Protein AF-0000000085127339 (afdb_homodimer)

Foldseek 3Di:
DDPDDPVPPPPPPPPDPDPDPPPPCPPLNVVLVVVLVVLCVLLLVQLLLLVVVQLCQLLVPDLPDPSSVVSCVRHVVQLVVQPVVDDDDPSGSVSSVVSSLVSLLVSQVVSCVVVVVPADPVLSSVRSVLVSVLSVLVSLLVLLVVLLVCVPPPCPDPCNVVSCSSNCVQQVVQPVPDDQDPNRRCSSVVSNVVSVVVSVVSVVVSVVVSVVVD/DDPPPPPPPPPPPPPDPDPDPPPPCPPLNVVLVVVLVVLCVLLLVQLLLLVVVQLCQLLVPDLPDPSSVVSCVRHVVQLVVQPVVDDDDPSGSVSSVVSSLVSLLVSQVVSCVVVVVPADPVLSSVRSVLVSVLSVLVSLLVLLVVLLVCVPPPCPDPCNVVSCSSNCVQQVVQPVPDDQDPNRRCSSVVSNVVSVVVSVVSVVVSVVVSVVVD

InterPro domains:
  IPR003425 CCB3/YggT [PF02325] (33-114)
  IPR003425 CCB3/YggT [PF02325] (128-205)
  IPR003425 CCB3/YggT [PTHR33219] (137-203)

Organism: Delftia acidovorans (strain DSM 14801 / SPH-1) (NCBI:txid398578)

Solvent-accessible surface area (backbone atoms only — not comparable to full-atom values): 23793 Å² total; per-residue (Å²): 144,78,85,74,79,80,77,40,44,60,61,73,72,74,81,82,82,70,64,86,72,73,70,68,77,46,74,64,52,54,50,51,51,50,53,50,44,52,50,45,53,56,49,44,49,44,28,34,32,17,45,45,50,23,50,32,52,60,67,67,50,79,53,94,42,75,66,32,49,49,30,47,71,64,26,42,82,57,26,54,67,37,47,74,76,46,70,83,50,83,70,45,43,49,36,25,50,50,42,22,42,52,47,30,37,51,50,50,52,53,53,38,53,72,71,66,54,74,65,72,68,79,47,41,65,58,50,15,54,47,46,43,50,48,40,53,50,52,44,50,44,52,48,43,50,54,38,51,48,34,61,71,74,42,62,80,41,81,61,41,61,60,36,47,61,69,39,37,79,67,39,52,68,41,48,76,73,45,68,72,55,95,79,44,70,49,37,53,58,53,50,46,51,51,49,50,51,50,52,51,51,46,52,50,51,51,52,49,51,48,50,67,71,96,136,90,75,80,74,77,83,45,47,59,58,74,73,73,82,82,84,71,67,87,74,71,70,69,77,45,74,64,52,53,49,50,51,50,52,49,45,53,49,45,53,56,47,44,50,44,27,35,31,17,46,45,48,24,49,32,52,60,67,67,50,77,54,92,43,74,67,32,48,49,29,48,71,65,26,42,83,59,28,54,66,36,48,76,75,46,72,83,52,82,68,46,44,49,33,24,50,50,42,22,42,51,46,30,38,51,50,50,51,52,52,37,54,72,70,66,55,76,66,72,71,80,47,42,64,58,50,15,53,48,46,43,52,49,42,52,51,52,45,50,44,50,47,42,49,54,37,52,49,33,63,72,75,43,63,80,42,80,60,42,61,59,37,46,62,71,38,37,80,69,38,52,68,42,50,76,73,45,68,70,55,95,80,44,73,49,38,55,57,52,50,46,53,51,49,51,52,49,51,52,50,47,53,51,49,50,53,49,51,48,52,67,73,98

pLDDT: mean 82.43, std 20.15, range [21.56, 98.44]

Radius of gyration: 26.42 Å; Cα contacts (8 Å, |Δi|>4): 389; chains: 2; bounding box: 98×68×47 Å

Sequence (428 aa):
MGGMRQLSSHAVPGPDGRGPIFLPQSYNAMLFQIVSFLLDVVVGLLTGVCLLRMYMQAQRVPFGNPVGQLVFALSDWIVMPLRRIIKPAGRWDMSSLIAAFLLQLLQFVLLWLLMGGQSTVVALPWLALCGLARVALSGMVGVLLIYAILSWVQPQSPMYGVLQRLSEPMLRPIRRVVPLIGGIDLSALVALVLLQIALMVLAYIQGSGLMLLAMGGMRQLSSHAVPGPDGRGPIFLPQSYNAMLFQIVSFLLDVVVGLLTGVCLLRMYMQAQRVPFGNPVGQLVFALSDWIVMPLRRIIKPAGRWDMSSLIAAFLLQLLQFVLLWLLMGGQSTVVALPWLALCGLARVALSGMVGVLLIYAILSWVQPQSPMYGVLQRLSEPMLRPIRRVVPLIGGIDLSALVALVLLQIALMVLAYIQGSGLMLLA

Secondary structure (DSSP, 8-state):
--------------S-----------HHHHHHHHHHHHHHHHHHHHHHHHHHHHHHHHTT--S-SHHHHHHHHHHHHHHHHHHTTSPPBTTB-HHHHHHHHHHHHHHHHHHHHHTTS-S-TTHHHHHHHHHHHHHHHHHHHHHHHHHHHHHHH-TT-HHHHHHHHHHHHHHHHHHTTS--BTTB-THHHHHHHHHHHHHHHHHHHHHHHHHHH-/--------------S-----------HHHHHHHHHHHHHHHHHHHHHHHHHHHHHHHHTT--S-SHHHHHHHHHHHHHHHHHHTTSPPBTTB-HHHHHHHHHHHHHHHHHHHHHTTS-S-TTHHHHHHHHHHHHHHHHHHHHHHHHHHHHHHH-TT-HHHHHHHHHHHHHHHHHHTTS--BTTB-THHHHHHHHHHHHHHHHHHHHHHHHHHH-

Structure (mmCIF, N/CA/C/O backbone):
data_AF-0000000085127339-model_v1
#
loop_
_entity.id
_entity.type
_entity.pdbx_description
1 polymer 'YggT family protein'
#
loop_
_atom_site.group_PDB
_atom_site.id
_atom_site.type_symbol
_atom_site.label_atom_id
_atom_site.label_alt_id
_atom_site.label_comp_id
_atom_site.label_asym_id
_atom_site.label_entity_id
_atom_site.label_seq_id
_atom_site.pdbx_PDB_ins_code
_atom_site.Cartn_x
_atom_site.Cartn_y
_atom_site.Cartn_z
_atom_site.occupancy
_atom_site.B_iso_or_equiv
_atom_site.auth_seq_id
_atom_site.auth_comp_id
_atom_site.auth_asym_id
_atom_site.auth_atom_id
_atom_site.pdbx_PDB_model_num
ATOM 1 N N . MET A 1 1 ? -73.562 -2.299 19.328 1 22.48 1 MET A N 1
ATOM 2 C CA . MET A 1 1 ? -72.812 -3.559 19.094 1 22.48 1 MET A CA 1
ATOM 3 C C . MET A 1 1 ? -71.688 -3.365 18.109 1 22.48 1 MET A C 1
ATOM 5 O O . MET A 1 1 ? -71.875 -3.244 16.906 1 22.48 1 MET A O 1
ATOM 9 N N . GLY A 1 2 ? -70.688 -2.43 18.375 1 24.2 2 GLY A N 1
ATOM 10 C CA . GLY A 1 2 ? -69.688 -1.446 17.906 1 24.2 2 GLY A CA 1
ATOM 11 C C . GLY A 1 2 ? -68.438 -2.068 17.359 1 24.2 2 GLY A C 1
ATOM 12 O O . GLY A 1 2 ? -67.938 -3.031 17.922 1 24.2 2 GLY A O 1
ATOM 13 N N . GLY A 1 3 ? -68.312 -2.18 15.992 1 26.06 3 GLY A N 1
ATOM 14 C CA . GLY A 1 3 ? -67.438 -2.617 14.93 1 26.06 3 GLY A CA 1
ATOM 15 C C . GLY A 1 3 ? -66 -2.129 15.117 1 26.06 3 GLY A C 1
ATOM 16 O O . GLY A 1 3 ? -65.688 -1.016 14.711 1 26.06 3 GLY A O 1
ATOM 17 N N . MET A 1 4 ? -65.5 -2.465 16.375 1 23.48 4 MET A N 1
ATOM 18 C CA . MET A 1 4 ? -64.188 -1.973 16.812 1 23.48 4 MET A CA 1
ATOM 19 C C . MET A 1 4 ? -63.125 -2.242 15.75 1 23.48 4 MET A C 1
ATOM 21 O O . MET A 1 4 ? -63.219 -3.232 15.023 1 23.48 4 MET A O 1
ATOM 25 N N . ARG A 1 5 ? -62.188 -1.267 15.438 1 26.62 5 ARG A N 1
ATOM 26 C CA . ARG A 1 5 ? -61.156 -0.623 14.617 1 26.62 5 ARG A CA 1
ATOM 27 C C . ARG A 1 5 ? -59.875 -1.417 14.641 1 26.62 5 ARG A C 1
ATOM 29 O O . ARG A 1 5 ? -58.906 -1.031 15.32 1 26.62 5 ARG A O 1
ATOM 36 N N . GLN A 1 6 ? -59.875 -2.824 14.938 1 24.05 6 GLN A N 1
ATOM 37 C CA . GLN A 1 6 ? -58.531 -3.338 15.234 1 24.05 6 GLN A CA 1
ATOM 38 C C . GLN A 1 6 ? -57.594 -3.189 14.031 1 24.05 6 GLN A C 1
ATOM 40 O O . GLN A 1 6 ? -57.906 -3.664 12.938 1 24.05 6 GLN A O 1
ATOM 45 N N . LEU A 1 7 ? -56.812 -2.113 13.883 1 25.56 7 LEU A N 1
ATOM 46 C CA . LEU A 1 7 ? -55.781 -1.623 12.984 1 25.56 7 LEU A CA 1
ATOM 47 C C . LEU A 1 7 ? -54.656 -2.645 12.844 1 25.56 7 LEU A C 1
ATOM 49 O O . LEU A 1 7 ? -53.906 -2.863 13.781 1 25.56 7 LEU A O 1
ATOM 53 N N . SER A 1 8 ? -54.969 -3.945 12.367 1 24.94 8 SER A N 1
ATOM 54 C CA . SER A 1 8 ? -54 -5.031 12.203 1 24.94 8 SER A CA 1
ATOM 55 C C . SER A 1 8 ? -52.875 -4.625 11.273 1 24.94 8 SER A C 1
ATOM 57 O O . SER A 1 8 ? -53.125 -4.258 10.117 1 24.94 8 SER A O 1
ATOM 59 N N . SER A 1 9 ? -51.812 -3.945 11.812 1 27.72 9 SER A N 1
ATOM 60 C CA . SER A 1 9 ? -50.594 -3.592 11.109 1 27.72 9 SER A CA 1
ATOM 61 C C . SER A 1 9 ? -50.031 -4.785 10.344 1 27.72 9 SER A C 1
ATOM 63 O O . SER A 1 9 ? -49.625 -5.781 10.945 1 27.72 9 SER A O 1
ATOM 65 N N . HIS A 1 10 ? -50.688 -5.324 9.289 1 29.45 10 HIS A N 1
ATOM 66 C CA . HIS A 1 10 ? -50.312 -6.477 8.469 1 29.45 10 HIS A CA 1
ATOM 67 C C . HIS A 1 10 ? -48.906 -6.34 7.914 1 29.45 10 HIS A C 1
ATOM 69 O O . HIS A 1 10 ? -48.594 -5.352 7.25 1 29.45 10 HIS A O 1
ATOM 75 N N . ALA A 1 11 ? -47.844 -6.879 8.602 1 30.33 11 ALA A N 1
ATOM 76 C CA . ALA A 1 11 ? -46.5 -7.176 8.109 1 30.33 11 ALA A CA 1
ATOM 77 C C . ALA A 1 11 ? -46.531 -7.848 6.742 1 30.33 11 ALA A C 1
ATOM 79 O O . ALA A 1 11 ? -47.156 -8.898 6.582 1 30.33 11 ALA A O 1
ATOM 80 N N . VAL A 1 12 ? -46.75 -7.195 5.664 1 32.59 12 VAL A N 1
ATOM 81 C CA . VAL A 1 12 ? -46.75 -7.902 4.387 1 32.59 12 VAL A CA 1
ATOM 82 C C . VAL A 1 12 ? -45.469 -8.695 4.223 1 32.59 12 VAL A C 1
ATOM 84 O O . VAL A 1 12 ? -44.375 -8.148 4.352 1 32.59 12 VAL A O 1
ATOM 87 N N . PRO A 1 13 ? -45.375 -9.938 4.574 1 32.53 13 PRO A N 1
ATOM 88 C CA . PRO A 1 13 ? -44.188 -10.781 4.441 1 32.53 13 PRO A CA 1
ATOM 89 C C . PRO A 1 13 ? -43.531 -10.68 3.062 1 32.53 13 PRO A C 1
ATOM 91 O O . PRO A 1 13 ? -44.219 -10.602 2.053 1 32.53 13 PRO A O 1
ATOM 94 N N . GLY A 1 14 ? -42.562 -9.805 2.742 1 32.53 14 GLY A N 1
ATOM 95 C CA . GLY A 1 14 ? -42.031 -9.891 1.388 1 32.53 14 GLY A CA 1
ATOM 96 C C . GLY A 1 14 ? -41.75 -11.312 0.949 1 32.53 14 GLY A C 1
ATOM 97 O O . GLY A 1 14 ? -41.531 -12.188 1.785 1 32.53 14 GLY A O 1
ATOM 98 N N . PRO A 1 15 ? -42.312 -11.758 -0.25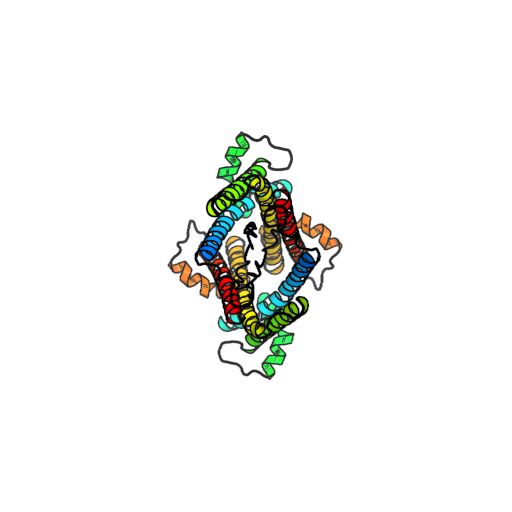4 1 33.62 15 PRO A N 1
ATOM 99 C CA . PRO A 1 15 ? -42.438 -13.195 -0.516 1 33.62 15 PRO A CA 1
ATOM 100 C C . PRO A 1 15 ? -41.188 -13.984 -0.089 1 33.62 15 PRO A C 1
ATOM 102 O O . PRO A 1 15 ? -41.312 -14.977 0.636 1 33.62 15 PRO A O 1
ATOM 105 N N . ASP A 1 16 ? -40.25 -14.258 -1.205 1 33.12 16 ASP A N 1
ATOM 106 C CA . ASP A 1 16 ? -39.312 -15.367 -1.246 1 33.12 16 ASP A CA 1
ATOM 107 C C . ASP A 1 16 ? -38.188 -15.18 -0.234 1 33.12 16 ASP A C 1
ATOM 109 O O . ASP A 1 16 ? -37.844 -14.047 0.116 1 33.12 16 ASP A O 1
ATOM 113 N N . GLY A 1 17 ? -37.875 -16.062 0.758 1 31.94 17 GLY A N 1
ATOM 114 C CA . GLY A 1 17 ? -36.875 -16.469 1.715 1 31.94 17 GLY A CA 1
ATOM 115 C C . GLY A 1 17 ? -35.469 -16.125 1.264 1 31.94 17 GLY A C 1
ATOM 116 O O . GLY A 1 17 ? -34.469 -16.656 1.788 1 31.94 17 GLY A O 1
ATOM 117 N N . ARG A 1 18 ? -35.312 -15.711 0.05 1 34.84 18 ARG A N 1
ATOM 118 C CA . ARG A 1 18 ? -33.938 -15.688 -0.503 1 34.84 18 ARG A CA 1
ATOM 119 C C . ARG A 1 18 ? -33.031 -14.852 0.363 1 34.84 18 ARG A C 1
ATOM 121 O O . ARG A 1 18 ? -33.469 -13.961 1.085 1 34.84 18 ARG A O 1
ATOM 128 N N . GLY A 1 19 ? -31.844 -15.484 0.737 1 33.88 19 GLY A N 1
ATOM 129 C CA . GLY A 1 19 ? -30.75 -14.953 1.532 1 33.88 19 GLY A CA 1
ATOM 130 C C . GLY A 1 19 ? -30.469 -13.484 1.267 1 33.88 19 GLY A C 1
ATOM 131 O O . GLY A 1 19 ? -31.047 -12.898 0.345 1 33.88 19 GLY A O 1
ATOM 132 N N . PRO A 1 20 ? -29.953 -12.867 2.207 1 34.69 20 PRO A N 1
ATOM 133 C CA . PRO A 1 20 ? -29.672 -11.445 2.027 1 34.69 20 PRO A CA 1
ATOM 134 C C . PRO A 1 20 ? -29.078 -11.133 0.658 1 34.69 20 PRO A C 1
ATOM 136 O O . PRO A 1 20 ? -28.172 -11.836 0.199 1 34.69 20 PRO A O 1
ATOM 139 N N . ILE A 1 21 ? -29.781 -10.812 -0.354 1 35.69 21 ILE A N 1
ATOM 140 C CA . ILE A 1 21 ? -29.312 -10.398 -1.67 1 35.69 21 ILE A CA 1
ATOM 141 C C . ILE A 1 21 ? -28.188 -9.375 -1.515 1 35.69 21 ILE A C 1
ATOM 143 O O . ILE A 1 21 ? -28.391 -8.328 -0.89 1 35.69 21 ILE A O 1
ATOM 147 N N . PHE A 1 22 ? -26.906 -9.758 -1.437 1 36.94 22 PHE A N 1
ATOM 148 C CA . PHE A 1 22 ? -25.844 -8.789 -1.627 1 36.94 22 PHE A CA 1
ATOM 149 C C . PHE A 1 22 ? -26.141 -7.867 -2.803 1 36.94 22 PHE A C 1
ATOM 151 O O . PHE A 1 22 ? -26.328 -8.328 -3.93 1 36.94 22 PHE A O 1
ATOM 158 N N . LEU A 1 23 ? -26.922 -6.848 -2.633 1 42.75 23 LEU A N 1
ATOM 159 C CA . LEU A 1 23 ? -27.234 -5.848 -3.648 1 42.75 23 LEU A CA 1
ATOM 160 C C . LEU A 1 23 ? -26 -5.516 -4.48 1 42.75 23 LEU A C 1
ATOM 162 O O . LEU A 1 23 ? -24.922 -5.32 -3.938 1 42.75 23 LEU A O 1
ATOM 166 N N . PRO A 1 24 ? -25.859 -5.891 -5.676 1 48.62 24 PRO A N 1
ATOM 167 C CA . PRO A 1 24 ? -24.797 -5.516 -6.605 1 48.62 24 PRO A CA 1
ATOM 168 C C . PRO A 1 24 ? -24.359 -4.059 -6.453 1 48.62 24 PRO A C 1
ATOM 170 O O . PRO A 1 24 ? -25.203 -3.18 -6.25 1 48.62 24 PRO A O 1
ATOM 173 N N . GLN A 1 25 ? -23.203 -3.791 -5.883 1 55.25 25 GLN A N 1
ATOM 174 C CA . GLN A 1 25 ? -22.734 -2.41 -5.91 1 55.25 25 GLN A CA 1
ATOM 175 C C . GLN A 1 25 ? -23.078 -1.734 -7.23 1 55.25 25 GLN A C 1
ATOM 177 O O . GLN A 1 25 ? -22.766 -2.248 -8.305 1 55.25 25 GLN A O 1
ATOM 182 N N . SER A 1 26 ? -24.031 -0.883 -7.297 1 69.31 26 SER A N 1
ATOM 183 C CA . SER A 1 26 ? -24.453 -0.071 -8.43 1 69.31 26 SER A CA 1
ATOM 184 C C . SER A 1 26 ? -23.281 0.633 -9.086 1 69.31 26 SER A C 1
ATOM 186 O O . SER A 1 26 ? -22.219 0.8 -8.469 1 69.31 26 SER A O 1
ATOM 188 N N . TYR A 1 27 ? -23.281 0.724 -10.438 1 75.62 27 TYR A N 1
ATOM 189 C CA . TYR A 1 27 ? -22.344 1.536 -11.203 1 75.62 27 TYR A CA 1
ATOM 190 C C . TYR A 1 27 ? -22.016 2.834 -10.469 1 75.62 27 TYR A C 1
ATOM 192 O O . TYR A 1 27 ? -20.875 3.291 -10.477 1 75.62 27 TYR A O 1
ATOM 200 N N . ASN A 1 28 ? -23 3.27 -9.805 1 80.5 28 ASN A N 1
ATOM 201 C CA . ASN A 1 28 ? -22.812 4.504 -9.047 1 80.5 28 ASN A CA 1
ATOM 202 C C . ASN A 1 28 ? -21.875 4.305 -7.863 1 80.5 28 ASN A C 1
ATOM 204 O O . ASN A 1 28 ? -21.078 5.184 -7.543 1 80.5 28 ASN A O 1
ATOM 208 N N . ALA A 1 29 ? -22 3.092 -7.301 1 82.81 29 ALA A N 1
ATOM 209 C CA . ALA A 1 29 ? -21.125 2.791 -6.164 1 82.81 29 ALA A CA 1
ATOM 210 C C . ALA A 1 29 ? -19.672 2.664 -6.605 1 82.81 29 ALA A C 1
ATOM 212 O O . ALA A 1 29 ? -18.766 3.135 -5.918 1 82.81 29 ALA A O 1
ATOM 213 N N . MET A 1 30 ? -19.469 2.135 -7.703 1 83.94 30 MET A N 1
ATOM 214 C CA . MET A 1 30 ? -18.109 1.981 -8.25 1 83.94 30 MET A CA 1
ATOM 215 C C . MET A 1 30 ? -17.516 3.336 -8.609 1 83.94 30 MET A C 1
ATOM 217 O O . MET A 1 30 ? -16.344 3.6 -8.32 1 83.94 30 MET A O 1
ATOM 221 N N . LEU A 1 31 ? -18.359 4.137 -9.242 1 84.44 31 LEU A N 1
ATOM 222 C CA . LEU A 1 31 ? -17.891 5.465 -9.609 1 84.44 31 LEU A CA 1
ATOM 223 C C . LEU A 1 31 ? -17.516 6.273 -8.375 1 84.44 31 LEU A C 1
ATOM 225 O O . LEU A 1 31 ? -16.5 6.98 -8.367 1 84.44 31 LEU A O 1
ATOM 229 N N . PHE A 1 32 ? -18.344 6.219 -7.367 1 87.56 32 PHE A N 1
ATOM 230 C CA . PHE A 1 32 ? -18.016 6.895 -6.113 1 87.56 32 PHE A CA 1
ATOM 231 C C . PHE A 1 32 ? -16.688 6.402 -5.555 1 87.56 32 PHE A C 1
ATOM 233 O O . PHE A 1 32 ? -15.883 7.195 -5.066 1 87.56 32 PHE A O 1
ATOM 240 N N . GLN A 1 33 ? -16.438 5.152 -5.641 1 88.31 33 GLN A N 1
ATOM 241 C CA . GLN A 1 33 ? -15.195 4.566 -5.137 1 88.31 33 GLN A CA 1
ATOM 242 C C . GLN A 1 33 ? -13.984 5.078 -5.922 1 88.31 33 GLN A C 1
ATOM 244 O O . GLN A 1 33 ? -12.938 5.367 -5.34 1 88.31 33 GLN A O 1
ATOM 249 N N . ILE A 1 34 ? -14.203 5.195 -7.188 1 89.75 34 ILE A N 1
ATOM 250 C CA . ILE A 1 34 ? -13.117 5.648 -8.047 1 89.75 34 ILE A CA 1
ATOM 251 C C . ILE A 1 34 ? -12.797 7.113 -7.75 1 89.75 34 ILE A C 1
ATOM 253 O O . ILE A 1 34 ? -11.633 7.48 -7.57 1 89.75 34 ILE A O 1
ATOM 257 N N . VAL A 1 35 ? -13.859 7.953 -7.668 1 90.62 35 VAL A N 1
ATOM 258 C CA . VAL A 1 35 ? -13.672 9.367 -7.379 1 90.62 35 VAL A CA 1
ATOM 259 C C . VAL A 1 35 ? -13.039 9.539 -6 1 90.62 35 VAL A C 1
ATOM 261 O O . VAL A 1 35 ? -12.125 10.344 -5.824 1 90.62 35 VAL A O 1
ATOM 264 N N . SER A 1 36 ? -13.523 8.711 -5.098 1 92.44 36 SER A N 1
ATOM 265 C CA . SER A 1 36 ? -12.961 8.766 -3.748 1 92.44 36 SER A CA 1
ATOM 266 C C . SER A 1 36 ? -11.492 8.352 -3.74 1 92.44 36 SER A C 1
ATOM 268 O O . SER A 1 36 ? -10.695 8.922 -2.994 1 92.44 36 SER A O 1
ATOM 270 N N . PHE A 1 37 ? -11.242 7.496 -4.555 1 92.88 37 PHE A N 1
ATOM 271 C CA . PHE A 1 37 ? -9.852 7.051 -4.648 1 92.88 37 PHE A CA 1
ATOM 272 C C . PHE A 1 37 ? -8.969 8.156 -5.207 1 92.88 37 PHE A C 1
ATOM 274 O O . PHE A 1 37 ? -7.898 8.438 -4.664 1 92.88 37 PHE A O 1
ATOM 281 N N . LEU A 1 38 ? -9.422 8.719 -6.246 1 92.31 38 LEU A N 1
ATOM 282 C CA . LEU A 1 38 ? -8.648 9.781 -6.879 1 92.31 38 LEU A CA 1
ATOM 283 C C . LEU A 1 38 ? -8.438 10.945 -5.918 1 92.31 38 LEU A C 1
ATOM 285 O O . LEU A 1 38 ? -7.328 11.484 -5.828 1 92.31 38 LEU A O 1
ATOM 289 N N . LEU A 1 39 ? -9.508 11.281 -5.219 1 94.56 39 LEU A N 1
ATOM 290 C CA . LEU A 1 39 ? -9.406 12.32 -4.199 1 94.56 39 LEU A CA 1
ATOM 291 C C . LEU A 1 39 ? -8.406 11.93 -3.115 1 94.56 39 LEU A C 1
ATOM 293 O O . LEU A 1 39 ? -7.598 12.75 -2.684 1 94.56 39 LEU A O 1
ATOM 297 N N . ASP A 1 40 ? -8.414 10.688 -2.754 1 94.81 40 ASP A N 1
ATOM 298 C CA . ASP A 1 40 ? -7.523 10.172 -1.721 1 94.81 40 ASP A CA 1
ATOM 299 C C . ASP A 1 40 ? -6.066 10.234 -2.178 1 94.81 40 ASP A C 1
ATOM 301 O O . ASP A 1 40 ? -5.172 10.516 -1.38 1 94.81 40 ASP A O 1
ATOM 305 N N . VAL A 1 41 ? -5.879 9.953 -3.383 1 93.81 41 VAL A N 1
ATOM 306 C CA . VAL A 1 41 ? -4.52 9.969 -3.91 1 93.81 41 VAL A CA 1
ATOM 307 C C . VAL A 1 41 ? -3.973 11.391 -3.879 1 93.81 41 VAL A C 1
ATOM 309 O O . VAL A 1 41 ? -2.881 11.633 -3.357 1 93.81 41 VAL A O 1
ATOM 312 N N . VAL A 1 42 ? -4.773 12.336 -4.383 1 94.69 42 VAL A N 1
ATOM 313 C CA . VAL A 1 42 ? -4.324 13.719 -4.512 1 94.69 42 VAL A CA 1
ATOM 314 C C . VAL A 1 42 ? -4.191 14.352 -3.127 1 94.69 42 VAL A C 1
ATOM 316 O O . VAL A 1 42 ? -3.123 14.859 -2.768 1 94.69 42 VAL A O 1
ATOM 319 N N . VAL A 1 43 ? -5.223 14.266 -2.346 1 96.81 43 VAL A N 1
ATOM 320 C CA . VAL A 1 43 ? -5.219 14.914 -1.038 1 96.81 43 VAL A CA 1
ATOM 321 C C . VAL A 1 43 ? -4.285 14.164 -0.092 1 96.81 43 VAL A C 1
ATOM 323 O O . VAL A 1 43 ? -3.621 14.773 0.748 1 96.81 43 VAL A O 1
ATOM 326 N N . GLY A 1 44 ? -4.266 12.852 -0.244 1 96.44 44 GLY A N 1
ATOM 327 C CA . GLY A 1 44 ? -3.342 12.07 0.556 1 96.44 44 GLY A CA 1
ATOM 328 C C . GLY A 1 44 ? -1.889 12.438 0.323 1 96.44 44 GLY A C 1
ATOM 329 O O . GLY A 1 44 ? -1.104 12.516 1.271 1 96.44 44 GLY A O 1
ATOM 330 N N . LEU A 1 45 ? -1.559 12.633 -0.929 1 94.44 45 LEU A N 1
ATOM 331 C CA . LEU A 1 45 ? -0.195 13.016 -1.274 1 94.44 45 LEU A CA 1
ATOM 332 C C . LEU A 1 45 ? 0.146 14.391 -0.702 1 94.44 45 LEU A C 1
ATOM 334 O O . LEU A 1 45 ? 1.205 14.562 -0.097 1 94.44 45 LEU A O 1
ATOM 338 N N . LEU A 1 46 ? -0.771 15.312 -0.871 1 97.62 46 LEU A N 1
ATOM 339 C CA . LEU A 1 46 ? -0.539 16.672 -0.384 1 97.62 46 LEU A CA 1
ATOM 340 C C . LEU A 1 46 ? -0.46 16.688 1.139 1 97.62 46 LEU A C 1
ATOM 342 O O . LEU A 1 46 ? 0.414 17.344 1.709 1 97.62 46 LEU A O 1
ATOM 346 N N . THR A 1 47 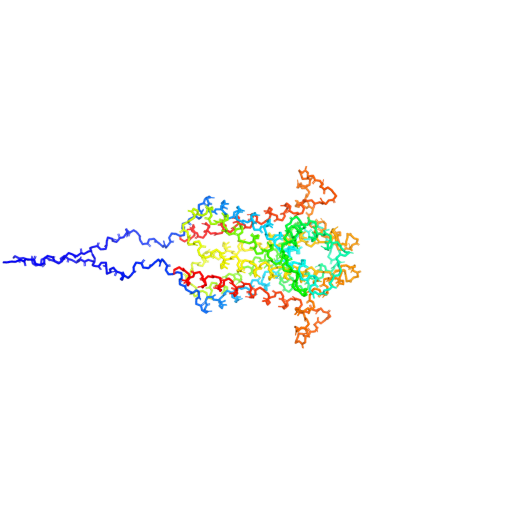? -1.361 15.977 1.782 1 98.44 47 THR A N 1
ATOM 347 C CA . THR A 1 47 ? -1.33 15.859 3.236 1 98.44 47 THR A CA 1
ATOM 348 C C . THR A 1 47 ? -0.046 15.18 3.697 1 98.44 47 THR A C 1
ATOM 350 O O . THR A 1 47 ? 0.592 15.625 4.652 1 98.44 47 THR A O 1
ATOM 353 N N . GLY A 1 48 ? 0.332 14.133 3.021 1 98 48 GLY A N 1
ATOM 354 C CA . GLY A 1 48 ? 1.539 13.383 3.346 1 98 48 GLY A CA 1
ATOM 355 C C . GLY A 1 48 ? 2.799 14.227 3.262 1 98 48 GLY A C 1
ATOM 356 O O . GLY A 1 48 ? 3.674 14.133 4.125 1 98 48 GLY A O 1
ATOM 357 N N . VAL A 1 49 ? 2.844 15.008 2.229 1 97.25 49 VAL A N 1
ATOM 358 C CA . VAL A 1 49 ? 4.035 15.828 2.064 1 97.25 49 VAL A CA 1
ATOM 359 C C . VAL A 1 49 ? 4.086 16.891 3.158 1 97.25 49 VAL A C 1
ATOM 361 O O . VAL A 1 49 ? 5.164 17.266 3.629 1 97.25 49 VAL A O 1
ATOM 364 N N . CYS A 1 50 ? 2.943 17.438 3.529 1 97.88 50 CYS A N 1
ATOM 365 C CA . CYS A 1 50 ? 2.912 18.391 4.633 1 97.88 50 CYS A CA 1
ATOM 366 C C . CYS A 1 50 ? 3.383 17.75 5.93 1 97.88 50 CYS A C 1
ATOM 368 O O . CYS A 1 50 ? 4.172 18.328 6.668 1 97.88 50 CYS A O 1
ATOM 370 N N . LEU A 1 51 ? 2.961 16.578 6.188 1 97.81 51 LEU A N 1
ATOM 371 C CA . LEU A 1 51 ? 3.357 15.859 7.395 1 97.81 51 LEU A CA 1
ATOM 372 C C . LEU A 1 51 ? 4.832 15.477 7.34 1 97.81 51 LEU A C 1
ATOM 374 O O . LEU A 1 51 ? 5.52 15.492 8.359 1 97.81 51 LEU A O 1
ATOM 378 N N . LEU A 1 52 ? 5.258 15.117 6.172 1 97.25 52 LEU A N 1
ATOM 379 C CA . LEU A 1 52 ? 6.668 14.781 6.004 1 97.25 52 LEU A CA 1
ATOM 380 C C . LEU A 1 52 ? 7.551 15.992 6.285 1 97.25 52 LEU A C 1
ATOM 382 O O . LEU A 1 52 ? 8.617 15.859 6.891 1 97.25 52 LEU A O 1
ATOM 386 N N . ARG A 1 53 ? 7.062 17.109 5.77 1 96.12 53 ARG A N 1
ATOM 387 C CA . ARG A 1 53 ? 7.77 18.344 6.055 1 96.12 53 ARG A CA 1
ATOM 388 C C . ARG A 1 53 ? 7.957 18.547 7.555 1 96.12 53 ARG A C 1
ATOM 390 O O . ARG A 1 53 ? 9.062 18.828 8.016 1 96.12 53 ARG A O 1
ATOM 397 N N . MET A 1 54 ? 6.883 18.406 8.266 1 95.88 54 MET A N 1
ATOM 398 C CA . MET A 1 54 ? 6.922 18.547 9.719 1 95.88 54 MET A CA 1
ATOM 399 C C . MET A 1 54 ? 7.832 17.484 10.336 1 95.88 54 MET A C 1
ATOM 401 O O . MET A 1 54 ? 8.609 17.797 11.242 1 95.88 54 MET A O 1
ATOM 405 N N . TYR A 1 55 ? 7.766 16.281 9.898 1 96.12 55 TYR A N 1
ATOM 406 C CA . TYR A 1 55 ? 8.523 15.164 10.445 1 96.12 55 TYR A CA 1
ATOM 407 C C . TYR A 1 55 ? 10.016 15.344 10.195 1 96.12 55 TYR A C 1
ATOM 409 O O . TYR A 1 55 ? 10.844 15.055 11.062 1 96.12 55 TYR A O 1
ATOM 417 N N . MET A 1 56 ? 10.359 15.789 8.977 1 95.19 56 MET A N 1
ATOM 418 C CA . MET A 1 56 ? 11.758 16.047 8.664 1 95.19 56 MET A CA 1
ATOM 419 C C . MET A 1 56 ? 12.328 17.141 9.57 1 95.19 56 MET A C 1
ATOM 421 O O . MET A 1 56 ? 13.453 17.016 10.055 1 95.19 56 MET A O 1
ATOM 425 N N . GLN A 1 57 ? 11.508 18.141 9.781 1 92.88 57 GLN A N 1
ATOM 426 C CA . GLN A 1 57 ? 11.945 19.188 10.688 1 92.88 57 GLN A CA 1
ATOM 427 C C . GLN A 1 57 ? 12.141 18.656 12.102 1 92.88 57 GLN A C 1
ATOM 429 O O . GLN A 1 57 ? 13.125 18.984 12.766 1 92.88 57 GLN A O 1
ATOM 434 N N . ALA A 1 58 ? 11.258 17.859 12.539 1 92.56 58 ALA A N 1
ATOM 435 C CA . ALA A 1 58 ? 11.312 17.297 13.883 1 92.56 58 ALA A CA 1
ATOM 436 C C . ALA A 1 58 ? 12.562 16.422 14.062 1 92.56 58 ALA A C 1
ATOM 438 O O . ALA A 1 58 ? 13.148 16.391 15.148 1 92.56 58 ALA A O 1
ATOM 439 N N . GLN A 1 59 ? 12.938 15.719 12.977 1 93.31 59 GLN A N 1
ATOM 440 C CA . GLN A 1 59 ? 14.086 14.828 13.039 1 93.31 59 GLN A CA 1
ATOM 441 C C . GLN A 1 59 ? 15.359 15.531 12.594 1 93.31 59 GLN A C 1
ATOM 443 O O . GLN A 1 59 ? 16.422 14.906 12.469 1 93.31 59 GLN A O 1
ATOM 448 N N . ARG A 1 60 ? 15.289 16.766 12.227 1 92.56 60 ARG A N 1
ATOM 449 C CA . ARG A 1 60 ? 16.406 17.609 11.82 1 92.56 60 ARG A CA 1
ATOM 450 C C . ARG A 1 60 ? 17.078 17.062 10.562 1 92.56 60 ARG A C 1
ATOM 452 O O . ARG A 1 60 ? 18.297 17 10.484 1 92.56 60 ARG A O 1
ATOM 459 N N . VAL A 1 61 ? 16.266 16.562 9.719 1 93.06 61 VAL A N 1
ATOM 460 C CA . VAL A 1 61 ? 16.734 16.109 8.406 1 93.06 61 VAL A CA 1
ATOM 461 C C . VAL A 1 61 ? 16.812 17.297 7.453 1 93.06 61 VAL A C 1
ATOM 463 O O . VAL A 1 61 ? 15.828 18.016 7.266 1 93.06 61 VAL A O 1
ATOM 466 N N . PRO A 1 62 ? 18.016 17.5 6.891 1 92.44 62 PRO A N 1
ATOM 467 C CA . PRO A 1 62 ? 18.125 18.625 5.949 1 92.44 62 PRO A CA 1
ATOM 468 C C . PRO A 1 62 ? 17.266 18.438 4.707 1 92.44 62 PRO A C 1
ATOM 470 O O . PRO A 1 62 ? 17.047 17.297 4.258 1 92.44 62 PRO A O 1
ATOM 473 N N . PHE A 1 63 ? 16.828 19.562 4.176 1 91.81 63 PHE A N 1
ATOM 474 C CA . PHE A 1 63 ? 15.906 19.5 3.043 1 91.81 63 PHE A CA 1
ATOM 475 C C . PHE A 1 63 ? 16.672 19.594 1.727 1 91.81 63 PHE A C 1
ATOM 477 O O . PHE A 1 63 ? 16.062 19.594 0.652 1 91.81 63 PHE A O 1
ATOM 484 N N . GLY A 1 64 ? 18.031 19.641 1.74 1 90.31 64 GLY A N 1
ATOM 485 C CA . GLY A 1 64 ? 18.844 19.734 0.54 1 90.31 64 GLY A CA 1
ATOM 486 C C . GLY A 1 64 ? 19.016 18.391 -0.167 1 90.31 64 GLY A C 1
ATOM 487 O O . GLY A 1 64 ? 20.141 18 -0.493 1 90.31 64 GLY A O 1
ATOM 488 N N . ASN A 1 65 ? 18.062 17.609 -0.279 1 87.5 65 ASN A N 1
ATOM 489 C CA . ASN A 1 65 ? 18.016 16.328 -0.975 1 87.5 65 ASN A CA 1
ATOM 490 C C . ASN A 1 65 ? 16.75 16.203 -1.824 1 87.5 65 ASN A C 1
ATOM 492 O O . ASN A 1 65 ? 15.859 17.047 -1.741 1 87.5 65 ASN A O 1
ATOM 496 N N . PRO A 1 66 ? 16.641 15.234 -2.646 1 83.94 66 PRO A N 1
ATOM 497 C CA . PRO A 1 66 ? 15.492 15.117 -3.545 1 83.94 66 PRO A CA 1
ATOM 498 C C . PRO A 1 66 ? 14.172 14.992 -2.795 1 83.94 66 PRO A C 1
ATOM 500 O O . PRO A 1 66 ? 13.141 15.461 -3.277 1 83.94 66 PRO A O 1
ATOM 503 N N . VAL A 1 67 ? 14.172 14.398 -1.681 1 88.5 67 VAL A N 1
ATOM 504 C CA . VAL A 1 67 ? 12.961 14.281 -0.875 1 88.5 67 VAL A CA 1
ATOM 505 C C . VAL A 1 67 ? 12.523 15.664 -0.395 1 88.5 67 VAL A C 1
ATOM 507 O O . VAL A 1 67 ? 11.344 16.016 -0.491 1 88.5 67 VAL A O 1
ATOM 510 N N . GLY A 1 68 ? 13.477 16.391 0.047 1 91.81 68 GLY A N 1
ATOM 511 C CA . GLY A 1 68 ? 13.195 17.75 0.479 1 91.81 68 GLY A CA 1
ATOM 512 C C . GLY A 1 68 ? 12.656 18.641 -0.632 1 91.81 68 GLY A C 1
ATOM 513 O O . GLY A 1 68 ? 11.742 19.422 -0.414 1 91.81 68 GLY A O 1
ATOM 514 N N . GLN A 1 69 ? 13.219 18.453 -1.773 1 89.69 69 GLN A N 1
ATOM 515 C CA . GLN A 1 69 ? 12.766 19.234 -2.922 1 89.69 69 GLN A CA 1
ATOM 516 C C . GLN A 1 69 ? 11.32 18.906 -3.275 1 89.69 69 GLN A C 1
ATOM 518 O O . GLN A 1 69 ? 10.539 19.797 -3.617 1 89.69 69 GLN A O 1
ATOM 523 N N . LEU A 1 70 ? 11.047 17.641 -3.182 1 86.88 70 LEU A N 1
ATOM 524 C CA . LEU A 1 70 ? 9.68 17.219 -3.438 1 86.88 70 LEU A CA 1
ATOM 525 C C . LEU A 1 70 ? 8.719 17.812 -2.406 1 86.88 70 LEU A C 1
ATOM 527 O O . LEU A 1 70 ? 7.637 18.281 -2.76 1 86.88 70 LEU A O 1
ATOM 531 N N . VAL A 1 71 ? 9.117 17.766 -1.21 1 94.69 71 VAL A N 1
ATOM 532 C CA . VAL A 1 71 ? 8.312 18.312 -0.117 1 94.69 71 VAL A CA 1
ATOM 533 C C . VAL A 1 71 ? 8.023 19.781 -0.365 1 94.69 71 VAL A C 1
ATOM 535 O O . VAL A 1 71 ? 6.879 20.219 -0.281 1 94.69 71 VAL A O 1
ATOM 538 N N . PHE A 1 72 ? 9.016 20.562 -0.762 1 93.5 72 PHE A N 1
ATOM 539 C CA . PHE A 1 72 ? 8.836 21.984 -1.015 1 93.5 72 PHE A CA 1
ATOM 540 C C . PHE A 1 72 ? 7.934 22.219 -2.223 1 93.5 72 PHE A C 1
ATOM 542 O O . PHE A 1 72 ? 7.004 23.016 -2.164 1 93.5 72 PHE A O 1
ATOM 549 N N . ALA A 1 73 ? 8.148 21.5 -3.197 1 91.5 73 ALA A N 1
ATOM 550 C CA . ALA A 1 73 ? 7.422 21.672 -4.453 1 91.5 73 ALA A CA 1
ATOM 551 C C . ALA A 1 73 ? 5.93 21.438 -4.262 1 91.5 73 ALA A C 1
ATOM 553 O O . ALA A 1 73 ? 5.102 22.141 -4.852 1 91.5 73 ALA A O 1
ATOM 554 N N . LEU A 1 74 ? 5.617 20.516 -3.393 1 93.88 74 LEU A N 1
ATOM 555 C CA . LEU A 1 74 ? 4.223 20.094 -3.314 1 93.88 74 LEU A CA 1
ATOM 556 C C . LEU A 1 74 ? 3.52 20.75 -2.137 1 93.88 74 LEU A C 1
ATOM 558 O O . LEU A 1 74 ? 2.287 20.797 -2.09 1 93.88 74 LEU A O 1
ATOM 562 N N . SER A 1 75 ? 4.258 21.281 -1.186 1 96.06 75 SER A N 1
ATOM 563 C CA . SER A 1 75 ? 3.588 21.766 0.02 1 96.06 75 SER A CA 1
ATOM 564 C C . SER A 1 75 ? 3.697 23.281 0.151 1 96.06 75 SER A C 1
ATOM 566 O O . SER A 1 75 ? 2.949 23.906 0.911 1 96.06 75 SER A O 1
ATOM 568 N N . ASP A 1 76 ? 4.574 23.969 -0.58 1 95.88 76 ASP A N 1
ATOM 569 C CA . ASP A 1 76 ? 4.859 25.391 -0.376 1 95.88 76 ASP A CA 1
ATOM 570 C C . ASP A 1 76 ? 3.615 26.234 -0.624 1 95.88 76 ASP A C 1
ATOM 572 O O . ASP A 1 76 ? 3.393 27.234 0.064 1 95.88 76 ASP A O 1
ATOM 576 N N . TRP A 1 77 ? 2.826 25.875 -1.586 1 96.19 77 TRP A N 1
ATOM 577 C CA . TRP A 1 77 ? 1.678 26.688 -1.956 1 96.19 77 TRP A CA 1
ATOM 578 C C . TRP A 1 77 ? 0.698 26.812 -0.793 1 96.19 77 TRP A C 1
ATOM 580 O O . TRP A 1 77 ? -0.007 27.812 -0.67 1 96.19 77 TRP A O 1
ATOM 590 N N . ILE A 1 78 ? 0.604 25.891 0.097 1 96.56 78 ILE A N 1
ATOM 591 C CA . ILE A 1 78 ? -0.36 25.938 1.189 1 96.56 78 ILE A CA 1
ATOM 592 C C . ILE A 1 78 ? 0.354 26.297 2.49 1 96.56 78 ILE A C 1
ATOM 594 O O . ILE A 1 78 ? -0.184 27.031 3.318 1 96.56 78 ILE A O 1
ATOM 598 N N . VAL A 1 79 ? 1.548 25.844 2.723 1 95.81 79 VAL A N 1
ATOM 599 C CA . VAL A 1 79 ? 2.254 26.016 3.988 1 95.81 79 VAL A CA 1
ATOM 600 C C . VAL A 1 79 ? 2.762 27.453 4.105 1 95.81 79 VAL A C 1
ATOM 602 O O . VAL A 1 79 ? 2.689 28.062 5.18 1 95.81 79 VAL A O 1
ATOM 605 N N . MET A 1 80 ? 3.264 28.047 3.006 1 94.31 80 MET A N 1
ATOM 606 C CA . MET A 1 80 ? 3.885 29.375 3.061 1 94.31 80 MET A CA 1
ATOM 607 C C . MET A 1 80 ? 2.863 30.438 3.443 1 94.31 80 MET A C 1
ATOM 609 O O . MET A 1 80 ? 3.119 31.266 4.32 1 94.31 80 MET A O 1
ATOM 613 N N . PRO A 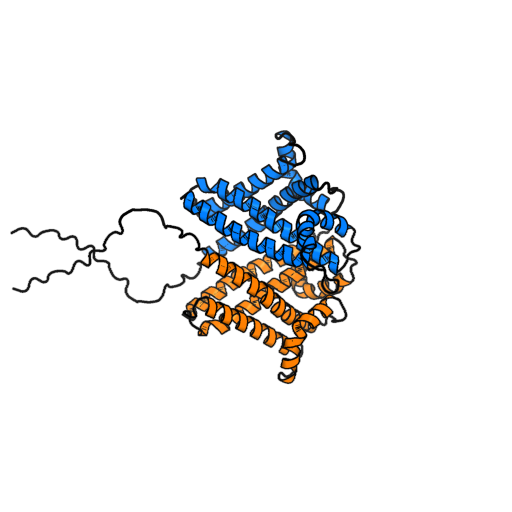1 81 ? 1.739 30.438 2.826 1 94.88 81 PRO A N 1
ATOM 614 C CA . PRO A 1 81 ? 0.745 31.422 3.268 1 94.88 81 PRO A CA 1
ATOM 615 C C . PRO A 1 81 ? 0.336 31.234 4.727 1 94.88 81 PRO A C 1
ATOM 617 O O . PRO A 1 81 ? 0.046 32.219 5.422 1 94.88 81 PRO A O 1
ATOM 620 N N . LEU A 1 82 ? 0.304 30.078 5.211 1 94.38 82 LEU A N 1
ATOM 621 C CA . LEU A 1 82 ? -0.1 29.797 6.586 1 94.38 82 LEU A CA 1
ATOM 622 C C . LEU A 1 82 ? 0.973 30.234 7.57 1 94.38 82 LEU A C 1
ATOM 624 O O . LEU A 1 82 ? 0.661 30.625 8.695 1 94.38 82 LEU A O 1
ATOM 628 N N . ARG A 1 83 ? 2.189 30.25 7.137 1 91.5 83 ARG A N 1
ATOM 629 C CA . ARG A 1 83 ? 3.303 30.641 7.992 1 91.5 83 ARG A CA 1
ATOM 630 C C . ARG A 1 83 ? 3.225 32.125 8.344 1 91.5 83 ARG A C 1
ATOM 632 O O . ARG A 1 83 ? 3.783 32.562 9.352 1 91.5 83 ARG A O 1
ATOM 639 N N . ARG A 1 84 ? 2.52 32.812 7.527 1 91.06 84 ARG A N 1
ATOM 640 C CA . ARG A 1 84 ? 2.359 34.25 7.766 1 91.06 84 ARG A CA 1
ATOM 641 C C . ARG A 1 84 ? 1.408 34.5 8.93 1 91.06 84 ARG A C 1
ATOM 643 O O . ARG A 1 84 ? 1.484 35.531 9.586 1 91.06 84 ARG A O 1
ATOM 650 N N . ILE A 1 85 ? 0.61 33.562 9.195 1 91.94 85 ILE A N 1
ATOM 651 C CA . ILE A 1 85 ? -0.439 33.75 10.195 1 91.94 85 ILE A CA 1
ATOM 652 C C . ILE A 1 85 ? -0.077 33 11.477 1 91.94 85 ILE A C 1
ATOM 654 O O . ILE A 1 85 ? -0.341 33.5 12.578 1 91.94 85 ILE A O 1
ATOM 658 N N . ILE A 1 86 ? 0.605 31.938 11.289 1 87.06 86 ILE A N 1
ATOM 659 C CA . ILE A 1 86 ? 0.824 31.047 12.422 1 87.06 86 ILE A CA 1
ATOM 660 C C . ILE A 1 86 ? 2.223 31.266 12.992 1 87.06 86 ILE A C 1
ATOM 662 O O . ILE A 1 86 ? 3.205 31.297 12.242 1 87.06 86 ILE A O 1
ATOM 666 N N . LYS A 1 87 ? 2.291 31.359 14.25 1 77.94 87 LYS A N 1
ATOM 667 C CA . LYS A 1 87 ? 3.564 31.531 14.945 1 77.94 87 LYS A CA 1
ATOM 668 C C . LYS A 1 87 ? 4.285 30.188 15.102 1 77.94 87 LYS A C 1
ATOM 670 O O . LYS A 1 87 ? 3.648 29.172 15.336 1 77.94 87 LYS A O 1
ATOM 675 N N . PRO A 1 88 ? 5.566 30.188 14.836 1 71.44 88 PRO A N 1
ATOM 676 C CA . PRO A 1 88 ? 6.332 28.953 15 1 71.44 88 PRO A CA 1
ATOM 677 C C . PRO A 1 88 ? 6.25 28.391 16.422 1 71.44 88 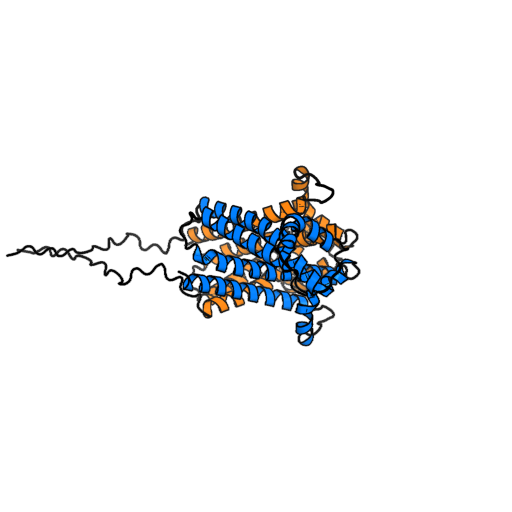PRO A C 1
ATOM 679 O O . PRO A 1 88 ? 6.227 29.156 17.391 1 71.44 88 PRO A O 1
ATOM 682 N N . ALA A 1 89 ? 5.762 27.203 16.5 1 72.38 89 ALA A N 1
ATOM 683 C CA . ALA A 1 89 ? 5.664 26.547 17.797 1 72.38 89 ALA A CA 1
ATOM 684 C C . ALA A 1 89 ? 6.824 25.578 18 1 72.38 89 ALA A C 1
ATOM 686 O O . ALA A 1 89 ? 6.684 24.375 17.781 1 72.38 89 ALA A O 1
ATOM 687 N N . GLY A 1 90 ? 7.891 26.094 18.422 1 74.69 90 GLY A N 1
ATOM 688 C CA . GLY A 1 90 ? 9.023 25.281 18.828 1 74.69 90 GLY A CA 1
ATOM 689 C C . GLY A 1 90 ? 9.594 24.438 17.703 1 74.69 90 GLY A C 1
ATOM 690 O O . GLY A 1 90 ? 9.875 24.953 16.625 1 74.69 90 GLY A O 1
ATOM 691 N N . ARG A 1 91 ? 9.68 23.031 18.016 1 78.75 91 ARG A N 1
ATOM 692 C CA . ARG A 1 91 ? 10.359 22.109 17.094 1 78.75 91 ARG A CA 1
ATOM 693 C C . ARG A 1 91 ? 9.406 21.594 16.031 1 78.75 91 ARG A C 1
ATOM 695 O O . ARG A 1 91 ? 9.844 21.031 15.023 1 78.75 91 ARG A O 1
ATOM 702 N N . TRP A 1 92 ? 8.203 21.828 16.25 1 85.5 92 TRP A N 1
ATOM 703 C CA . TRP A 1 92 ? 7.223 21.281 15.312 1 85.5 92 TRP A CA 1
ATOM 704 C C . TRP A 1 92 ? 6.719 22.359 14.359 1 85.5 92 TRP A C 1
ATOM 706 O O . TRP A 1 92 ? 6.477 23.5 14.773 1 85.5 92 TRP A O 1
ATOM 716 N N . ASP A 1 93 ? 6.664 22.047 13.117 1 90.94 93 ASP A N 1
ATOM 717 C CA . ASP A 1 93 ? 6.102 22.922 12.102 1 90.94 93 ASP A CA 1
ATOM 718 C C . ASP A 1 93 ? 4.578 22.922 12.156 1 90.94 93 ASP A C 1
ATOM 720 O O . ASP A 1 93 ? 3.926 22.125 11.477 1 90.94 93 ASP A O 1
ATOM 724 N N . MET A 1 94 ? 4.02 23.891 12.852 1 93.69 94 MET A N 1
ATOM 725 C CA . MET A 1 94 ? 2.574 23.938 13.055 1 93.69 94 MET A CA 1
ATOM 726 C C . MET A 1 94 ? 1.853 24.312 11.766 1 93.69 94 MET A C 1
ATOM 728 O O . MET A 1 94 ? 0.71 23.906 11.547 1 93.69 94 MET A O 1
ATOM 732 N N . SER A 1 95 ? 2.506 25.125 10.969 1 95.44 95 SER A N 1
ATOM 733 C CA . SER A 1 95 ? 1.893 25.5 9.695 1 95.44 95 SER A CA 1
ATOM 734 C C . SER A 1 95 ? 1.661 24.281 8.812 1 95.44 95 SER A C 1
ATOM 736 O O . SER A 1 95 ? 0.605 24.141 8.188 1 95.44 95 SER A O 1
ATOM 738 N N . SER A 1 96 ? 2.631 23.359 8.852 1 96.75 96 SER A N 1
ATOM 739 C CA . SER A 1 96 ? 2.498 22.141 8.07 1 96.75 96 SER A CA 1
ATOM 740 C C . SER A 1 96 ? 1.413 21.234 8.641 1 96.75 96 SER A C 1
ATOM 742 O O . SER A 1 96 ? 0.681 20.594 7.891 1 96.75 96 SER A O 1
ATOM 744 N N . LEU A 1 97 ? 1.332 21.203 9.914 1 96.56 97 LEU A N 1
ATOM 745 C CA . LEU A 1 97 ? 0.311 20.391 10.562 1 96.56 97 LEU A CA 1
ATOM 746 C C . LEU A 1 97 ? -1.084 20.938 10.266 1 96.56 97 LEU A C 1
ATOM 748 O O . LEU A 1 97 ? -1.997 20.172 9.953 1 96.56 97 LEU A O 1
ATOM 752 N N . ILE A 1 98 ? -1.235 22.203 10.391 1 96.75 98 ILE A N 1
ATOM 753 C CA . ILE A 1 98 ? -2.52 22.844 10.133 1 96.75 98 ILE A CA 1
ATOM 754 C C . ILE A 1 98 ? -2.904 22.672 8.664 1 96.75 98 ILE A C 1
ATOM 756 O O . ILE A 1 98 ? -4.062 22.391 8.352 1 96.75 98 ILE A O 1
ATOM 760 N N . ALA A 1 99 ? -1.93 22.859 7.824 1 97.88 99 ALA A N 1
ATOM 761 C CA . ALA A 1 99 ? -2.174 22.641 6.398 1 97.88 99 ALA A CA 1
ATOM 762 C C . ALA A 1 99 ? -2.689 21.219 6.148 1 97.88 99 ALA A C 1
ATOM 764 O O . ALA A 1 99 ? -3.662 21.031 5.414 1 97.88 99 ALA A O 1
ATOM 765 N N . ALA A 1 100 ? -2.031 20.234 6.773 1 98.38 100 ALA A N 1
ATOM 766 C CA . ALA A 1 100 ? -2.432 18.844 6.633 1 98.38 100 ALA A CA 1
ATOM 767 C C . ALA A 1 100 ? -3.859 18.625 7.125 1 98.38 100 ALA A C 1
ATOM 769 O O . ALA A 1 100 ? -4.648 17.938 6.48 1 98.38 100 ALA A O 1
ATOM 770 N N . PHE A 1 101 ? -4.156 19.25 8.219 1 98.19 101 PHE A N 1
ATOM 771 C CA . PHE A 1 101 ? -5.488 19.125 8.789 1 98.19 101 PHE A CA 1
ATOM 772 C C . PHE A 1 101 ? -6.535 19.75 7.879 1 98.19 101 PHE A C 1
ATOM 774 O O . PHE A 1 101 ? -7.605 19.172 7.668 1 98.19 101 PHE A O 1
ATOM 781 N N . LEU A 1 102 ? -6.258 20.906 7.371 1 97.88 102 LEU A N 1
ATOM 782 C CA . LEU A 1 102 ? -7.18 21.609 6.48 1 97.88 102 LEU A CA 1
ATOM 783 C C . LEU A 1 102 ? -7.426 20.797 5.211 1 97.88 102 LEU A C 1
ATOM 785 O O . LEU A 1 102 ? -8.555 20.75 4.711 1 97.88 102 LEU A O 1
ATOM 789 N N . LEU A 1 103 ? -6.391 20.203 4.711 1 98.44 103 LEU A N 1
ATOM 790 C CA . LEU A 1 103 ? -6.527 19.375 3.525 1 98.44 103 LEU A CA 1
ATOM 791 C C . LEU A 1 103 ? -7.422 18.172 3.805 1 98.44 103 LEU A C 1
ATOM 793 O O . LEU A 1 103 ? -8.266 17.812 2.977 1 98.44 103 LEU A O 1
ATOM 797 N N . GLN A 1 104 ? -7.27 17.547 4.969 1 97.88 104 GLN A N 1
ATOM 798 C CA . GLN A 1 104 ? -8.125 16.422 5.34 1 97.88 104 GLN A CA 1
ATOM 799 C C . GLN A 1 104 ? -9.57 16.875 5.543 1 97.88 104 GLN A C 1
ATOM 801 O O . GLN A 1 104 ? -10.508 16.172 5.16 1 97.88 104 GLN A O 1
ATOM 806 N N . LEU A 1 105 ? -9.711 18.031 6.176 1 97.38 105 LEU A N 1
ATOM 807 C CA . LEU A 1 105 ? -11.047 18.578 6.34 1 97.38 105 LEU A CA 1
ATOM 808 C C . LEU A 1 105 ? -11.711 18.812 4.988 1 97.38 105 LEU A C 1
ATOM 810 O O . LEU A 1 105 ? -12.875 18.453 4.797 1 97.38 105 LEU A O 1
ATOM 814 N N . LEU A 1 106 ? -10.953 19.422 4.09 1 97.12 106 LEU A N 1
ATOM 815 C CA . LEU A 1 106 ? -11.461 19.656 2.74 1 97.12 106 LEU A CA 1
ATOM 816 C C . LEU A 1 106 ? -11.883 18.344 2.078 1 97.12 106 LEU A C 1
ATOM 818 O O . LEU A 1 106 ? -12.945 18.281 1.459 1 97.12 106 LEU A O 1
ATOM 822 N N . GLN A 1 107 ? -11.078 17.375 2.221 1 96.31 107 GLN A N 1
ATOM 823 C CA . GLN A 1 107 ? -11.367 16.078 1.613 1 96.31 107 GLN A CA 1
ATOM 824 C C . GLN A 1 107 ? -12.672 15.492 2.158 1 96.31 107 GLN A C 1
ATOM 826 O O . GLN A 1 107 ? -13.516 15.031 1.392 1 96.31 107 GLN A O 1
ATOM 831 N N . PHE A 1 108 ? -12.883 15.453 3.404 1 94.56 108 PHE A N 1
ATOM 832 C CA . PHE A 1 108 ? -14.062 14.828 3.992 1 94.56 108 PHE A CA 1
ATOM 833 C C . PHE A 1 108 ? -15.305 15.68 3.75 1 94.56 108 PHE A C 1
ATOM 835 O O . PHE A 1 108 ? -16.406 15.148 3.635 1 94.56 108 PHE A O 1
ATOM 842 N N . VAL A 1 109 ? -15.164 17.047 3.689 1 94.69 109 VAL A N 1
ATOM 843 C CA . VAL A 1 109 ? -16.281 17.891 3.289 1 94.69 109 VAL A CA 1
ATOM 844 C C . VAL A 1 109 ? -16.719 17.531 1.872 1 94.69 109 VAL A C 1
ATOM 846 O O . VAL A 1 109 ? -17.906 17.406 1.604 1 94.69 109 VAL A O 1
ATOM 849 N N . LEU A 1 110 ? -15.742 17.375 0.952 1 94.31 110 LEU A N 1
ATOM 850 C CA . LEU A 1 110 ? -16.047 17.031 -0.43 1 94.31 110 LEU A CA 1
ATOM 851 C C . LEU A 1 110 ? -16.734 15.664 -0.502 1 94.31 110 LEU A C 1
ATOM 853 O O . LEU A 1 110 ? -17.703 15.492 -1.248 1 94.31 110 LEU A O 1
ATOM 857 N N . LEU A 1 111 ? -16.25 14.703 0.265 1 90.81 111 LEU A N 1
ATOM 858 C CA . LEU A 1 111 ? -16.859 13.375 0.271 1 90.81 111 LEU A CA 1
ATOM 859 C C . LEU A 1 111 ? -18.266 13.43 0.859 1 90.81 111 LEU A C 1
ATOM 861 O O . LEU A 1 111 ? -19.172 12.719 0.401 1 90.81 111 LEU A O 1
ATOM 865 N N . TRP A 1 112 ? -18.406 14.258 1.862 1 90.06 112 TRP A N 1
ATOM 866 C CA . TRP A 1 112 ? -19.719 14.477 2.457 1 90.06 112 TRP A CA 1
ATOM 867 C C . TRP A 1 112 ? -20.703 15.039 1.429 1 90.06 112 TRP A C 1
ATOM 869 O O . TRP A 1 112 ? -21.828 14.57 1.325 1 90.06 112 TRP A O 1
ATOM 879 N N . LEU A 1 113 ? -20.281 15.984 0.671 1 89.56 113 LEU A N 1
ATOM 880 C CA . LEU A 1 113 ? -21.109 16.578 -0.368 1 89.56 113 LEU A CA 1
ATOM 881 C C . LEU A 1 113 ? -21.469 15.555 -1.437 1 89.56 113 LEU A C 1
ATOM 883 O O . LEU A 1 113 ? -22.609 15.523 -1.917 1 89.56 113 LEU A O 1
ATOM 887 N N . LEU A 1 114 ? -20.547 14.719 -1.762 1 86.25 114 LEU A N 1
ATOM 888 C CA . LEU A 1 114 ? -20.75 13.711 -2.795 1 86.25 114 LEU A CA 1
ATOM 889 C C . LEU A 1 114 ? -21.75 12.656 -2.338 1 86.25 114 LEU A C 1
ATOM 891 O O . LEU A 1 114 ? -22.469 12.07 -3.158 1 86.25 114 LEU A O 1
ATOM 895 N N . MET A 1 115 ? -21.797 12.422 -1.044 1 84.75 115 MET A N 1
ATOM 896 C CA . MET A 1 115 ? -22.719 11.438 -0.496 1 84.75 115 MET A CA 1
ATOM 897 C C . MET A 1 115 ? -24.094 12.055 -0.246 1 84.75 115 MET A C 1
ATOM 899 O O . MET A 1 115 ? -24.984 11.398 0.284 1 84.75 115 MET A O 1
ATOM 903 N N . GLY A 1 116 ? -24.297 13.312 -0.647 1 83.5 116 GLY A N 1
ATOM 904 C CA . GLY A 1 116 ? -25.594 13.969 -0.551 1 83.5 116 GLY A CA 1
ATOM 905 C C . GLY A 1 116 ? -25.766 14.758 0.732 1 83.5 116 GLY A C 1
ATOM 906 O O . GLY A 1 116 ? -26.875 15.227 1.03 1 83.5 116 GLY A O 1
ATOM 907 N N . GLY A 1 117 ? -24.734 14.852 1.527 1 77.25 117 GLY A N 1
ATOM 908 C CA . GLY A 1 117 ? -24.719 15.719 2.697 1 77.25 117 GLY A CA 1
ATOM 909 C C . GLY A 1 117 ? -25.688 15.258 3.783 1 77.25 117 GLY A C 1
ATOM 910 O O . GLY A 1 117 ? -26.234 16.078 4.523 1 77.25 117 GLY A O 1
ATOM 911 N N . GLN A 1 118 ? -26.047 14.016 3.816 1 71.12 118 GLN A N 1
ATOM 912 C CA . GLN A 1 118 ? -27.094 13.586 4.734 1 71.12 118 GLN A CA 1
ATOM 913 C C . GLN A 1 118 ? -26.531 13.25 6.109 1 71.12 118 GLN A C 1
ATOM 915 O O . GLN A 1 118 ? -27.25 13.258 7.105 1 71.12 118 GLN A O 1
ATOM 920 N N . SER A 1 119 ? -25.281 12.961 6.152 1 70.5 119 SER A N 1
ATOM 921 C CA . SER A 1 119 ? -24.719 12.594 7.441 1 70.5 119 SER A CA 1
ATOM 922 C C . SER A 1 119 ? -24.359 13.82 8.266 1 70.5 119 SER A C 1
ATOM 924 O O . SER A 1 119 ? -24.312 14.938 7.738 1 70.5 119 SER A O 1
ATOM 926 N N . THR A 1 120 ? -24.266 13.727 9.539 1 74.69 120 THR A N 1
ATOM 927 C CA . THR A 1 120 ? -23.984 14.828 10.453 1 74.69 120 THR A CA 1
ATOM 928 C C . THR A 1 120 ? -22.641 15.484 10.117 1 74.69 120 THR A C 1
ATOM 930 O O . THR A 1 120 ? -21.641 14.797 9.922 1 74.69 120 THR A O 1
ATOM 933 N N . VAL A 1 121 ? -22.688 16.672 10.055 1 78.81 121 VAL A N 1
ATOM 934 C CA . VAL A 1 121 ? -21.531 17.516 9.75 1 78.81 121 VAL A CA 1
ATOM 935 C C . VAL A 1 121 ? -20.578 17.516 10.93 1 78.81 121 VAL A C 1
ATOM 937 O O . VAL A 1 121 ? -19.375 17.734 10.758 1 78.81 121 VAL A O 1
ATOM 940 N N . VAL A 1 122 ? -21.109 17.188 12.141 1 77.75 122 VAL A N 1
ATOM 941 C CA . VAL A 1 122 ? -20.312 17.266 13.367 1 77.75 122 VAL A CA 1
ATOM 942 C C . VAL A 1 122 ? -19.203 16.219 13.336 1 77.75 122 VAL A C 1
ATOM 944 O O . VAL A 1 122 ? -18.156 16.391 13.969 1 77.75 122 VAL A O 1
ATOM 947 N N . ALA A 1 123 ? -19.359 15.305 12.484 1 88.25 123 ALA A N 1
ATOM 948 C CA . ALA A 1 123 ? -18.406 14.203 12.438 1 88.25 123 ALA A CA 1
ATOM 949 C C . ALA A 1 123 ? -17.203 14.555 11.578 1 88.25 123 ALA A C 1
ATOM 951 O O . ALA A 1 123 ? -16.188 13.867 11.617 1 88.25 123 ALA A O 1
ATOM 952 N N . LEU A 1 124 ? -17.266 15.711 10.922 1 91.56 124 LEU A N 1
ATOM 953 C CA . LEU A 1 124 ? -16.266 16.016 9.906 1 91.56 124 LEU A CA 1
ATOM 954 C C . LEU A 1 124 ? -14.914 16.297 10.547 1 91.56 124 LEU A C 1
ATOM 956 O O . LEU A 1 124 ? -13.891 15.758 10.102 1 91.56 124 LEU A O 1
ATOM 960 N N . PRO A 1 125 ? -14.922 17.078 11.656 1 92.88 125 PRO A N 1
ATOM 961 C CA . PRO A 1 125 ? -13.617 17.297 12.289 1 92.88 125 PRO A CA 1
ATOM 962 C C . PRO A 1 125 ? -13.016 16 12.852 1 92.88 125 PRO A C 1
ATOM 964 O O . PRO A 1 125 ? -11.797 15.82 12.812 1 92.88 125 PRO A O 1
ATOM 967 N N . TRP A 1 126 ? -13.883 15.156 13.352 1 94.06 126 TRP A N 1
ATOM 968 C CA . TRP A 1 126 ? -13.414 13.867 13.852 1 94.06 126 TRP A CA 1
ATOM 969 C C . TRP A 1 126 ? -12.82 13.023 12.727 1 94.06 126 TRP A C 1
ATOM 971 O O . TRP A 1 126 ? -11.734 12.453 12.875 1 94.06 126 TRP A O 1
ATOM 981 N N . LEU A 1 127 ? -13.484 13.023 11.617 1 94.5 127 LEU A N 1
ATOM 982 C CA . LEU A 1 127 ? -13.016 12.258 10.461 1 94.5 127 LEU A CA 1
ATOM 983 C C . LEU A 1 127 ? -11.711 12.836 9.93 1 94.5 127 LEU A C 1
ATOM 985 O O . LEU A 1 127 ? -10.828 12.086 9.5 1 94.5 127 LEU A O 1
ATOM 989 N N . ALA A 1 128 ? -11.625 14.109 9.922 1 96.94 128 ALA A N 1
ATOM 990 C CA . ALA A 1 128 ? -10.398 14.758 9.453 1 96.94 128 ALA A CA 1
ATOM 991 C C . ALA A 1 128 ? -9.219 14.398 10.344 1 96.94 128 ALA A C 1
ATOM 993 O O . ALA A 1 128 ? -8.109 14.164 9.852 1 96.94 128 ALA A O 1
ATOM 994 N N . LEU A 1 129 ? -9.484 14.398 11.68 1 97 129 LEU A N 1
ATOM 995 C CA . LEU A 1 129 ? -8.43 14.031 12.617 1 97 129 LEU A CA 1
ATOM 996 C C . LEU A 1 129 ? -7.984 12.586 12.398 1 97 129 LEU A C 1
ATOM 998 O O . LEU A 1 129 ? -6.785 12.305 12.398 1 97 129 LEU A O 1
ATOM 1002 N N . CYS A 1 130 ? -8.93 11.711 12.18 1 96.38 130 CYS A N 1
ATOM 1003 C CA . CYS A 1 130 ? -8.594 10.312 11.906 1 96.38 130 CYS A CA 1
ATOM 1004 C C . CYS A 1 130 ? -7.887 10.172 10.57 1 96.38 130 CYS A C 1
ATOM 1006 O O . CYS A 1 130 ? -6.984 9.352 10.422 1 96.38 130 CYS A O 1
ATOM 1008 N N . GLY A 1 131 ? -8.359 10.969 9.602 1 97.19 131 GLY A N 1
ATOM 1009 C CA . GLY A 1 131 ? -7.684 10.984 8.312 1 97.19 131 GLY A CA 1
ATOM 1010 C C . GLY A 1 131 ? -6.234 11.422 8.406 1 97.19 131 GLY A C 1
ATOM 1011 O O . GLY A 1 131 ? -5.367 10.852 7.734 1 97.19 131 GLY A O 1
ATOM 1012 N N . LEU A 1 132 ? -6.023 12.398 9.211 1 98 132 LEU A N 1
ATOM 1013 C CA . LEU A 1 132 ? -4.664 12.875 9.445 1 98 132 LEU A CA 1
ATOM 1014 C C . LEU A 1 132 ? -3.791 11.766 10.023 1 98 132 LEU A C 1
ATOM 1016 O O . LEU A 1 132 ? -2.668 11.547 9.562 1 98 132 LEU A O 1
ATOM 1020 N N . ALA A 1 133 ? -4.324 11.094 11.031 1 98.12 133 ALA A N 1
ATOM 1021 C CA . ALA A 1 133 ? -3.598 9.992 11.641 1 98.12 133 ALA A CA 1
ATOM 1022 C C . ALA A 1 133 ? -3.342 8.875 10.633 1 98.12 133 ALA A C 1
ATOM 1024 O O . ALA A 1 133 ? -2.268 8.266 10.625 1 98.12 133 ALA A O 1
ATOM 1025 N N . ARG A 1 134 ? -4.293 8.641 9.828 1 98.12 134 ARG A N 1
ATOM 1026 C CA . ARG A 1 134 ? -4.16 7.598 8.812 1 98.12 134 ARG A CA 1
ATOM 1027 C C . ARG A 1 134 ? -3.033 7.922 7.836 1 98.12 134 ARG A C 1
ATOM 1029 O O . ARG A 1 134 ? -2.225 7.055 7.504 1 98.12 134 ARG A O 1
ATOM 1036 N N . VAL A 1 135 ? -2.982 9.141 7.371 1 98.06 135 VAL A N 1
ATOM 1037 C CA . VAL A 1 135 ? -1.948 9.539 6.422 1 98.06 135 VAL A CA 1
ATOM 1038 C C . VAL A 1 135 ? -0.578 9.477 7.094 1 98.06 135 VAL A C 1
ATOM 1040 O O . VAL A 1 135 ? 0.406 9.07 6.473 1 98.06 135 VAL A O 1
ATOM 1043 N N . ALA A 1 136 ? -0.539 9.883 8.336 1 98.19 136 ALA A N 1
ATOM 1044 C CA . ALA A 1 136 ? 0.719 9.82 9.078 1 98.19 136 ALA A CA 1
ATOM 1045 C C . ALA A 1 136 ? 1.233 8.391 9.172 1 98.19 136 ALA A C 1
ATOM 1047 O O . ALA A 1 136 ? 2.398 8.117 8.875 1 98.19 136 ALA A O 1
ATOM 1048 N N . LEU A 1 137 ? 0.342 7.5 9.562 1 97.88 137 LEU A N 1
ATOM 1049 C CA . LEU A 1 137 ? 0.723 6.102 9.703 1 97.88 137 LEU A CA 1
ATOM 1050 C C . LEU A 1 137 ? 1.081 5.496 8.352 1 97.88 137 LEU A C 1
ATOM 1052 O O . LEU A 1 137 ? 2.082 4.785 8.234 1 97.88 137 LEU A O 1
ATOM 1056 N N . SER A 1 138 ? 0.318 5.754 7.332 1 96.88 138 SER A N 1
ATOM 1057 C CA . SER A 1 138 ? 0.592 5.258 5.988 1 96.88 138 SER A CA 1
ATOM 1058 C C . SER A 1 138 ? 1.888 5.844 5.438 1 96.88 138 SER A C 1
ATOM 1060 O O . SER A 1 138 ? 2.604 5.18 4.684 1 96.88 138 SER A O 1
ATOM 1062 N N . GLY A 1 139 ? 2.104 7.105 5.738 1 97.06 139 GLY A N 1
ATOM 1063 C CA . GLY A 1 139 ? 3.365 7.723 5.355 1 97.06 139 GLY A CA 1
ATOM 1064 C C . GLY A 1 139 ? 4.574 7.035 5.961 1 97.06 139 GLY A C 1
ATOM 1065 O O . GLY A 1 139 ? 5.586 6.836 5.285 1 97.06 139 GLY A O 1
ATOM 1066 N N . MET A 1 140 ? 4.418 6.664 7.207 1 97.12 140 MET A N 1
ATOM 1067 C CA . MET A 1 140 ? 5.504 5.945 7.867 1 97.12 140 MET A CA 1
ATOM 1068 C C . MET A 1 140 ? 5.734 4.586 7.215 1 97.12 140 MET A C 1
ATOM 1070 O O . MET A 1 140 ? 6.875 4.141 7.09 1 97.12 140 MET A O 1
ATOM 1074 N N . VAL A 1 141 ? 4.664 3.941 6.832 1 95.88 141 VAL A N 1
ATOM 1075 C CA . VAL A 1 141 ? 4.785 2.693 6.086 1 95.88 141 VAL A CA 1
ATOM 1076 C C . VAL A 1 141 ? 5.594 2.93 4.812 1 95.88 141 VAL A C 1
ATOM 1078 O O . VAL A 1 141 ? 6.496 2.152 4.492 1 95.88 141 VAL A O 1
ATOM 1081 N N . GLY A 1 142 ? 5.285 3.994 4.082 1 93.5 142 GLY A N 1
ATOM 1082 C CA . GLY A 1 142 ? 6.023 4.348 2.881 1 93.5 142 GLY A CA 1
ATOM 1083 C C . GLY A 1 142 ? 7.504 4.555 3.131 1 93.5 142 GLY A C 1
ATOM 1084 O O . GLY A 1 142 ? 8.344 4.035 2.391 1 93.5 142 GLY A O 1
ATOM 1085 N N . VAL A 1 143 ? 7.809 5.289 4.16 1 94.31 143 VAL A N 1
ATOM 1086 C CA . VAL A 1 143 ? 9.195 5.559 4.523 1 94.31 143 VAL A CA 1
ATOM 1087 C C . VAL A 1 143 ? 9.922 4.246 4.816 1 94.31 143 VAL A C 1
ATOM 1089 O O . VAL A 1 143 ? 11.023 4.012 4.316 1 94.31 143 VAL A O 1
ATOM 1092 N N . LEU A 1 144 ? 9.281 3.398 5.551 1 93.38 144 LEU A N 1
ATOM 1093 C CA . LEU A 1 144 ? 9.891 2.137 5.961 1 93.38 144 LEU A CA 1
ATOM 1094 C C . LEU A 1 144 ? 10.047 1.2 4.766 1 93.38 144 LEU A C 1
ATOM 1096 O O . LEU A 1 144 ? 11.016 0.437 4.695 1 93.38 144 LEU A O 1
ATOM 1100 N N . LEU A 1 145 ? 9.094 1.239 3.898 1 90.19 145 LEU A N 1
ATOM 1101 C CA . LEU A 1 145 ? 9.18 0.402 2.707 1 90.19 145 LEU A CA 1
ATOM 1102 C C . LEU A 1 145 ? 10.367 0.811 1.842 1 90.19 145 LEU A C 1
ATOM 1104 O O . LEU A 1 145 ? 11.148 -0.039 1.416 1 90.19 145 LEU A O 1
ATOM 1108 N N . ILE A 1 146 ? 10.484 2.104 1.586 1 88.75 146 ILE A N 1
ATOM 1109 C CA . ILE A 1 146 ? 11.602 2.604 0.787 1 88.75 146 ILE A CA 1
ATOM 1110 C C . ILE A 1 146 ? 12.914 2.293 1.49 1 88.75 146 ILE A C 1
ATOM 1112 O O . ILE A 1 146 ? 13.883 1.854 0.855 1 88.75 146 ILE A O 1
ATOM 1116 N N . TYR A 1 147 ? 12.891 2.488 2.787 1 90 147 TYR A N 1
ATOM 1117 C CA . TYR A 1 147 ? 14.07 2.18 3.59 1 90 147 TYR A CA 1
ATOM 1118 C C . TYR A 1 147 ? 14.461 0.714 3.447 1 90 147 TYR A C 1
ATOM 1120 O O . TYR A 1 147 ? 15.625 0.396 3.199 1 90 147 TYR A O 1
ATOM 1128 N N . ALA A 1 148 ? 13.508 -0.178 3.576 1 85.25 148 ALA A N 1
ATOM 1129 C CA . ALA A 1 148 ? 13.75 -1.615 3.48 1 85.25 148 ALA A CA 1
ATOM 1130 C C . ALA A 1 148 ? 14.273 -1.993 2.096 1 85.25 148 ALA A C 1
ATOM 1132 O O . ALA A 1 148 ? 15.188 -2.811 1.971 1 85.25 148 ALA A O 1
ATOM 1133 N N . ILE A 1 149 ? 13.727 -1.386 1.095 1 81.56 149 ILE A N 1
ATOM 1134 C CA . ILE A 1 149 ? 14.133 -1.669 -0.277 1 81.56 149 ILE A CA 1
ATOM 1135 C C . ILE A 1 149 ? 15.57 -1.198 -0.496 1 81.56 149 ILE A C 1
ATOM 1137 O O . ILE A 1 149 ? 16.406 -1.943 -1.02 1 81.56 149 ILE A O 1
ATOM 1141 N N . LEU A 1 150 ? 15.93 -0.007 -0.093 1 81.94 150 LEU A N 1
ATOM 1142 C CA . LEU A 1 150 ? 17.266 0.556 -0.293 1 81.94 150 LEU A CA 1
ATOM 1143 C C . LEU A 1 150 ? 18.297 -0.21 0.518 1 81.94 150 LEU A C 1
ATOM 1145 O O . LEU A 1 150 ? 19.422 -0.406 0.06 1 81.94 150 LEU A O 1
ATOM 1149 N N . SER A 1 151 ? 17.875 -0.67 1.724 1 77.56 151 SER A N 1
ATOM 1150 C CA . SER A 1 151 ? 18.797 -1.4 2.582 1 77.56 151 SER A CA 1
ATOM 1151 C C . SER A 1 151 ? 19.219 -2.715 1.94 1 77.56 151 SER A C 1
ATOM 1153 O O . SER A 1 151 ? 20.328 -3.199 2.188 1 77.56 151 SER A O 1
ATOM 1155 N N . TRP A 1 152 ? 18.312 -3.262 1.141 1 73.75 152 TRP A N 1
ATOM 1156 C CA . TRP A 1 152 ? 18.562 -4.559 0.523 1 73.75 152 TRP A CA 1
ATOM 1157 C C . TRP A 1 152 ? 19.219 -4.391 -0.841 1 73.75 152 TRP A C 1
ATOM 1159 O O . TRP A 1 152 ? 20.156 -5.129 -1.183 1 73.75 152 TRP A O 1
ATOM 1169 N N . VAL A 1 153 ? 18.797 -3.396 -1.589 1 73.44 153 VAL A N 1
ATOM 1170 C CA . VAL A 1 153 ? 19.219 -3.289 -2.98 1 73.44 153 VAL A CA 1
ATOM 1171 C C . VAL A 1 153 ? 20.438 -2.367 -3.084 1 73.44 153 VAL A C 1
ATOM 1173 O O . VAL A 1 153 ? 21.344 -2.619 -3.871 1 73.44 153 VAL A O 1
ATOM 1176 N N . GLN A 1 154 ? 20.406 -1.218 -2.387 1 76.56 154 GLN A N 1
ATOM 1177 C CA . GLN A 1 154 ? 21.469 -0.232 -2.57 1 76.56 154 GLN A CA 1
ATOM 1178 C C . GLN A 1 154 ? 21.703 0.573 -1.295 1 76.56 154 GLN A C 1
ATOM 1180 O O . GLN A 1 154 ? 21.438 1.778 -1.261 1 76.56 154 GLN A O 1
ATOM 1185 N N . PRO A 1 155 ? 22.375 -0.047 -0.369 1 75.25 155 PRO A N 1
ATOM 1186 C CA . PRO A 1 155 ? 22.609 0.648 0.898 1 75.25 155 PRO A CA 1
ATOM 1187 C C . PRO A 1 155 ? 23.562 1.836 0.751 1 75.25 155 PRO A C 1
ATOM 1189 O O . PRO A 1 155 ? 23.625 2.693 1.637 1 75.25 155 PRO A O 1
ATOM 1192 N N . GLN A 1 156 ? 24.188 2.027 -0.382 1 78.56 156 GLN A N 1
ATOM 1193 C CA . GLN A 1 156 ? 25.156 3.098 -0.556 1 78.56 156 GLN A CA 1
ATOM 1194 C C . GLN A 1 156 ? 24.516 4.336 -1.169 1 78.56 156 GLN A C 1
ATOM 1196 O O . GLN A 1 156 ? 25.188 5.34 -1.405 1 78.56 156 GLN A O 1
ATOM 1201 N N . SER A 1 157 ? 23.266 4.32 -1.312 1 79.56 157 SER A N 1
ATOM 1202 C CA . SER A 1 157 ? 22.562 5.461 -1.893 1 79.56 157 SER A CA 1
ATOM 1203 C C . SER A 1 157 ? 22.578 6.66 -0.949 1 79.56 157 SER A C 1
ATOM 1205 O O . SER A 1 157 ? 22.469 6.5 0.268 1 79.56 157 SER A O 1
ATOM 1207 N N . PRO A 1 158 ? 22.828 7.797 -1.493 1 79.38 158 PRO A N 1
ATOM 1208 C CA . PRO A 1 158 ? 22.797 9 -0.657 1 79.38 158 PRO A CA 1
ATOM 1209 C C . PRO A 1 158 ? 21.453 9.18 0.057 1 79.38 158 PRO A C 1
ATOM 1211 O O . PRO A 1 158 ? 21.391 9.828 1.106 1 79.38 158 PRO A O 1
ATOM 1214 N N . MET A 1 159 ? 20.422 8.562 -0.436 1 86.31 159 MET A N 1
ATOM 1215 C CA . MET A 1 159 ? 19.094 8.695 0.158 1 86.31 159 MET A CA 1
ATOM 1216 C C . MET A 1 159 ? 18.938 7.773 1.365 1 86.31 159 MET A C 1
ATOM 1218 O O . MET A 1 159 ? 18 7.922 2.154 1 86.31 159 MET A O 1
ATOM 1222 N N . TYR A 1 160 ? 19.844 6.91 1.438 1 86.62 160 TYR A N 1
ATOM 1223 C CA . TYR A 1 160 ? 19.766 5.938 2.521 1 86.62 160 TYR A CA 1
ATOM 1224 C C . TYR A 1 160 ? 19.844 6.629 3.879 1 86.62 160 TYR A C 1
ATOM 1226 O O . TYR A 1 160 ? 19.078 6.305 4.789 1 86.62 160 TYR A O 1
ATOM 1234 N N . GLY A 1 161 ? 20.781 7.66 3.961 1 88.25 161 GLY A N 1
ATOM 1235 C CA . GLY A 1 161 ? 20.938 8.375 5.215 1 88.25 161 GLY A CA 1
ATOM 1236 C C . GLY A 1 161 ? 19.688 9.117 5.645 1 88.25 161 GLY A C 1
ATOM 1237 O O . GLY A 1 161 ? 19.328 9.102 6.824 1 88.25 161 GLY A O 1
ATOM 1238 N N . VAL A 1 162 ? 19.016 9.688 4.719 1 91.31 162 VAL A N 1
ATOM 1239 C CA . VAL A 1 162 ? 17.781 10.438 4.977 1 91.31 162 VAL A CA 1
ATOM 1240 C C . VAL A 1 162 ? 16.703 9.492 5.484 1 91.31 162 VAL A C 1
ATOM 1242 O O . VAL A 1 162 ? 16.078 9.75 6.512 1 91.31 162 VAL A O 1
ATOM 1245 N N . LEU A 1 163 ? 16.562 8.352 4.801 1 92.12 163 LEU A N 1
ATOM 1246 C CA . LEU A 1 163 ? 15.508 7.395 5.141 1 92.12 163 LEU A CA 1
ATOM 1247 C C . LEU A 1 163 ? 15.812 6.703 6.465 1 92.12 163 LEU A C 1
ATOM 1249 O O . LEU A 1 163 ? 14.898 6.379 7.227 1 92.12 163 LEU A O 1
ATOM 1253 N N . GLN A 1 164 ? 17.031 6.5 6.711 1 91.06 164 GLN A N 1
ATOM 1254 C CA . GLN A 1 164 ? 17.438 5.895 7.977 1 91.06 164 GLN A CA 1
ATOM 1255 C C . GLN A 1 164 ? 17.062 6.785 9.156 1 91.06 164 GLN A C 1
ATOM 1257 O O . GLN A 1 164 ? 16.516 6.305 10.156 1 91.06 164 GLN A O 1
ATOM 1262 N N . ARG A 1 165 ? 17.328 8.039 9.023 1 93.75 165 ARG A N 1
ATOM 1263 C CA . ARG A 1 165 ? 17.016 8.992 10.086 1 93.75 165 ARG A CA 1
ATOM 1264 C C . ARG A 1 165 ? 15.508 9.062 10.312 1 93.75 165 ARG A C 1
ATOM 1266 O O . ARG A 1 165 ? 15.047 9.148 11.453 1 93.75 165 ARG A O 1
ATOM 1273 N N . LEU A 1 166 ? 14.789 9.008 9.305 1 95.38 166 LEU A N 1
ATOM 1274 C CA . LEU A 1 166 ? 13.336 9.094 9.391 1 95.38 166 LEU A CA 1
ATOM 1275 C C . LEU A 1 166 ? 12.75 7.812 9.984 1 95.38 166 LEU A C 1
ATOM 1277 O O . LEU A 1 166 ? 11.703 7.848 10.633 1 95.38 166 LEU A O 1
ATOM 1281 N N . SER A 1 167 ? 13.383 6.695 9.766 1 94.81 167 SER A N 1
ATOM 1282 C CA . SER A 1 167 ? 12.867 5.402 10.203 1 94.81 167 SER A CA 1
ATOM 1283 C C . SER A 1 167 ? 13.32 5.082 11.625 1 94.81 167 SER A C 1
ATOM 1285 O O . SER A 1 167 ? 12.734 4.23 12.297 1 94.81 167 SER A O 1
ATOM 1287 N N . GLU A 1 168 ? 14.305 5.793 12.141 1 92.5 168 GLU A N 1
ATOM 1288 C CA . GLU A 1 168 ? 15.016 5.461 13.375 1 92.5 168 GLU A CA 1
ATOM 1289 C C . GLU A 1 168 ? 14.07 5.48 14.578 1 92.5 168 GLU A C 1
ATOM 1291 O O . GLU A 1 168 ? 14.094 4.566 15.398 1 92.5 168 GLU A O 1
ATOM 1296 N N . PRO A 1 169 ? 13.266 6.473 14.602 1 92.69 169 PRO A N 1
ATOM 1297 C CA . PRO A 1 169 ? 12.406 6.504 15.789 1 92.69 169 PRO A CA 1
ATOM 1298 C C . PRO A 1 169 ? 11.5 5.281 15.891 1 92.69 169 PRO A C 1
ATOM 1300 O O . PRO A 1 169 ? 11.188 4.836 17 1 92.69 169 PRO A O 1
ATOM 1303 N N . MET A 1 170 ? 11.109 4.75 14.836 1 93.06 170 MET A N 1
ATOM 1304 C CA . MET A 1 170 ? 10.242 3.576 14.844 1 93.06 170 MET A CA 1
ATOM 1305 C C . MET A 1 170 ? 11.062 2.295 14.969 1 93.06 170 MET A C 1
ATOM 1307 O O . MET A 1 170 ? 10.664 1.368 15.68 1 93.06 170 MET A O 1
ATOM 1311 N N . LEU A 1 171 ? 12.211 2.213 14.391 1 92.56 171 LEU A N 1
ATOM 1312 C CA . LEU A 1 171 ? 12.969 0.972 14.289 1 92.56 171 LEU A CA 1
ATOM 1313 C C . LEU A 1 171 ? 13.82 0.753 15.531 1 92.56 171 LEU A C 1
ATOM 1315 O O . LEU A 1 171 ? 14.07 -0.388 15.93 1 92.56 171 LEU A O 1
ATOM 1319 N N . ARG A 1 172 ? 14.266 1.812 16.141 1 91.56 172 ARG A N 1
ATOM 1320 C CA . ARG A 1 172 ? 15.18 1.72 17.266 1 91.56 172 ARG A CA 1
ATOM 1321 C C . ARG A 1 172 ? 14.578 0.882 18.391 1 91.56 172 ARG A C 1
ATOM 1323 O O . ARG A 1 172 ? 15.195 -0.074 18.859 1 91.56 172 ARG A O 1
ATOM 1330 N N . PRO A 1 173 ? 13.422 1.148 18.781 1 92.44 173 PRO A N 1
ATOM 1331 C CA . PRO A 1 173 ? 12.852 0.325 19.844 1 92.44 173 PRO A CA 1
ATOM 1332 C C . PRO A 1 173 ? 12.609 -1.119 19.406 1 92.44 173 PRO A C 1
ATOM 1334 O O . PRO A 1 173 ? 12.695 -2.037 20.234 1 92.44 173 PRO A O 1
ATOM 1337 N N . ILE A 1 174 ? 12.352 -1.354 18.219 1 91.5 174 ILE A N 1
ATOM 1338 C CA . ILE A 1 174 ? 12.078 -2.689 17.703 1 91.5 174 ILE A CA 1
ATOM 1339 C C . ILE A 1 174 ? 13.375 -3.49 17.609 1 91.5 174 ILE A C 1
ATOM 1341 O O . ILE A 1 174 ? 13.391 -4.688 17.922 1 91.5 174 ILE A O 1
ATOM 1345 N N . ARG A 1 175 ? 14.406 -2.848 17.25 1 89 175 ARG A N 1
ATOM 1346 C CA . ARG A 1 175 ? 15.703 -3.496 17.094 1 89 175 ARG A CA 1
ATOM 1347 C C . ARG A 1 175 ? 16.234 -3.973 18.453 1 89 175 ARG A C 1
ATOM 1349 O O . ARG A 1 175 ? 17.062 -4.875 18.516 1 89 175 ARG A O 1
ATOM 1356 N N . ARG A 1 176 ? 15.727 -3.43 19.469 1 87.88 176 ARG A N 1
ATOM 1357 C CA . ARG A 1 176 ? 16.141 -3.867 20.797 1 87.88 176 ARG A CA 1
ATOM 1358 C C . ARG A 1 176 ? 15.562 -5.238 21.125 1 87.88 176 ARG A C 1
ATOM 1360 O O . ARG A 1 176 ? 16.141 -5.984 21.922 1 87.88 176 ARG A O 1
ATOM 1367 N N . VAL A 1 177 ? 14.523 -5.609 20.422 1 87.56 177 VAL A N 1
ATOM 1368 C CA . VAL A 1 177 ? 13.812 -6.836 20.75 1 87.56 177 VAL A CA 1
ATOM 1369 C C . VAL A 1 177 ? 13.977 -7.855 19.625 1 87.56 177 VAL A C 1
ATOM 1371 O O . VAL A 1 177 ? 13.922 -9.062 19.875 1 87.56 177 VAL A O 1
ATOM 1374 N N . VAL A 1 178 ? 14.086 -7.402 18.406 1 80.44 178 VAL A N 1
ATOM 1375 C CA . VAL A 1 178 ? 14.109 -8.297 17.266 1 80.44 178 VAL A CA 1
ATOM 1376 C C . VAL A 1 178 ? 15.547 -8.609 16.859 1 80.44 178 VAL A C 1
ATOM 1378 O O . VAL A 1 178 ? 16.328 -7.695 16.578 1 80.44 178 VAL A O 1
ATOM 1381 N N . PRO A 1 179 ? 15.867 -9.852 16.891 1 71.88 179 PRO A N 1
ATOM 1382 C CA . PRO A 1 179 ? 17.234 -10.234 16.516 1 71.88 179 PRO A CA 1
ATOM 1383 C C . PRO A 1 179 ? 17.469 -10.164 15.008 1 71.88 179 PRO A C 1
ATOM 1385 O O . PRO A 1 179 ? 16.516 -10.109 14.227 1 71.88 179 PRO A O 1
ATOM 1388 N N . LEU A 1 180 ? 18.75 -9.883 14.578 1 68.62 180 LEU A N 1
ATOM 1389 C CA . LEU A 1 180 ? 19.141 -10.008 13.18 1 68.62 180 LEU A CA 1
ATOM 1390 C C . LEU A 1 180 ? 19.203 -11.469 12.758 1 68.62 180 LEU A C 1
ATOM 1392 O O . LEU A 1 180 ? 19.703 -12.32 13.508 1 68.62 180 LEU A O 1
ATOM 1396 N N . ILE A 1 181 ? 18.344 -11.867 11.844 1 63.25 181 ILE A N 1
ATOM 1397 C CA . ILE A 1 181 ? 18.406 -13.242 11.359 1 63.25 181 ILE A CA 1
ATOM 1398 C C . ILE A 1 181 ? 19.219 -13.289 10.07 1 63.25 181 ILE A C 1
ATOM 1400 O O . ILE A 1 181 ? 18.797 -12.758 9.039 1 63.25 181 ILE A O 1
ATOM 1404 N N . GLY A 1 182 ? 20.25 -14.031 10.078 1 59.47 182 GLY A N 1
ATOM 1405 C CA . GLY A 1 182 ? 21.078 -14.227 8.898 1 59.47 182 GLY A CA 1
ATOM 1406 C C . GLY A 1 182 ? 21.531 -12.93 8.266 1 59.47 182 GLY A C 1
ATOM 1407 O O . GLY A 1 182 ? 21.672 -12.836 7.047 1 59.47 182 GLY A O 1
ATOM 1408 N N . GLY A 1 183 ? 21.516 -11.922 8.914 1 63.75 183 GLY A N 1
ATOM 1409 C CA . GLY A 1 183 ? 22 -10.672 8.375 1 63.75 183 GLY A CA 1
ATOM 1410 C C . GLY A 1 183 ? 20.906 -9.766 7.855 1 63.75 183 GLY A C 1
ATOM 1411 O O . GLY A 1 183 ? 21.156 -8.641 7.43 1 63.75 183 GLY A O 1
ATOM 1412 N N . ILE A 1 184 ? 19.703 -10.336 7.785 1 64.31 184 ILE A N 1
ATOM 1413 C CA . ILE A 1 184 ? 18.594 -9.523 7.293 1 64.31 184 ILE A CA 1
ATOM 1414 C C . ILE A 1 184 ? 17.906 -8.828 8.461 1 64.31 184 ILE A C 1
ATOM 1416 O O . ILE A 1 184 ? 17.594 -9.461 9.477 1 64.31 184 ILE A O 1
ATOM 1420 N N . ASP A 1 185 ? 17.859 -7.531 8.492 1 74.38 185 ASP A N 1
ATOM 1421 C CA . ASP A 1 185 ? 17.156 -6.75 9.508 1 74.38 185 ASP A CA 1
ATOM 1422 C C . ASP A 1 185 ? 15.641 -6.938 9.398 1 74.38 185 ASP A C 1
ATOM 1424 O O . ASP A 1 185 ? 15 -6.348 8.531 1 74.38 185 ASP A O 1
ATOM 1428 N N . LEU A 1 186 ? 15.055 -7.848 10.289 1 79.44 186 LEU A N 1
ATOM 1429 C CA . LEU A 1 186 ? 13.633 -8.156 10.266 1 79.44 186 LEU A CA 1
ATOM 1430 C C . LEU A 1 186 ? 12.82 -7.035 10.906 1 79.44 186 LEU A C 1
ATOM 1432 O O . LEU A 1 186 ? 11.586 -7.047 10.852 1 79.44 186 LEU A O 1
ATOM 1436 N N . SER A 1 187 ? 13.547 -6.055 11.477 1 87.06 187 SER A N 1
ATOM 1437 C CA . SER A 1 187 ? 12.859 -5 12.219 1 87.06 187 SER A CA 1
ATOM 1438 C C . SER A 1 187 ? 11.938 -4.199 11.305 1 87.06 187 SER A C 1
ATOM 1440 O O . SER A 1 187 ? 10.859 -3.775 11.727 1 87.06 187 SER A O 1
ATOM 1442 N N . ALA A 1 188 ? 12.383 -4.094 10.039 1 88.19 188 ALA A N 1
ATOM 1443 C CA . ALA A 1 188 ? 11.547 -3.342 9.109 1 88.19 188 ALA A CA 1
ATOM 1444 C C . ALA A 1 188 ? 10.227 -4.066 8.836 1 88.19 188 ALA A C 1
ATOM 1446 O O . ALA A 1 188 ? 9.172 -3.439 8.766 1 88.19 188 ALA A O 1
ATOM 1447 N N . LEU A 1 189 ? 10.297 -5.305 8.727 1 86.06 189 LEU A N 1
ATOM 1448 C CA . LEU A 1 189 ? 9.102 -6.105 8.477 1 86.06 189 LEU A CA 1
ATOM 1449 C C . LEU A 1 189 ? 8.148 -6.043 9.672 1 86.06 189 LEU A C 1
ATOM 1451 O O . LEU A 1 189 ? 6.941 -5.863 9.492 1 86.06 189 LEU A O 1
ATOM 1455 N N . VAL A 1 190 ? 8.734 -6.23 10.828 1 89.81 190 VAL A N 1
ATOM 1456 C CA . VAL A 1 190 ? 7.941 -6.168 12.047 1 89.81 190 VAL A CA 1
ATOM 1457 C C . VAL A 1 190 ? 7.281 -4.793 12.164 1 89.81 190 VAL A C 1
ATOM 1459 O O . VAL A 1 190 ? 6.098 -4.691 12.5 1 89.81 190 VAL A O 1
ATOM 1462 N N . ALA A 1 191 ? 8.07 -3.756 11.922 1 94.62 191 ALA A N 1
ATOM 1463 C CA . ALA A 1 191 ? 7.535 -2.396 11.984 1 94.62 191 ALA A CA 1
ATOM 1464 C C . ALA A 1 191 ? 6.371 -2.217 11.016 1 94.62 191 ALA A C 1
ATOM 1466 O O . ALA A 1 191 ? 5.367 -1.587 11.359 1 94.62 191 ALA A O 1
ATOM 1467 N N . LEU A 1 192 ? 6.48 -2.777 9.844 1 94.5 192 LEU A N 1
ATOM 1468 C CA . LEU A 1 192 ? 5.445 -2.668 8.82 1 94.5 192 LEU A CA 1
ATOM 1469 C C . LEU A 1 192 ? 4.164 -3.361 9.273 1 94.5 192 LEU A C 1
ATOM 1471 O O . LEU A 1 192 ? 3.066 -2.834 9.086 1 94.5 192 LEU A O 1
ATOM 1475 N N . VAL A 1 193 ? 4.297 -4.488 9.875 1 91.94 193 VAL A N 1
ATOM 1476 C CA . VAL A 1 193 ? 3.146 -5.234 10.375 1 91.94 193 VAL A CA 1
ATOM 1477 C C . VAL A 1 193 ? 2.479 -4.457 11.508 1 91.94 193 VAL A C 1
ATOM 1479 O O . VAL A 1 193 ? 1.251 -4.336 11.539 1 91.94 193 VAL A O 1
ATOM 1482 N N . LEU A 1 194 ? 3.311 -3.941 12.391 1 94.38 194 LEU A N 1
ATOM 1483 C CA . LEU A 1 194 ? 2.785 -3.168 13.508 1 94.38 194 LEU A CA 1
ATOM 1484 C C . LEU A 1 194 ? 2.025 -1.942 13.016 1 94.38 194 LEU A C 1
ATOM 1486 O O . LEU A 1 194 ? 0.974 -1.596 13.562 1 94.38 194 LEU A O 1
ATOM 1490 N N . LEU A 1 195 ? 2.568 -1.288 12.039 1 96.69 195 LEU A N 1
ATOM 1491 C CA . LEU A 1 195 ? 1.903 -0.118 11.477 1 96.69 195 LEU A CA 1
ATOM 1492 C C . LEU A 1 195 ? 0.583 -0.506 10.82 1 96.69 195 LEU A C 1
ATOM 1494 O O . LEU A 1 195 ? -0.401 0.231 10.914 1 96.69 195 LEU A O 1
ATOM 1498 N N . GLN A 1 196 ? 0.517 -1.649 10.203 1 95.06 196 GLN A N 1
ATOM 1499 C CA . GLN A 1 196 ? -0.724 -2.131 9.602 1 95.06 196 GLN A CA 1
ATOM 1500 C C . GLN A 1 196 ? -1.779 -2.406 10.672 1 95.06 196 GLN A C 1
ATOM 1502 O O . GLN A 1 196 ? -2.955 -2.09 10.484 1 95.06 196 GLN A O 1
ATOM 1507 N N . ILE A 1 197 ? -1.356 -3.021 11.742 1 93.81 197 ILE A N 1
ATOM 1508 C CA . ILE A 1 197 ? -2.27 -3.273 12.852 1 93.81 197 ILE A CA 1
ATOM 1509 C C . ILE A 1 197 ? -2.764 -1.946 13.422 1 93.81 197 ILE A C 1
ATOM 1511 O O . ILE A 1 197 ? -3.951 -1.799 13.727 1 93.81 197 ILE A O 1
ATOM 1515 N N . ALA A 1 198 ? -1.852 -0.986 13.555 1 96.5 198 ALA A N 1
ATOM 1516 C CA . ALA A 1 198 ? -2.229 0.34 14.039 1 96.5 198 ALA A CA 1
ATOM 1517 C C . ALA A 1 198 ? -3.281 0.975 13.133 1 96.5 198 ALA A C 1
ATOM 1519 O O . ALA A 1 198 ? -4.215 1.622 13.609 1 96.5 198 ALA A O 1
ATOM 1520 N N . LEU A 1 199 ? -3.154 0.796 11.859 1 95.81 199 LEU A N 1
ATOM 1521 C CA . LEU A 1 199 ? -4.121 1.324 10.906 1 95.81 199 LEU A CA 1
ATOM 1522 C C . LEU A 1 199 ? -5.477 0.643 11.078 1 95.81 199 LEU A C 1
ATOM 1524 O O . LEU A 1 199 ? -6.52 1.287 10.945 1 95.81 199 LEU A O 1
ATOM 1528 N N . MET A 1 200 ? -5.465 -0.607 11.398 1 91.56 200 MET A N 1
ATOM 1529 C CA . MET A 1 200 ? -6.711 -1.332 11.641 1 91.56 200 MET A CA 1
ATOM 1530 C C . MET A 1 200 ? -7.387 -0.837 12.914 1 91.56 200 MET A C 1
ATOM 1532 O O . MET A 1 200 ? -8.602 -0.64 12.938 1 91.56 200 MET A O 1
ATOM 1536 N N . VAL A 1 201 ? -6.574 -0.663 13.914 1 93.12 201 VAL A N 1
ATOM 1537 C CA . VAL A 1 201 ? -7.094 -0.154 15.18 1 93.12 201 VAL A CA 1
ATOM 1538 C C . VAL A 1 201 ? -7.672 1.244 14.977 1 93.12 201 VAL A C 1
ATOM 1540 O O . VAL A 1 201 ? -8.742 1.564 15.508 1 93.12 201 VAL A O 1
ATOM 1543 N N . LEU A 1 202 ? -6.996 2.064 14.211 1 94.75 202 LEU A N 1
ATOM 1544 C CA . LEU A 1 202 ? -7.469 3.414 13.922 1 94.75 202 LEU A CA 1
ATOM 1545 C C . LEU A 1 202 ? -8.812 3.375 13.203 1 94.75 202 LEU A C 1
ATOM 1547 O O . LEU A 1 202 ? -9.695 4.195 13.484 1 94.75 202 LEU A O 1
ATOM 1551 N N . ALA A 1 203 ? -8.93 2.48 12.273 1 91.75 203 ALA A N 1
ATOM 1552 C CA . ALA A 1 203 ? -10.203 2.338 11.562 1 91.75 203 ALA A CA 1
ATOM 1553 C C . ALA A 1 203 ? -11.328 1.992 12.531 1 91.75 203 ALA A C 1
ATOM 1555 O O . ALA A 1 203 ? -12.453 2.49 12.391 1 91.75 203 ALA A O 1
ATOM 1556 N N . TYR A 1 204 ? -10.992 1.138 13.469 1 88.88 204 TYR A N 1
ATOM 1557 C CA . TYR A 1 204 ? -11.969 0.771 14.484 1 88.88 204 TYR A CA 1
ATOM 1558 C C . TYR A 1 204 ? -12.344 1.976 15.344 1 88.88 204 TYR A C 1
ATOM 1560 O O . TYR A 1 204 ? -13.523 2.205 15.617 1 88.88 204 TYR A O 1
ATOM 1568 N N . ILE A 1 205 ? -11.383 2.748 15.75 1 90.75 205 ILE A N 1
ATOM 1569 C CA . ILE A 1 205 ? -11.594 3.941 16.562 1 90.75 205 ILE A CA 1
ATOM 1570 C C . ILE A 1 205 ? -12.43 4.953 15.781 1 90.75 205 ILE A C 1
ATOM 1572 O O . ILE A 1 205 ? -13.344 5.574 16.328 1 90.75 205 ILE A O 1
ATOM 1576 N N . GLN A 1 206 ? -12.07 5.156 14.5 1 90.25 206 GLN A N 1
ATOM 1577 C CA . GLN A 1 206 ? -12.805 6.078 13.648 1 90.25 206 GLN A CA 1
ATOM 1578 C C . GLN A 1 206 ? -14.289 5.719 13.602 1 90.25 206 GLN A C 1
ATOM 1580 O O . GLN A 1 206 ? -15.148 6.59 13.75 1 90.25 206 GLN A O 1
ATOM 1585 N N . GLY A 1 207 ? -14.641 4.426 13.453 1 85.94 207 GLY A N 1
ATOM 1586 C CA . GLY A 1 207 ? -16.016 3.971 13.43 1 85.94 207 GLY A CA 1
ATOM 1587 C C . GLY A 1 207 ? -16.734 4.172 14.758 1 85.94 207 GLY A C 1
ATOM 1588 O O . GLY A 1 207 ? -17.875 4.617 14.789 1 85.94 207 GLY A O 1
ATOM 1589 N N . SER A 1 208 ? -16.062 3.803 15.789 1 84.94 208 SER A N 1
ATOM 1590 C CA . SER A 1 208 ? -16.625 3.953 17.125 1 84.94 208 SER A CA 1
ATOM 1591 C C . SER A 1 208 ? -16.906 5.418 17.438 1 84.94 208 SER A C 1
ATOM 1593 O O . SER A 1 208 ? -17.906 5.746 18.078 1 84.94 208 SER A O 1
ATOM 1595 N N . GLY A 1 209 ? -15.969 6.254 17.031 1 84.75 209 GLY A N 1
ATOM 1596 C CA . GLY A 1 209 ? -16.172 7.68 17.25 1 84.75 209 GLY A CA 1
ATOM 1597 C C . GLY A 1 209 ? -17.359 8.234 16.5 1 84.75 209 GLY A C 1
ATOM 1598 O O . GLY A 1 209 ? -18.078 9.094 17.016 1 84.75 209 GLY A O 1
ATOM 1599 N N . LEU A 1 210 ? -17.594 7.73 15.375 1 81.38 210 LEU A N 1
ATOM 1600 C CA . LEU A 1 210 ? -18.75 8.164 14.594 1 81.38 210 LEU A CA 1
ATOM 1601 C C . LEU A 1 210 ? -20.047 7.727 15.25 1 81.38 210 LEU A C 1
ATOM 1603 O O . LEU A 1 210 ? -21.047 8.453 15.211 1 81.38 210 LEU A O 1
ATOM 1607 N N . MET A 1 211 ? -20.047 6.559 15.844 1 78.38 211 MET A N 1
ATOM 1608 C CA . MET A 1 211 ? -21.234 6.059 16.516 1 78.38 211 MET A CA 1
ATOM 1609 C C . MET A 1 211 ? -21.562 6.918 17.734 1 78.38 211 MET A C 1
ATOM 1611 O O . MET A 1 211 ? -22.75 7.129 18.047 1 78.38 211 MET A O 1
ATOM 1615 N N . LEU A 1 212 ? -20.547 7.379 18.266 1 72.88 212 LEU A N 1
ATOM 1616 C CA . LEU A 1 212 ? -20.734 8.211 19.453 1 72.88 212 LEU A CA 1
ATOM 1617 C C . LEU A 1 212 ? -21.281 9.586 19.062 1 72.88 212 LEU A C 1
ATOM 1619 O O . LEU A 1 212 ? -22.047 10.188 19.828 1 72.88 212 LEU A O 1
ATOM 1623 N N . LEU A 1 213 ? -20.953 10 17.875 1 70.62 213 LEU A N 1
ATOM 1624 C CA . LEU A 1 213 ? -21.344 11.336 17.438 1 70.62 213 LEU A CA 1
ATOM 1625 C C . LEU A 1 213 ? -22.703 11.305 16.766 1 70.62 213 LEU A C 1
ATOM 1627 O O . LEU A 1 213 ? -23.328 12.344 16.562 1 70.62 213 LEU A O 1
ATOM 1631 N N . ALA A 1 214 ? -23.172 10.125 16.328 1 64.44 214 ALA A N 1
ATOM 1632 C CA . ALA A 1 214 ? -24.516 9.984 15.766 1 64.44 214 ALA A CA 1
ATOM 1633 C C . ALA A 1 214 ? -25.578 9.914 16.859 1 64.44 214 ALA A C 1
ATOM 1635 O O . ALA A 1 214 ? -25.297 9.461 17.969 1 64.44 214 ALA A O 1
ATOM 1636 N N . MET B 1 1 ? -73.5 -16.797 12.031 1 21.56 1 MET B N 1
ATOM 1637 C CA . MET B 1 1 ? -72.5 -17.641 11.406 1 21.56 1 MET B CA 1
ATOM 1638 C C . MET B 1 1 ? -71.125 -17 11.523 1 21.56 1 MET B C 1
ATOM 1640 O O . MET B 1 1 ? -71 -15.82 11.867 1 21.56 1 MET B O 1
ATOM 1644 N N . GLY B 1 2 ? -70 -17.672 10.852 1 25.14 2 GLY B N 1
ATOM 1645 C CA . GLY B 1 2 ? -68.562 -17.969 10.961 1 25.14 2 GLY B CA 1
ATOM 1646 C C . GLY B 1 2 ? -67.688 -16.781 10.672 1 25.14 2 GLY B C 1
ATOM 1647 O O . GLY B 1 2 ? -67.688 -16.25 9.562 1 25.14 2 GLY B O 1
ATOM 1648 N N . GLY B 1 3 ? -67.438 -15.891 11.688 1 24.03 3 GLY B N 1
ATOM 1649 C CA . GLY B 1 3 ? -66.812 -14.609 11.906 1 24.03 3 GLY B CA 1
ATOM 1650 C C . GLY B 1 3 ? -65.312 -14.609 11.477 1 24.03 3 GLY B C 1
ATOM 1651 O O . GLY B 1 3 ? -64.562 -15.438 11.938 1 24.03 3 GLY B O 1
ATOM 1652 N N . MET B 1 4 ? -65.125 -14.516 10.117 1 24.8 4 MET B N 1
ATOM 1653 C CA . MET B 1 4 ? -63.875 -14.477 9.367 1 24.8 4 MET B CA 1
ATOM 1654 C C . MET B 1 4 ? -62.844 -13.562 10.047 1 24.8 4 MET B C 1
ATOM 1656 O O . MET B 1 4 ? -62.969 -12.336 10 1 24.8 4 MET B O 1
ATOM 1660 N N . ARG B 1 5 ? -62.5 -13.797 11.398 1 25.38 5 ARG B N 1
ATOM 1661 C CA . ARG B 1 5 ? -61.594 -12.984 12.203 1 25.38 5 ARG B CA 1
ATOM 1662 C C . ARG B 1 5 ? -60.25 -12.773 11.484 1 25.38 5 ARG B C 1
ATOM 1664 O O . ARG B 1 5 ? -59.594 -13.742 11.109 1 25.38 5 ARG B O 1
ATOM 1671 N N . GLN B 1 6 ? -60.156 -11.68 10.688 1 25.03 6 GLN B N 1
ATOM 1672 C CA . GLN B 1 6 ? -59 -11.133 9.961 1 25.03 6 GLN B CA 1
ATOM 1673 C C . GLN B 1 6 ? -57.781 -11.039 10.852 1 25.03 6 GLN B C 1
ATOM 1675 O O . GLN B 1 6 ? -57.812 -10.43 11.922 1 25.03 6 GLN B O 1
ATOM 1680 N N . LEU B 1 7 ? -56.906 -12.094 11.016 1 24.98 7 LEU B N 1
ATOM 1681 C CA . LEU B 1 7 ? -55.656 -12.273 11.742 1 24.98 7 LEU B CA 1
ATOM 1682 C C . LEU B 1 7 ? -54.688 -11.172 11.406 1 24.98 7 LEU B C 1
ATOM 1684 O O . LEU B 1 7 ? -54.219 -11.055 10.258 1 24.98 7 LEU B O 1
ATOM 1688 N N . SER B 1 8 ? -54.906 -9.844 11.898 1 25.67 8 SER B N 1
ATOM 1689 C CA . SER B 1 8 ? -54.125 -8.633 11.758 1 25.67 8 SER B CA 1
ATOM 1690 C C . SER B 1 8 ? -52.688 -8.852 12.25 1 25.67 8 SER B C 1
ATOM 1692 O O . SER B 1 8 ? -52.469 -9.164 13.422 1 25.67 8 SER B O 1
ATOM 1694 N N . SER B 1 9 ? -51.812 -9.523 11.461 1 27.08 9 SER B N 1
ATOM 1695 C CA . SER B 1 9 ? -50.406 -9.695 11.797 1 27.08 9 SER B CA 1
ATOM 1696 C C . SER B 1 9 ? -49.812 -8.375 12.273 1 27.08 9 SER B C 1
ATOM 1698 O O . SER B 1 9 ? -49.781 -7.395 11.531 1 27.08 9 SER B O 1
ATOM 1700 N N . HIS B 1 10 ? -50.031 -7.883 13.477 1 29.62 10 HIS B N 1
ATOM 1701 C CA . HIS B 1 10 ? -49.562 -6.68 14.148 1 29.62 10 HIS B CA 1
ATOM 1702 C C . HIS B 1 10 ? -48.031 -6.605 14.133 1 29.62 10 HIS B C 1
ATOM 1704 O O . HIS B 1 10 ? -47.375 -7.531 14.586 1 29.62 10 HIS B O 1
ATOM 1710 N N . ALA B 1 11 ? -47.375 -5.984 13.117 1 31.47 11 ALA B N 1
ATOM 1711 C CA . ALA B 1 11 ? -46 -5.488 13.078 1 31.47 11 ALA B CA 1
ATOM 1712 C C . ALA B 1 11 ? -45.656 -4.785 14.383 1 31.47 11 ALA B C 1
ATOM 1714 O O . ALA B 1 11 ? -46.344 -3.854 14.805 1 31.47 11 ALA B O 1
ATOM 1715 N N . VAL B 1 12 ? -45.219 -5.453 15.398 1 33.5 12 VAL B N 1
ATOM 1716 C CA . VAL B 1 12 ? -44.812 -4.859 16.672 1 33.5 12 VAL B CA 1
ATOM 1717 C C . VAL B 1 12 ? -43.75 -3.779 16.422 1 33.5 12 VAL B C 1
ATOM 1719 O O . VAL B 1 12 ? -42.75 -4.023 15.75 1 33.5 12 VAL B O 1
ATOM 1722 N N . PRO B 1 13 ? -43.969 -2.488 16.359 1 32.69 13 PRO B N 1
ATOM 1723 C CA . PRO B 1 13 ? -43.062 -1.346 16.188 1 32.69 13 PRO B CA 1
ATOM 1724 C C . PRO B 1 13 ? -41.875 -1.4 17.125 1 32.69 13 PRO B C 1
ATOM 1726 O O . PRO B 1 13 ? -42 -1.799 18.281 1 32.69 13 PRO B O 1
ATOM 1729 N N . GLY B 1 14 ? -40.656 -1.961 16.797 1 32.97 14 GLY B N 1
ATOM 1730 C CA . GLY B 1 14 ? -39.656 -1.862 17.828 1 32.97 14 GLY B CA 1
ATOM 1731 C C . GLY B 1 14 ? -39.531 -0.473 18.422 1 32.97 14 GLY B C 1
ATOM 1732 O O . GLY B 1 14 ? -39.969 0.509 17.812 1 32.97 14 GLY B O 1
ATOM 1733 N N . PRO B 1 15 ? -39.562 -0.305 19.812 1 34.16 15 PRO B N 1
ATOM 1734 C CA . PRO B 1 15 ? -39.875 1.024 20.344 1 34.16 15 PRO B CA 1
ATOM 1735 C C . PRO B 1 15 ? -39.156 2.143 19.578 1 34.16 15 PRO B C 1
ATOM 1737 O O . PRO B 1 15 ? -39.812 3.094 19.125 1 34.16 15 PRO B O 1
ATOM 1740 N N . ASP B 1 16 ? -37.906 2.643 20.266 1 33.5 16 ASP B N 1
ATOM 1741 C CA . ASP B 1 16 ? -37.312 3.967 20.047 1 33.5 16 ASP B CA 1
ATOM 1742 C C . ASP B 1 16 ? -36.688 4.078 18.672 1 33.5 16 ASP B C 1
ATOM 1744 O O . ASP B 1 16 ? -36.312 3.07 18.078 1 33.5 16 ASP B O 1
ATOM 1748 N N . GLY B 1 17 ? -36.938 5.066 17.781 1 32.41 17 GLY B N 1
ATOM 1749 C CA . GLY B 1 17 ? -36.531 5.758 16.562 1 32.41 17 GLY B CA 1
ATOM 1750 C C . GLY B 1 17 ? -35.031 5.711 16.328 1 32.41 17 GLY B C 1
ATOM 1751 O O . GLY B 1 17 ? -34.5 6.488 15.531 1 32.41 17 GLY B O 1
ATOM 1752 N N . ARG B 1 18 ? -34.281 5.246 17.266 1 36.12 18 ARG B N 1
ATOM 1753 C CA . ARG B 1 18 ? -32.875 5.555 17.203 1 36.12 18 ARG B CA 1
ATOM 1754 C C . ARG B 1 18 ? -32.25 4.98 15.945 1 36.12 18 ARG B C 1
ATOM 1756 O O . ARG B 1 18 ? -32.75 4.016 15.375 1 36.12 18 ARG B O 1
ATOM 1763 N N . GLY B 1 19 ? -31.469 5.855 15.188 1 34.69 19 GLY B N 1
ATOM 1764 C CA . GLY B 1 19 ? -30.75 5.66 13.945 1 34.69 19 GLY B CA 1
ATOM 1765 C C . GLY B 1 19 ? -30.031 4.324 13.875 1 34.69 19 GLY B C 1
ATOM 1766 O O . GLY B 1 19 ? -29.984 3.588 14.859 1 34.69 19 GLY B O 1
ATOM 1767 N N . PRO B 1 20 ? -29.781 3.869 12.719 1 36.03 20 PRO B N 1
ATOM 1768 C CA . PRO B 1 20 ? -29.125 2.58 12.531 1 36.03 20 PRO B CA 1
ATOM 1769 C C . PRO B 1 20 ? -27.938 2.385 13.484 1 36.03 20 PRO B C 1
ATOM 1771 O O . PRO B 1 20 ? -27.156 3.312 13.695 1 36.03 20 PRO B O 1
ATOM 1774 N N . ILE B 1 21 ? -28.031 1.742 14.594 1 36 21 ILE B N 1
ATOM 1775 C CA . ILE B 1 21 ? -26.969 1.427 15.547 1 36 21 ILE B CA 1
ATOM 1776 C C . ILE B 1 21 ? -25.766 0.831 14.812 1 36 21 ILE B C 1
ATOM 1778 O O . ILE B 1 21 ? -25.891 -0.211 14.164 1 36 21 ILE B O 1
ATOM 1782 N N . PHE B 1 22 ? -24.812 1.588 14.219 1 37.06 22 PHE B N 1
ATOM 1783 C CA . PHE B 1 22 ? -23.516 1.003 13.852 1 37.06 22 PHE B CA 1
ATOM 1784 C C . PHE B 1 22 ? -22.984 0.115 14.969 1 37.06 22 PHE B C 1
ATOM 1786 O O . PHE B 1 22 ? -22.75 0.586 16.078 1 37.06 22 PHE B O 1
ATOM 1793 N N . LEU B 1 23 ? -23.391 -1.111 15.094 1 42.69 23 LEU B N 1
ATOM 1794 C CA . LEU B 1 23 ? -22.906 -2.084 16.062 1 42.69 23 LEU B CA 1
ATOM 1795 C C . LEU B 1 23 ? -21.391 -2.018 16.203 1 42.69 23 LEU B C 1
ATOM 1797 O O . LEU B 1 23 ? -20.672 -1.945 15.195 1 42.69 23 LEU B O 1
ATOM 1801 N N . PRO B 1 24 ? -20.781 -1.579 17.203 1 48.5 24 PRO B N 1
ATOM 1802 C CA . PRO B 1 24 ? -19.344 -1.587 17.484 1 48.5 24 PRO B CA 1
ATOM 1803 C C . PRO B 1 24 ? -18.656 -2.879 17.047 1 48.5 24 PRO B C 1
ATOM 1805 O O . PRO B 1 24 ? -19.219 -3.965 17.203 1 48.5 24 PRO B O 1
ATOM 1808 N N . GLN B 1 25 ? -17.875 -2.869 15.984 1 55.5 25 GLN B N 1
ATOM 1809 C CA . GLN B 1 25 ? -17.094 -4.062 15.68 1 55.5 25 GLN B CA 1
ATOM 1810 C C . GLN B 1 25 ? -16.594 -4.734 16.953 1 55.5 25 GLN B C 1
ATOM 1812 O O . GLN B 1 25 ? -15.961 -4.09 17.797 1 55.5 25 GLN B O 1
ATOM 1817 N N . SER B 1 26 ? -17.109 -5.82 17.359 1 69.56 26 SER B N 1
ATOM 1818 C CA . SER B 1 26 ? -16.734 -6.652 18.5 1 69.56 26 SER B CA 1
ATOM 1819 C C . SER B 1 26 ? -15.242 -6.961 18.484 1 69.56 26 SER B C 1
ATOM 1821 O O . SER B 1 26 ? -14.594 -6.871 17.438 1 69.56 26 SER B O 1
ATOM 1823 N N . TYR B 1 27 ? -14.602 -6.957 19.656 1 75.75 27 TYR B N 1
ATOM 1824 C CA . TYR B 1 27 ? -13.234 -7.426 19.844 1 75.75 27 TYR B CA 1
ATOM 1825 C C . TYR B 1 27 ? -12.938 -8.633 18.953 1 75.75 27 TYR B C 1
ATOM 1827 O O . TYR B 1 27 ? -11.844 -8.75 18.406 1 75.75 27 TYR B O 1
ATOM 1835 N N . ASN B 1 28 ? -13.953 -9.367 18.781 1 80.5 28 ASN B N 1
ATOM 1836 C CA . ASN B 1 28 ? -13.805 -10.555 17.953 1 80.5 28 ASN B CA 1
ATOM 1837 C C . ASN B 1 28 ? -13.617 -10.188 16.484 1 80.5 28 ASN B C 1
ATOM 1839 O O . ASN B 1 28 ? -12.844 -10.828 15.766 1 80.5 28 ASN B O 1
ATOM 1843 N N . ALA B 1 29 ? -14.297 -9.086 16.125 1 82.88 29 ALA B N 1
ATOM 1844 C CA . ALA B 1 29 ? -14.172 -8.641 14.742 1 82.88 29 ALA B CA 1
ATOM 1845 C C . ALA B 1 29 ? -12.773 -8.094 14.469 1 82.88 29 ALA B C 1
ATOM 1847 O O . ALA B 1 29 ? -12.195 -8.344 13.406 1 82.88 29 ALA B O 1
ATOM 1848 N N . MET B 1 30 ? -12.258 -7.449 15.398 1 83.56 30 MET B N 1
ATOM 1849 C CA . MET B 1 30 ? -10.914 -6.898 15.266 1 83.56 30 MET B CA 1
ATOM 1850 C C . MET B 1 30 ? -9.867 -8.008 15.211 1 83.56 30 MET B C 1
ATOM 1852 O O . MET B 1 30 ? -8.945 -7.965 14.398 1 83.56 30 MET B O 1
ATOM 1856 N N . LEU B 1 31 ? -10.062 -8.984 16.078 1 84.81 31 LEU B N 1
ATOM 1857 C CA . LEU B 1 31 ? -9.133 -10.102 16.109 1 84.81 31 LEU B CA 1
ATOM 1858 C C . LEU B 1 31 ? -9.164 -10.859 14.781 1 84.81 31 LEU B C 1
ATOM 1860 O O . LEU B 1 31 ? -8.117 -11.258 14.258 1 84.81 31 LEU B O 1
ATOM 1864 N N . PHE B 1 32 ? -10.328 -11.086 14.273 1 87.56 32 PHE B N 1
ATOM 1865 C CA . PHE B 1 32 ? -10.453 -11.734 12.977 1 87.56 32 PHE B CA 1
ATOM 1866 C C . PHE B 1 32 ? -9.727 -10.938 11.898 1 87.56 32 PHE B C 1
ATOM 1868 O O . PHE B 1 32 ? -9.062 -11.508 11.039 1 87.56 32 PHE B O 1
ATOM 1875 N N . GLN B 1 33 ? -9.836 -9.664 11.938 1 88.5 33 GLN B N 1
ATOM 1876 C CA . GLN B 1 33 ? -9.18 -8.797 10.961 1 88.5 33 GLN B CA 1
ATOM 1877 C C . GLN B 1 33 ? -7.66 -8.906 11.062 1 88.5 33 GLN B C 1
ATOM 1879 O O . GLN B 1 33 ? -6.965 -8.93 10.047 1 88.5 33 GLN B O 1
ATOM 1884 N N . ILE B 1 34 ? -7.227 -8.992 12.273 1 89.69 34 ILE B N 1
ATOM 1885 C CA . ILE B 1 34 ? -5.785 -9.078 12.5 1 89.69 34 ILE B CA 1
ATOM 1886 C C . ILE B 1 34 ? -5.258 -10.414 11.992 1 89.69 34 ILE B C 1
ATOM 1888 O O . ILE B 1 34 ? -4.254 -10.461 11.266 1 89.69 34 ILE B O 1
ATOM 1892 N N . VAL B 1 35 ? -5.953 -11.508 12.344 1 90.62 35 VAL B N 1
ATOM 1893 C CA . VAL B 1 35 ? -5.539 -12.836 11.906 1 90.62 35 VAL B CA 1
ATOM 1894 C C . VAL B 1 35 ? -5.594 -12.914 10.383 1 90.62 35 VAL B C 1
ATOM 1896 O O . VAL B 1 35 ? -4.68 -13.453 9.75 1 90.62 35 VAL B O 1
ATOM 1899 N N . SER B 1 36 ? -6.645 -12.328 9.859 1 92.5 36 SER B N 1
ATOM 1900 C CA . SER B 1 36 ? -6.781 -12.312 8.406 1 92.5 36 SER B CA 1
ATOM 1901 C C . SER B 1 36 ? -5.656 -11.523 7.754 1 92.5 36 SER B C 1
ATOM 1903 O O . SER B 1 36 ? -5.168 -11.891 6.684 1 92.5 36 SER B O 1
ATOM 1905 N N . PHE B 1 37 ? -5.309 -10.57 8.414 1 92.94 37 PHE B N 1
ATOM 1906 C CA . PHE B 1 37 ? -4.215 -9.758 7.891 1 92.94 37 PHE B CA 1
ATOM 1907 C C . PHE B 1 37 ? -2.908 -10.539 7.906 1 92.94 37 PHE B C 1
ATOM 1909 O O . PHE B 1 37 ? -2.176 -10.562 6.914 1 92.94 37 PHE B O 1
ATOM 1916 N N . LEU B 1 38 ? -2.664 -11.141 9 1 92.38 38 LEU B N 1
ATOM 1917 C CA . LEU B 1 38 ? -1.428 -11.898 9.133 1 92.38 38 LEU B CA 1
ATOM 1918 C C . LEU B 1 38 ? -1.37 -13.023 8.102 1 92.38 38 LEU B C 1
ATOM 1920 O O . LEU B 1 38 ? -0.33 -13.25 7.48 1 92.38 38 LEU B O 1
ATOM 1924 N N . LEU B 1 39 ? -2.5 -13.688 7.941 1 94.5 39 LEU B N 1
ATOM 1925 C CA . LEU B 1 39 ? -2.598 -14.727 6.918 1 94.5 39 LEU B CA 1
ATOM 1926 C C . LEU B 1 39 ? -2.361 -14.148 5.527 1 94.5 39 LEU B C 1
ATOM 1928 O O . LEU B 1 39 ? -1.647 -14.734 4.715 1 94.5 39 LEU B O 1
ATOM 1932 N N . ASP B 1 40 ? -2.873 -12.984 5.301 1 94.81 40 ASP B N 1
ATOM 1933 C CA . ASP B 1 40 ? -2.732 -12.32 4.008 1 94.81 40 ASP B CA 1
ATOM 1934 C C . ASP B 1 40 ? -1.277 -11.945 3.74 1 94.81 40 ASP B C 1
ATOM 1936 O O . ASP B 1 40 ? -0.81 -12.023 2.602 1 94.81 40 ASP B O 1
ATOM 1940 N N . VAL B 1 41 ? -0.651 -11.547 4.746 1 93.81 41 VAL B N 1
ATOM 1941 C CA . VAL B 1 41 ? 0.746 -11.156 4.586 1 93.81 41 VAL B CA 1
ATOM 1942 C C . VAL B 1 41 ? 1.583 -12.375 4.207 1 93.81 41 VAL B C 1
ATOM 1944 O O . VAL B 1 41 ? 2.328 -12.336 3.225 1 93.81 41 VAL B O 1
ATOM 1947 N N . VAL B 1 42 ? 1.398 -13.469 4.945 1 94.75 42 VAL B N 1
ATOM 1948 C CA . VAL B 1 42 ? 2.213 -14.664 4.754 1 94.75 42 VAL B CA 1
ATOM 1949 C C . VAL B 1 42 ? 1.858 -15.32 3.422 1 94.75 42 VAL B C 1
ATOM 1951 O O . VAL B 1 42 ? 2.73 -15.531 2.576 1 94.75 42 VAL B O 1
ATOM 1954 N N . VAL B 1 43 ? 0.603 -15.57 3.201 1 96.75 43 VAL B N 1
ATOM 1955 C CA . VAL B 1 43 ? 0.177 -16.281 1.998 1 96.75 43 VAL B CA 1
ATOM 1956 C C . VAL B 1 43 ? 0.323 -15.367 0.783 1 96.75 43 VAL B C 1
ATOM 1958 O O . VAL B 1 43 ? 0.662 -15.828 -0.31 1 96.75 43 VAL B O 1
ATOM 1961 N N . GLY B 1 44 ? 0.05 -14.094 1.006 1 96.44 44 GLY B N 1
ATOM 1962 C CA . GLY B 1 44 ? 0.245 -13.133 -0.072 1 96.44 44 GLY B CA 1
ATOM 1963 C C . GLY B 1 44 ? 1.679 -13.07 -0.562 1 96.44 44 GLY B C 1
ATOM 1964 O O . GLY B 1 44 ? 1.925 -13 -1.769 1 96.44 44 GLY B O 1
ATOM 1965 N N . LEU B 1 45 ? 2.592 -13.086 0.382 1 94.5 45 LEU B N 1
ATOM 1966 C CA . LEU B 1 45 ? 4.008 -13.055 0.031 1 94.5 45 LEU B CA 1
ATOM 1967 C C . LEU B 1 45 ? 4.406 -14.312 -0.731 1 94.5 45 LEU B C 1
ATOM 1969 O O . LEU B 1 45 ? 5.062 -14.234 -1.77 1 94.5 45 LEU B O 1
ATOM 1973 N N . LEU B 1 46 ? 3.951 -15.438 -0.226 1 97.62 46 LEU B N 1
ATOM 1974 C CA . LEU B 1 46 ? 4.293 -16.703 -0.862 1 97.62 46 LEU B CA 1
ATOM 1975 C C . LEU B 1 46 ? 3.662 -16.797 -2.246 1 97.62 46 LEU B C 1
ATOM 1977 O O . LEU B 1 46 ? 4.312 -17.234 -3.201 1 97.62 46 LEU B O 1
ATOM 1981 N N . THR B 1 47 ? 2.408 -16.422 -2.346 1 98.38 47 THR B N 1
ATOM 1982 C CA . THR B 1 47 ? 1.729 -16.406 -3.637 1 98.38 47 THR B CA 1
ATOM 1983 C C . THR B 1 47 ? 2.412 -15.422 -4.59 1 98.38 47 THR B C 1
ATOM 1985 O O . THR B 1 47 ? 2.631 -15.742 -5.762 1 98.38 47 THR B O 1
ATOM 1988 N N . GLY B 1 48 ? 2.762 -14.266 -4.09 1 98 48 GLY B N 1
ATOM 1989 C CA . GLY B 1 48 ? 3.426 -13.25 -4.883 1 98 48 GLY B CA 1
ATOM 1990 C C . GLY B 1 48 ? 4.758 -13.703 -5.449 1 98 48 GLY B C 1
ATOM 1991 O O . GLY B 1 48 ? 5.07 -13.43 -6.609 1 98 48 GLY B O 1
ATOM 1992 N N . VAL B 1 49 ? 5.484 -14.367 -4.617 1 97.25 49 VAL B N 1
ATOM 1993 C CA . VAL B 1 49 ? 6.789 -14.82 -5.082 1 97.25 49 VAL B CA 1
ATOM 1994 C C . VAL B 1 49 ? 6.617 -15.906 -6.145 1 97.25 49 VAL B C 1
ATOM 1996 O O . VAL B 1 49 ? 7.41 -15.992 -7.082 1 97.25 49 VAL B O 1
ATOM 1999 N N . CYS B 1 50 ? 5.625 -16.75 -5.992 1 97.81 50 CYS B N 1
ATOM 2000 C CA . CYS B 1 50 ? 5.352 -17.75 -7.02 1 97.81 50 CYS B CA 1
ATOM 2001 C C . CYS B 1 50 ? 4.973 -17.094 -8.336 1 97.81 50 CYS B C 1
ATOM 2003 O O . CYS B 1 50 ? 5.461 -17.484 -9.398 1 97.81 50 CYS B O 1
ATOM 2005 N N . LEU B 1 51 ? 4.176 -16.109 -8.281 1 97.81 51 LEU B N 1
ATOM 2006 C CA . LEU B 1 51 ? 3.756 -15.383 -9.477 1 97.81 51 LEU B CA 1
ATOM 2007 C C . LEU B 1 51 ? 4.922 -14.609 -10.086 1 97.81 51 LEU B C 1
ATOM 2009 O O . LEU B 1 51 ? 5.031 -14.508 -11.312 1 97.81 51 LEU B O 1
ATOM 2013 N N . LEU B 1 52 ? 5.719 -14.078 -9.227 1 97.25 52 LEU B N 1
ATOM 2014 C CA . LEU B 1 52 ? 6.895 -13.359 -9.703 1 97.25 52 LEU B CA 1
ATOM 2015 C C . LEU B 1 52 ? 7.84 -14.297 -10.445 1 97.25 52 LEU B C 1
ATOM 2017 O O . LEU B 1 52 ? 8.422 -13.922 -11.469 1 97.25 52 LEU B O 1
ATOM 2021 N N . ARG B 1 53 ? 7.977 -15.461 -9.844 1 96 53 ARG B N 1
ATOM 2022 C CA . ARG B 1 53 ? 8.781 -16.484 -10.516 1 96 53 ARG B CA 1
ATOM 2023 C C . ARG B 1 53 ? 8.297 -16.719 -11.938 1 96 53 ARG B C 1
ATOM 2025 O O . ARG B 1 53 ? 9.094 -16.719 -12.883 1 96 53 ARG B O 1
ATOM 2032 N N . MET B 1 54 ? 7.023 -16.938 -12.055 1 95.88 54 MET B N 1
ATOM 2033 C CA . MET B 1 54 ? 6.426 -17.156 -13.367 1 95.88 54 MET B CA 1
ATOM 2034 C C . MET B 1 54 ? 6.617 -15.93 -14.266 1 95.88 54 MET B C 1
ATOM 2036 O O . MET B 1 54 ? 6.938 -16.078 -15.445 1 95.88 54 MET B O 1
ATOM 2040 N N . TYR B 1 55 ? 6.434 -14.766 -13.758 1 96.06 55 TYR B N 1
ATOM 2041 C CA . TYR B 1 55 ? 6.516 -13.516 -14.508 1 96.06 55 TYR B CA 1
ATOM 2042 C C . TYR B 1 55 ? 7.941 -13.266 -14.992 1 96.06 55 TYR B C 1
ATOM 2044 O O . TYR B 1 55 ? 8.156 -12.828 -16.125 1 96.06 55 TYR B O 1
ATOM 2052 N N . MET B 1 56 ? 8.914 -13.516 -14.102 1 95.06 56 MET B N 1
ATOM 2053 C CA . MET B 1 56 ? 10.32 -13.367 -14.484 1 95.06 56 MET B CA 1
ATOM 2054 C C . MET B 1 56 ? 10.672 -14.312 -15.633 1 95.06 56 MET B C 1
ATOM 2056 O O . MET B 1 56 ? 11.367 -13.922 -16.578 1 95.06 56 MET B O 1
ATOM 2060 N N . GLN B 1 57 ? 10.156 -15.508 -15.516 1 92.75 57 GLN B N 1
ATOM 2061 C CA . GLN B 1 57 ? 10.391 -16.453 -16.594 1 92.75 57 GLN B CA 1
ATOM 2062 C C . GLN B 1 57 ? 9.75 -15.984 -17.891 1 92.75 57 GLN B C 1
ATOM 2064 O O . GLN B 1 57 ? 10.367 -16.062 -18.953 1 92.75 57 GLN B O 1
ATOM 2069 N N . ALA B 1 58 ? 8.586 -15.5 -17.812 1 92.44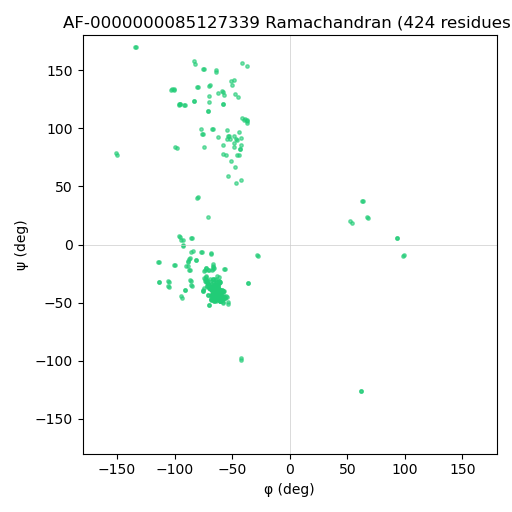 58 ALA B N 1
ATOM 2070 C CA . ALA B 1 58 ? 7.863 -15.039 -19 1 92.44 58 ALA B CA 1
ATOM 2071 C C . ALA B 1 58 ? 8.594 -13.883 -19.672 1 92.44 58 ALA B C 1
ATOM 2073 O O . ALA B 1 58 ? 8.578 -13.758 -20.891 1 92.44 58 ALA B O 1
ATOM 2074 N N . GLN B 1 59 ? 9.227 -13.016 -18.828 1 93.19 59 GLN B N 1
ATOM 2075 C CA . GLN B 1 59 ? 9.93 -11.852 -19.344 1 93.19 59 GLN B CA 1
ATOM 2076 C C . GLN B 1 59 ? 11.406 -12.156 -19.594 1 93.19 59 GLN B C 1
ATOM 2078 O O . GLN B 1 59 ? 12.188 -11.258 -19.922 1 93.19 59 GLN B O 1
ATOM 2083 N N . ARG B 1 60 ? 11.836 -13.328 -19.312 1 92.5 60 ARG B N 1
ATOM 2084 C CA . ARG B 1 60 ? 13.195 -13.805 -19.531 1 92.5 60 ARG B CA 1
ATOM 2085 C C . ARG B 1 60 ? 14.195 -13.008 -18.688 1 92.5 60 ARG B C 1
ATOM 2087 O O . ARG B 1 60 ? 15.25 -12.617 -19.188 1 92.5 60 ARG B O 1
ATOM 2094 N N . VAL B 1 61 ? 13.773 -12.695 -17.531 1 92.88 61 VAL B N 1
ATOM 2095 C CA . VAL B 1 61 ? 14.656 -12.055 -16.562 1 92.88 61 VAL B CA 1
ATOM 2096 C C . VAL B 1 61 ? 15.492 -13.109 -15.836 1 92.88 61 VAL B C 1
ATOM 2098 O O . VAL B 1 61 ? 14.945 -14.062 -15.273 1 92.88 61 VAL B O 1
ATOM 2101 N N . PRO B 1 62 ? 16.812 -12.938 -15.906 1 92.31 62 PRO B N 1
ATOM 2102 C CA . PRO B 1 62 ? 17.656 -13.914 -15.203 1 92.31 62 PRO B CA 1
ATOM 2103 C C . PRO B 1 62 ? 17.453 -13.891 -13.695 1 92.31 62 PRO B C 1
ATOM 2105 O O . PRO B 1 62 ? 17.156 -12.836 -13.117 1 92.31 62 PRO B O 1
ATOM 2108 N N . PHE B 1 63 ? 17.625 -15.062 -13.102 1 91.69 63 PHE B N 1
ATOM 2109 C CA . PHE B 1 63 ? 17.375 -15.188 -11.672 1 91.69 63 PHE B CA 1
ATOM 2110 C C . PHE B 1 63 ? 18.641 -14.977 -10.867 1 91.69 63 PHE B C 1
ATOM 2112 O O . PHE B 1 63 ? 18.625 -15.078 -9.633 1 91.69 63 PHE B O 1
ATOM 2119 N N . GLY B 1 64 ? 19.797 -14.633 -11.5 1 90.25 64 GLY B N 1
ATOM 2120 C CA . GLY B 1 64 ? 21.062 -14.422 -10.82 1 90.25 64 GLY B CA 1
ATOM 2121 C C . GLY B 1 64 ? 21.172 -13.047 -10.18 1 90.25 64 GLY B C 1
ATOM 2122 O O . GLY B 1 64 ? 22.156 -12.344 -10.383 1 90.25 64 GLY B O 1
ATOM 2123 N N . ASN B 1 65 ? 20.188 -12.531 -9.594 1 87.38 65 ASN B N 1
ATOM 2124 C CA . ASN B 1 65 ? 20.125 -11.273 -8.867 1 87.38 65 ASN B CA 1
ATOM 2125 C C . ASN B 1 65 ? 19.422 -11.438 -7.527 1 87.38 65 ASN B C 1
ATOM 2127 O O . ASN B 1 65 ? 18.844 -12.492 -7.246 1 8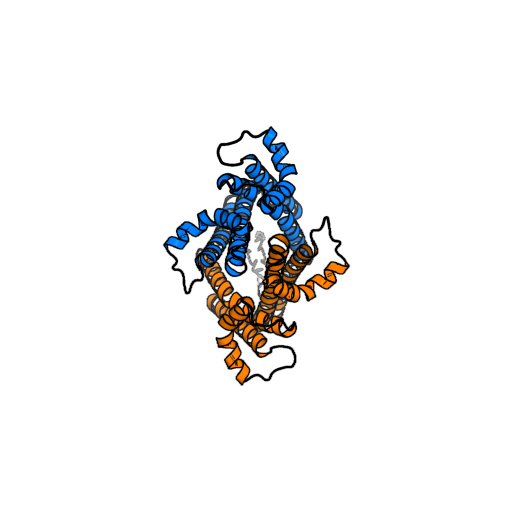7.38 65 ASN B O 1
ATOM 2131 N N . PRO B 1 66 ? 19.453 -10.492 -6.68 1 83.94 66 PRO B N 1
ATOM 2132 C CA . PRO B 1 66 ? 18.859 -10.633 -5.344 1 83.94 66 PRO B CA 1
ATOM 2133 C C . PRO B 1 66 ? 17.359 -10.922 -5.387 1 83.94 66 PRO B C 1
ATOM 2135 O O . PRO B 1 66 ? 16.844 -11.625 -4.516 1 83.94 66 PRO B O 1
ATOM 2138 N N . VAL B 1 67 ? 16.672 -10.43 -6.336 1 88.5 67 VAL B N 1
ATOM 2139 C CA . VAL B 1 67 ? 15.25 -10.703 -6.48 1 88.5 67 VAL B CA 1
ATOM 2140 C C . VAL B 1 67 ? 15.039 -12.188 -6.805 1 88.5 67 VAL B C 1
ATOM 2142 O O . VAL B 1 67 ? 14.188 -12.844 -6.199 1 88.5 67 VAL B O 1
ATOM 2145 N N . GLY B 1 68 ? 15.844 -12.648 -7.684 1 91.88 68 GLY B N 1
ATOM 2146 C CA . GLY B 1 68 ? 15.781 -14.055 -8.039 1 91.88 68 GLY B CA 1
ATOM 2147 C C . GLY B 1 68 ? 16.078 -14.977 -6.871 1 91.88 68 GLY B C 1
ATOM 2148 O O . GLY B 1 68 ? 15.422 -16 -6.699 1 91.88 68 GLY B O 1
ATOM 2149 N N . GLN B 1 69 ? 17.031 -14.578 -6.113 1 89.69 69 GLN B N 1
ATOM 2150 C CA . GLN B 1 69 ? 17.391 -15.383 -4.945 1 89.69 69 GLN B CA 1
ATOM 2151 C C . GLN B 1 69 ? 16.25 -15.438 -3.939 1 89.69 69 GLN B C 1
ATOM 2153 O O . GLN B 1 69 ? 15.992 -16.484 -3.346 1 89.69 69 GLN B O 1
ATOM 2158 N N . LEU B 1 70 ? 15.625 -14.312 -3.814 1 86.94 70 LEU B N 1
ATOM 2159 C CA . LEU B 1 70 ? 14.477 -14.266 -2.924 1 86.94 70 LEU B CA 1
ATOM 2160 C C . LEU B 1 70 ? 13.352 -15.156 -3.436 1 86.94 70 LEU B C 1
ATOM 2162 O O . LEU B 1 70 ? 12.727 -15.891 -2.658 1 86.94 70 LEU B O 1
ATOM 2166 N N . VAL B 1 71 ? 13.125 -15.086 -4.664 1 94.69 71 VAL B N 1
ATOM 2167 C CA . VAL B 1 71 ? 12.086 -15.891 -5.301 1 94.69 71 VAL B CA 1
ATOM 2168 C C . VAL B 1 71 ? 12.359 -17.375 -5.055 1 94.69 71 VAL B C 1
ATOM 2170 O O . VAL B 1 71 ? 11.469 -18.109 -4.625 1 94.69 71 VAL B O 1
ATOM 2173 N N . PHE B 1 72 ? 13.594 -17.828 -5.211 1 93.56 72 PHE B N 1
ATOM 2174 C CA . PHE B 1 72 ? 13.945 -19.219 -5.008 1 93.56 72 PHE B CA 1
ATOM 2175 C C . PHE B 1 72 ? 13.805 -19.609 -3.539 1 93.56 72 PHE B C 1
ATOM 2177 O O . PHE B 1 72 ? 13.219 -20.641 -3.219 1 93.56 72 PHE B O 1
ATOM 2184 N N . ALA B 1 73 ? 14.242 -18.781 -2.734 1 91.62 73 ALA B N 1
ATOM 2185 C CA . ALA B 1 73 ? 14.258 -19.078 -1.302 1 91.62 73 ALA B CA 1
ATOM 2186 C C . ALA B 1 73 ? 12.844 -19.266 -0.763 1 91.62 73 ALA B C 1
ATOM 2188 O O . ALA B 1 73 ? 12.617 -20.125 0.089 1 91.62 73 ALA B O 1
ATOM 2189 N N . LEU B 1 74 ? 11.922 -18.516 -1.314 1 93.94 74 LEU B N 1
ATOM 2190 C CA . LEU B 1 74 ? 10.594 -18.5 -0.707 1 93.94 74 LEU B CA 1
ATOM 2191 C C . LEU B 1 74 ? 9.633 -19.406 -1.469 1 93.94 74 LEU B C 1
ATOM 2193 O O . LEU B 1 74 ? 8.594 -19.797 -0.942 1 93.94 74 LEU B O 1
ATOM 2197 N N . SER B 1 75 ? 9.961 -19.781 -2.691 1 96.06 75 SER B N 1
ATOM 2198 C CA . SER B 1 75 ? 8.961 -20.5 -3.479 1 96.06 75 SER B CA 1
ATOM 2199 C C . SER B 1 75 ? 9.406 -21.938 -3.754 1 96.06 75 SER B C 1
ATOM 2201 O O . SER B 1 75 ? 8.594 -22.781 -4.121 1 96.06 75 SER B O 1
ATOM 2203 N N . ASP B 1 76 ? 10.68 -22.312 -3.562 1 95.88 76 ASP B N 1
ATOM 2204 C CA . ASP B 1 76 ? 11.211 -23.609 -3.971 1 95.88 76 ASP B CA 1
ATOM 2205 C C . ASP B 1 76 ? 10.508 -24.75 -3.238 1 95.88 76 ASP B C 1
ATOM 2207 O O . ASP B 1 76 ? 10.266 -25.812 -3.816 1 95.88 76 ASP B O 1
ATOM 2211 N N . TRP B 1 77 ? 10.18 -24.547 -1.999 1 96.19 77 TRP B N 1
ATOM 2212 C CA . TRP B 1 77 ? 9.609 -25.625 -1.2 1 96.19 77 TRP B CA 1
ATOM 2213 C C . TRP B 1 77 ? 8.273 -26.078 -1.781 1 96.19 77 TRP B C 1
ATOM 2215 O O . TRP B 1 77 ? 7.891 -27.234 -1.632 1 96.19 77 TRP B O 1
ATOM 2225 N N . ILE B 1 78 ? 7.527 -25.281 -2.467 1 96.62 78 ILE B N 1
ATOM 2226 C CA . ILE B 1 78 ? 6.223 -25.672 -2.99 1 96.62 78 ILE B CA 1
ATOM 2227 C C . ILE B 1 78 ? 6.32 -25.906 -4.496 1 96.62 78 ILE B C 1
ATOM 2229 O O . ILE B 1 78 ? 5.684 -26.812 -5.031 1 96.62 78 ILE B O 1
ATOM 2233 N N . VAL B 1 79 ? 7.105 -25.156 -5.215 1 95.81 79 VAL B N 1
ATOM 2234 C CA . VAL B 1 79 ? 7.164 -25.219 -6.672 1 95.81 79 VAL B CA 1
ATOM 2235 C C . VAL B 1 79 ? 7.93 -26.469 -7.113 1 95.81 79 VAL B C 1
ATOM 2237 O O . VAL B 1 79 ? 7.535 -27.141 -8.062 1 95.81 79 VAL B O 1
ATOM 2240 N N . MET B 1 80 ? 9.023 -26.812 -6.418 1 94.25 80 MET B N 1
ATOM 2241 C CA . MET B 1 80 ? 9.883 -27.922 -6.844 1 94.25 80 MET B CA 1
ATOM 2242 C C . MET B 1 80 ? 9.133 -29.25 -6.781 1 94.25 80 MET B C 1
ATOM 2244 O O . MET B 1 80 ? 9.172 -30.031 -7.734 1 94.25 80 MET B O 1
ATOM 2248 N N . PRO B 1 81 ? 8.461 -29.516 -5.715 1 94.88 81 PRO B N 1
ATOM 2249 C CA . PRO B 1 81 ? 7.688 -30.75 -5.711 1 94.88 81 PRO B CA 1
ATOM 2250 C C . PRO B 1 81 ? 6.617 -30.781 -6.797 1 94.88 81 PRO B C 1
ATOM 2252 O O . PRO B 1 81 ? 6.316 -31.844 -7.348 1 94.88 81 PRO B O 1
ATOM 2255 N N . LEU B 1 82 ? 6.047 -29.719 -7.133 1 94.38 82 LEU B N 1
ATOM 2256 C CA . LEU B 1 82 ? 4.996 -29.656 -8.141 1 94.38 82 LEU B CA 1
ATOM 2257 C C . LEU B 1 82 ? 5.566 -29.859 -9.539 1 94.38 82 LEU B C 1
ATOM 2259 O O . LEU B 1 82 ? 4.887 -30.391 -10.422 1 94.38 82 LEU B O 1
ATOM 2263 N N . ARG B 1 83 ? 6.801 -29.5 -9.727 1 91.5 83 ARG B N 1
ATOM 2264 C CA . ARG B 1 83 ? 7.453 -29.641 -11.023 1 91.5 83 ARG B CA 1
ATOM 2265 C C . ARG B 1 83 ? 7.625 -31.109 -11.398 1 91.5 83 ARG B C 1
ATOM 2267 O O . ARG B 1 83 ? 7.75 -31.438 -12.578 1 91.5 83 ARG B O 1
ATOM 2274 N N . ARG B 1 84 ? 7.59 -31.906 -10.398 1 91.12 84 ARG B N 1
ATOM 2275 C CA . ARG B 1 84 ? 7.73 -33.344 -10.641 1 91.12 84 ARG B CA 1
ATOM 2276 C C . ARG B 1 84 ? 6.457 -33.906 -11.242 1 91.12 84 ARG B C 1
ATOM 2278 O O . ARG B 1 84 ? 6.504 -34.938 -11.93 1 91.12 84 ARG B O 1
ATOM 2285 N N . ILE B 1 85 ? 5.402 -33.25 -11.039 1 91.88 85 ILE B N 1
ATOM 2286 C CA . ILE B 1 85 ? 4.105 -33.781 -11.453 1 91.88 85 ILE B CA 1
ATOM 2287 C C . ILE B 1 85 ? 3.617 -33.062 -12.695 1 91.88 85 ILE B C 1
ATOM 2289 O O . ILE B 1 85 ? 3.018 -33.656 -13.586 1 91.88 85 ILE B O 1
ATOM 2293 N N . ILE B 1 86 ? 3.986 -31.828 -12.758 1 86.94 86 ILE B N 1
ATOM 2294 C CA . ILE B 1 86 ? 3.404 -30.984 -13.797 1 86.94 86 ILE B CA 1
ATOM 2295 C C . ILE B 1 86 ? 4.383 -30.844 -14.961 1 86.94 86 ILE B C 1
ATOM 2297 O O . ILE B 1 86 ? 5.562 -30.547 -14.758 1 86.94 86 ILE B O 1
ATOM 2301 N N . LYS B 1 87 ? 3.893 -31.016 -16.109 1 77.69 87 LYS B N 1
ATOM 2302 C CA . LYS B 1 87 ? 4.695 -30.859 -17.328 1 77.69 87 LYS B CA 1
ATOM 2303 C C . LYS B 1 87 ? 4.863 -29.391 -17.703 1 77.69 87 LYS B C 1
ATOM 2305 O O . LYS B 1 87 ? 3.932 -28.594 -17.547 1 77.69 87 LYS B O 1
ATOM 2310 N N . PRO B 1 88 ? 6.055 -29.031 -18.047 1 71.31 88 PRO B N 1
ATOM 2311 C CA . PRO B 1 88 ? 6.285 -27.641 -18.453 1 71.31 88 PRO B CA 1
ATOM 2312 C C . PRO B 1 88 ? 5.422 -27.219 -19.641 1 71.31 88 PRO B C 1
ATOM 2314 O O . PRO B 1 88 ? 5.172 -28.016 -20.531 1 71.31 88 PRO B O 1
ATOM 2317 N N . ALA B 1 89 ? 4.645 -26.203 -19.391 1 72.31 89 ALA B N 1
ATOM 2318 C CA . ALA B 1 89 ? 3.787 -25.688 -20.453 1 72.31 89 ALA B CA 1
ATOM 2319 C C . ALA B 1 89 ? 4.414 -24.469 -21.125 1 72.31 89 ALA B C 1
ATOM 2321 O O . ALA B 1 89 ? 4.07 -23.328 -20.797 1 72.31 89 ALA B O 1
ATOM 2322 N N . GLY B 1 90 ? 5.262 -24.719 -22.016 1 74.38 90 GLY B N 1
ATOM 2323 C CA . GLY B 1 90 ? 5.816 -23.672 -22.844 1 74.38 90 GLY B CA 1
ATOM 2324 C C . GLY B 1 90 ? 6.582 -22.625 -22.047 1 74.38 90 GLY B C 1
ATOM 2325 O O . GLY B 1 90 ? 7.457 -22.969 -21.25 1 74.38 90 GLY B O 1
ATOM 2326 N N . ARG B 1 91 ? 6.125 -21.266 -22.281 1 78.38 91 ARG B N 1
ATOM 2327 C CA . ARG B 1 91 ? 6.867 -20.141 -21.719 1 78.38 91 ARG B CA 1
ATOM 2328 C C . ARG B 1 91 ? 6.41 -19.828 -20.297 1 78.38 91 ARG B C 1
ATOM 2330 O O . ARG B 1 91 ? 7.086 -19.094 -19.578 1 78.38 91 ARG B O 1
ATOM 2337 N N . TRP B 1 92 ? 5.352 -20.406 -19.953 1 85.25 92 TRP B N 1
ATOM 2338 C CA . TRP B 1 92 ? 4.805 -20.078 -18.641 1 85.25 92 TRP B CA 1
ATOM 2339 C C . TRP B 1 92 ? 5.113 -21.188 -17.641 1 85.25 92 TRP B C 1
ATOM 2341 O O . TRP B 1 92 ? 5.031 -22.375 -17.969 1 85.25 92 TRP B O 1
ATOM 2351 N N . ASP B 1 93 ? 5.574 -20.797 -16.5 1 90.88 93 ASP B N 1
ATOM 2352 C CA . ASP B 1 93 ? 5.812 -21.734 -15.398 1 90.88 93 ASP B CA 1
ATOM 2353 C C . ASP B 1 93 ? 4.5 -22.156 -14.742 1 90.88 93 ASP B C 1
ATOM 2355 O O . ASP B 1 93 ? 4.051 -21.516 -13.781 1 90.88 93 ASP B O 1
ATOM 2359 N N . MET B 1 94 ? 3.967 -23.281 -15.164 1 93.56 94 MET B N 1
ATOM 2360 C CA . MET B 1 94 ? 2.664 -23.734 -14.688 1 93.56 94 MET B CA 1
ATOM 2361 C C . MET B 1 94 ? 2.756 -24.203 -13.242 1 93.56 94 MET B C 1
ATOM 2363 O O . MET B 1 94 ? 1.78 -24.109 -12.492 1 93.56 94 MET B O 1
ATOM 2367 N N . SER B 1 95 ? 3.898 -24.75 -12.906 1 95.44 95 SER B N 1
ATOM 2368 C CA . SER B 1 95 ? 4.07 -25.188 -11.523 1 95.44 95 SER B CA 1
ATOM 2369 C C . SER B 1 95 ? 3.951 -24.016 -10.547 1 95.44 95 SER B C 1
ATOM 2371 O O . SER B 1 95 ? 3.314 -24.141 -9.5 1 95.44 95 SER B O 1
ATOM 2373 N N . SER B 1 96 ? 4.508 -22.891 -10.969 1 96.75 96 SER B N 1
ATOM 2374 C CA . SER B 1 96 ? 4.426 -21.703 -10.125 1 96.75 96 SER B CA 1
ATOM 2375 C C . SER B 1 96 ? 2.998 -21.172 -10.062 1 96.75 96 SER B C 1
ATOM 2377 O O . SER B 1 96 ? 2.551 -20.688 -9.016 1 96.75 96 SER B O 1
ATOM 2379 N N . LEU B 1 97 ? 2.332 -21.234 -11.141 1 96.5 97 LEU B N 1
ATOM 2380 C CA . LEU B 1 97 ? 0.947 -20.781 -11.188 1 96.5 97 LEU B CA 1
ATOM 2381 C C . LEU B 1 97 ? 0.055 -21.656 -10.32 1 96.5 97 LEU B C 1
ATOM 2383 O O . LEU B 1 97 ? -0.777 -21.156 -9.562 1 96.5 97 LEU B O 1
ATOM 2387 N N . ILE B 1 98 ? 0.218 -22.938 -10.445 1 96.75 98 ILE B N 1
ATOM 2388 C CA . ILE B 1 98 ? -0.571 -23.891 -9.672 1 96.75 98 ILE B CA 1
ATOM 2389 C C . ILE B 1 98 ? -0.263 -23.719 -8.188 1 96.75 98 ILE B C 1
ATOM 2391 O O . ILE B 1 98 ? -1.169 -23.75 -7.348 1 96.75 98 ILE B O 1
ATOM 2395 N N . ALA B 1 99 ? 1 -23.578 -7.906 1 97.88 99 ALA B N 1
ATOM 2396 C CA . ALA B 1 99 ? 1.393 -23.344 -6.52 1 97.88 99 ALA B CA 1
ATOM 2397 C C . ALA B 1 99 ? 0.689 -22.109 -5.961 1 97.88 99 ALA B C 1
ATOM 2399 O O . ALA B 1 99 ? 0.157 -22.141 -4.848 1 97.88 99 ALA B O 1
ATOM 2400 N N . ALA B 1 100 ? 0.691 -21.016 -6.742 1 98.31 100 ALA B N 1
ATOM 2401 C CA . ALA B 1 100 ? 0.036 -19.781 -6.332 1 98.31 100 ALA B CA 1
ATOM 2402 C C . ALA B 1 100 ? -1.455 -20 -6.098 1 98.31 100 ALA B C 1
ATOM 2404 O O . ALA B 1 100 ? -2.014 -19.5 -5.113 1 98.31 100 ALA B O 1
ATOM 2405 N N . PHE B 1 101 ? -2.043 -20.75 -6.965 1 98.19 101 PHE B N 1
ATOM 2406 C CA . PHE B 1 101 ? -3.471 -21.031 -6.844 1 98.19 101 PHE B CA 1
ATOM 2407 C C . PHE B 1 101 ? -3.758 -21.859 -5.598 1 98.19 101 PHE B C 1
ATOM 2409 O O . PHE B 1 101 ? -4.715 -21.578 -4.871 1 98.19 101 PHE B O 1
ATOM 2416 N N . LEU B 1 102 ? -2.973 -22.859 -5.359 1 97.88 102 LEU B N 1
ATOM 2417 C CA . LEU B 1 102 ? -3.146 -23.719 -4.199 1 97.88 102 LEU B CA 1
ATOM 2418 C C . LEU B 1 102 ? -2.988 -22.922 -2.904 1 97.88 102 LEU B C 1
ATOM 2420 O O . LEU B 1 102 ? -3.721 -23.156 -1.938 1 97.88 102 LEU B O 1
ATOM 2424 N N . LEU B 1 103 ? -2.041 -22.047 -2.912 1 98.44 103 LEU B N 1
ATOM 2425 C CA . LEU B 1 103 ? -1.832 -21.203 -1.74 1 98.44 103 LEU B CA 1
ATOM 2426 C C . LEU B 1 103 ? -3.045 -20.312 -1.487 1 98.44 103 LEU B C 1
ATOM 2428 O O . LEU B 1 103 ? -3.467 -20.141 -0.341 1 98.44 103 LEU B O 1
ATOM 2432 N N . GLN B 1 104 ? -3.627 -19.734 -2.531 1 97.81 104 GLN B N 1
ATOM 2433 C CA . GLN B 1 104 ? -4.828 -18.922 -2.383 1 97.81 104 GLN B CA 1
ATOM 2434 C C . GLN B 1 104 ? -6.016 -19.766 -1.929 1 97.81 104 GLN B C 1
ATOM 2436 O O . GLN B 1 104 ? -6.816 -19.328 -1.105 1 97.81 104 GLN B O 1
ATOM 2441 N N . LEU B 1 105 ? -6.113 -20.969 -2.5 1 97.38 105 LEU B N 1
ATOM 2442 C CA . LEU B 1 105 ? -7.164 -21.875 -2.064 1 97.38 105 LEU B CA 1
ATOM 2443 C C . LEU B 1 105 ? -7.035 -22.188 -0.577 1 97.38 105 LEU B C 1
ATOM 2445 O O . LEU B 1 105 ? -8.023 -22.141 0.158 1 97.38 105 LEU B O 1
ATOM 2449 N N . LEU B 1 106 ? -5.82 -22.5 -0.19 1 97.12 106 LEU B N 1
ATOM 2450 C CA . LEU B 1 106 ? -5.555 -22.781 1.217 1 97.12 106 LEU B CA 1
ATOM 2451 C C . LEU B 1 106 ? -5.961 -21.609 2.094 1 97.12 106 LEU B C 1
ATOM 2453 O O . LEU B 1 106 ? -6.594 -21.781 3.137 1 97.12 106 LEU B O 1
ATOM 2457 N N . GLN B 1 107 ? -5.602 -20.453 1.666 1 96.31 107 GLN B N 1
ATOM 2458 C CA . GLN B 1 107 ? -5.926 -19.25 2.434 1 96.31 107 GLN B CA 1
ATOM 2459 C C . GLN B 1 107 ? -7.438 -19.094 2.594 1 96.31 107 GLN B C 1
ATOM 2461 O O . GLN B 1 107 ? -7.926 -18.828 3.695 1 96.31 107 GLN B O 1
ATOM 2466 N N . PHE B 1 108 ? -8.195 -19.203 1.594 1 94.56 108 PHE B N 1
ATOM 2467 C CA . PHE B 1 108 ? -9.633 -18.953 1.66 1 94.56 108 PHE B CA 1
ATOM 2468 C C . PHE B 1 108 ? -10.336 -20.094 2.391 1 94.56 108 PHE B C 1
ATOM 2470 O O . PHE B 1 108 ? -11.359 -19.891 3.041 1 94.56 108 PHE B O 1
ATOM 2477 N N . VAL B 1 109 ? -9.82 -21.359 2.293 1 94.75 109 VAL B N 1
ATOM 2478 C CA . VAL B 1 109 ? -10.344 -22.453 3.1 1 94.75 109 VAL B CA 1
ATOM 2479 C C . VAL B 1 109 ? -10.156 -22.141 4.582 1 94.75 109 VAL B C 1
ATOM 2481 O O . VAL B 1 109 ? -11.078 -22.312 5.383 1 94.75 109 VAL B O 1
ATOM 2484 N N . LEU B 1 110 ? -8.961 -21.656 4.953 1 94.31 110 LEU B N 1
ATOM 2485 C CA . LEU B 1 110 ? -8.672 -21.312 6.34 1 94.31 110 LEU B CA 1
ATOM 2486 C C . LEU B 1 110 ? -9.594 -20.203 6.82 1 94.31 110 LEU B C 1
ATOM 2488 O O . LEU B 1 110 ? -10.109 -20.25 7.941 1 94.31 110 LEU B O 1
ATOM 2492 N N . LEU B 1 111 ? -9.789 -19.172 5.984 1 90.81 111 LEU B N 1
ATOM 2493 C CA . LEU B 1 111 ? -10.672 -18.078 6.355 1 90.81 111 LEU B CA 1
ATOM 2494 C C . LEU B 1 111 ? -12.117 -18.562 6.477 1 90.81 111 LEU B C 1
ATOM 2496 O O . LEU B 1 111 ? -12.852 -18.094 7.348 1 90.81 111 LEU B O 1
ATOM 2500 N N . TRP B 1 112 ? -12.469 -19.453 5.613 1 90.12 112 TRP B N 1
ATOM 2501 C CA . TRP B 1 112 ? -13.789 -20.062 5.676 1 90.12 112 TRP B CA 1
ATOM 2502 C C . TRP B 1 112 ? -13.984 -20.797 6.996 1 90.12 112 TRP B C 1
ATOM 2504 O O . TRP B 1 112 ? -15.031 -20.656 7.641 1 90.12 112 TRP B O 1
ATOM 2514 N N . LEU B 1 113 ? -13.023 -21.531 7.406 1 89.62 113 LEU B N 1
ATOM 2515 C CA . LEU B 1 113 ? -13.086 -22.266 8.664 1 89.62 113 LEU B CA 1
ATOM 2516 C C . LEU B 1 113 ? -13.18 -21.312 9.852 1 89.62 113 LEU B C 1
ATOM 2518 O O . LEU B 1 113 ? -13.922 -21.562 10.797 1 89.62 113 LEU B O 1
ATOM 2522 N N . LEU B 1 114 ? -12.477 -20.234 9.758 1 86.25 114 LEU B N 1
ATOM 2523 C CA . LEU B 1 114 ? -12.453 -19.25 10.836 1 86.25 114 LEU B CA 1
ATOM 2524 C C . LEU B 1 114 ? -13.797 -18.562 10.969 1 86.25 114 LEU B C 1
ATOM 2526 O O . LEU B 1 114 ? -14.18 -18.141 12.062 1 86.25 114 LEU B O 1
ATOM 2530 N N . MET B 1 115 ? -14.484 -18.422 9.859 1 84.62 115 MET B N 1
ATOM 2531 C CA . MET B 1 115 ? -15.789 -17.766 9.875 1 84.62 115 MET B CA 1
ATOM 2532 C C . MET B 1 115 ? -16.891 -18.75 10.242 1 84.62 115 MET B C 1
ATOM 2534 O O . MET B 1 115 ? -18.062 -18.406 10.25 1 84.62 115 MET B O 1
ATOM 2538 N N . GLY B 1 116 ? -16.531 -20 10.609 1 83.56 116 GLY B N 1
ATOM 2539 C CA . GLY B 1 116 ? -17.484 -20.984 11.078 1 83.56 116 GLY B CA 1
ATOM 2540 C C . GLY B 1 116 ? -18.016 -21.875 9.969 1 83.56 116 GLY B C 1
ATOM 2541 O O . GLY B 1 116 ? -18.953 -22.641 10.172 1 83.56 116 GLY B O 1
ATOM 2542 N N 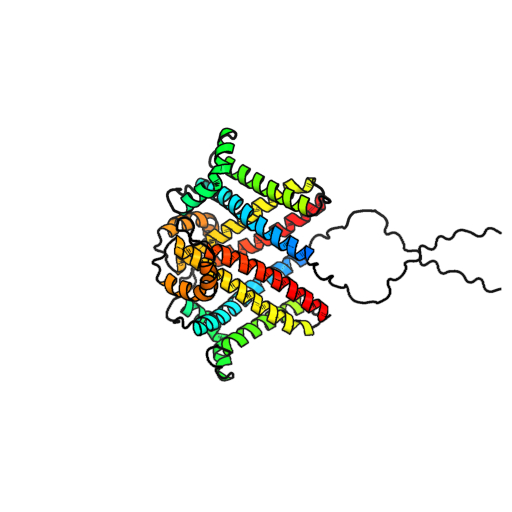. GLY B 1 117 ? -17.469 -21.734 8.766 1 77.31 117 GLY B N 1
ATOM 2543 C CA . GLY B 1 117 ? -17.781 -22.641 7.668 1 77.31 117 GLY B CA 1
ATOM 2544 C C . GLY B 1 117 ? -19.203 -22.531 7.176 1 77.31 117 GLY B C 1
ATOM 2545 O O . GLY B 1 117 ? -19.781 -23.516 6.707 1 77.31 117 GLY B O 1
ATOM 2546 N N . GLN B 1 118 ? -19.859 -21.438 7.383 1 70.81 118 GLN B N 1
ATOM 2547 C CA . GLN B 1 118 ? -21.297 -21.375 7.086 1 70.81 118 GLN B CA 1
ATOM 2548 C C . GLN B 1 118 ? -21.531 -20.984 5.633 1 70.81 118 GLN B C 1
ATOM 2550 O O . GLN B 1 118 ? -22.609 -21.25 5.082 1 70.81 118 GLN B O 1
ATOM 2555 N N . SER B 1 119 ? -20.594 -20.375 5.047 1 70.19 119 SER B N 1
ATOM 2556 C CA . SER B 1 119 ? -20.797 -19.938 3.668 1 70.19 119 SER B CA 1
ATOM 2557 C C . SER B 1 119 ? -20.531 -21.078 2.689 1 70.19 119 SER B C 1
ATOM 2559 O O . SER B 1 119 ? -19.953 -22.109 3.059 1 70.19 119 SER B O 1
ATOM 2561 N N . THR B 1 120 ? -21.094 -21.047 1.525 1 74.31 120 THR B N 1
ATOM 2562 C CA . THR B 1 120 ? -20.984 -22.094 0.509 1 74.31 120 THR B CA 1
ATOM 2563 C C . THR B 1 120 ? -19.516 -22.328 0.145 1 74.31 120 THR B C 1
ATOM 2565 O O . THR B 1 120 ? -18.766 -21.391 -0.097 1 74.31 120 THR B O 1
ATOM 2568 N N . VAL B 1 121 ? -19.188 -23.484 0.148 1 78.5 121 VAL B N 1
ATOM 2569 C CA . VAL B 1 121 ? -17.844 -23.953 -0.173 1 78.5 121 VAL B CA 1
ATOM 2570 C C . VAL B 1 121 ? -17.578 -23.766 -1.665 1 78.5 121 VAL B C 1
ATOM 2572 O O . VAL B 1 121 ? -16.438 -23.625 -2.082 1 78.5 121 VAL B O 1
ATOM 2575 N N . VAL B 1 122 ? -18.656 -23.672 -2.473 1 77.38 122 VAL B N 1
ATOM 2576 C CA . VAL B 1 122 ? -18.547 -23.609 -3.924 1 77.38 122 VAL B CA 1
ATOM 2577 C C . VAL B 1 122 ? -17.875 -22.281 -4.328 1 77.38 122 VAL B C 1
ATOM 2579 O O . VAL B 1 122 ? -17.25 -22.203 -5.387 1 77.38 122 VAL B O 1
ATOM 2582 N N . ALA B 1 123 ? -17.906 -21.422 -3.438 1 88.25 123 ALA B N 1
ATOM 2583 C CA . ALA B 1 123 ? -17.375 -20.094 -3.754 1 88.25 123 ALA B CA 1
ATOM 2584 C C . ALA B 1 123 ? -15.867 -20.031 -3.574 1 88.25 123 ALA B C 1
ATOM 2586 O O . ALA B 1 123 ? -15.211 -19.094 -4.031 1 88.25 123 ALA B O 1
ATOM 2587 N N . LEU B 1 124 ? -15.312 -21.125 -3.055 1 91.5 124 LEU B N 1
ATOM 2588 C CA . LEU B 1 124 ? -13.914 -21.078 -2.639 1 91.5 124 LEU B CA 1
ATOM 2589 C C . LEU B 1 124 ? -12.992 -21.016 -3.85 1 91.5 124 LEU B C 1
ATOM 2591 O O . LEU B 1 124 ? -12.07 -20.203 -3.895 1 91.5 124 LEU B O 1
ATOM 2595 N N . PRO B 1 125 ? -13.289 -21.844 -4.898 1 92.94 125 PRO B N 1
ATOM 2596 C CA . PRO B 1 125 ? -12.422 -21.734 -6.074 1 92.94 125 PRO B CA 1
ATOM 2597 C C . PRO B 1 125 ? -12.531 -20.375 -6.754 1 92.94 125 PRO B C 1
ATOM 2599 O O . PRO B 1 125 ? -11.531 -19.859 -7.266 1 92.94 125 PRO B O 1
ATOM 2602 N N . TRP B 1 126 ? -13.719 -19.828 -6.738 1 94.06 126 TRP B N 1
ATOM 2603 C CA . TRP B 1 126 ? -13.906 -18.5 -7.301 1 94.06 126 TRP B CA 1
ATOM 2604 C C . TRP B 1 126 ? -13.117 -17.453 -6.516 1 94.06 126 TRP B C 1
ATOM 2606 O O . TRP B 1 126 ? -12.43 -16.609 -7.105 1 94.06 126 TRP B O 1
ATOM 2616 N N . LEU B 1 127 ? -13.164 -17.562 -5.227 1 94.44 127 LEU B N 1
ATOM 2617 C CA . LEU B 1 127 ? -12.445 -16.625 -4.363 1 94.44 127 LEU B CA 1
ATOM 2618 C C . LEU B 1 127 ? -10.938 -16.781 -4.531 1 94.44 127 LEU B C 1
ATOM 2620 O O . LEU B 1 127 ? -10.203 -15.789 -4.512 1 94.44 127 LEU B O 1
ATOM 2624 N N . ALA B 1 128 ? -10.516 -17.969 -4.656 1 96.94 128 ALA B N 1
ATOM 2625 C CA . ALA B 1 128 ? -9.094 -18.234 -4.855 1 96.94 128 ALA B CA 1
ATOM 2626 C C . ALA B 1 128 ? -8.602 -17.625 -6.168 1 96.94 128 ALA B C 1
ATOM 2628 O O . ALA B 1 128 ? -7.504 -17.062 -6.227 1 96.94 128 ALA B O 1
ATOM 2629 N N . LEU B 1 129 ? -9.445 -17.781 -7.227 1 97 129 LEU B N 1
ATOM 2630 C CA . LEU B 1 129 ? -9.086 -17.203 -8.516 1 97 129 LEU B CA 1
ATOM 2631 C C . LEU B 1 129 ? -9 -15.688 -8.43 1 97 129 LEU B C 1
ATOM 2633 O O . LEU B 1 129 ? -8.07 -15.078 -8.969 1 97 129 LEU B O 1
ATOM 2637 N N . CYS B 1 130 ? -9.945 -15.094 -7.734 1 96.31 130 CYS B N 1
ATOM 2638 C CA . CYS B 1 130 ? -9.922 -13.648 -7.547 1 96.31 130 CYS B CA 1
ATOM 2639 C C . CYS B 1 130 ? -8.742 -13.227 -6.68 1 96.31 130 CYS B C 1
ATOM 2641 O O . CYS B 1 130 ? -8.141 -12.172 -6.906 1 96.31 130 CYS B O 1
ATOM 2643 N N . GLY B 1 131 ? -8.469 -14.047 -5.664 1 97.19 131 GLY B N 1
ATOM 2644 C CA . GLY B 1 131 ? -7.297 -13.797 -4.84 1 97.19 131 GLY B CA 1
ATOM 2645 C C . GLY B 1 131 ? -6 -13.82 -5.621 1 97.19 131 GLY B C 1
ATOM 2646 O O . GLY B 1 131 ? -5.113 -12.992 -5.395 1 97.19 131 GLY B O 1
ATOM 2647 N N . LEU B 1 132 ? -5.93 -14.758 -6.504 1 98 132 LEU B N 1
ATOM 2648 C CA . LEU B 1 132 ? -4.758 -14.852 -7.371 1 98 132 LEU B CA 1
ATOM 2649 C C . LEU B 1 132 ? -4.594 -13.594 -8.211 1 98 132 LEU B C 1
ATOM 2651 O O . LEU B 1 132 ? -3.492 -13.047 -8.305 1 98 132 LEU B O 1
ATOM 2655 N N . ALA B 1 133 ? -5.688 -13.164 -8.812 1 98.12 133 ALA B N 1
ATOM 2656 C CA . ALA B 1 133 ? -5.664 -11.945 -9.609 1 98.12 133 ALA B CA 1
ATOM 2657 C C . ALA B 1 133 ? -5.289 -10.734 -8.758 1 98.12 133 ALA B C 1
ATOM 2659 O O . ALA B 1 133 ? -4.547 -9.859 -9.211 1 98.12 133 ALA B O 1
ATOM 2660 N N . ARG B 1 134 ? -5.789 -10.719 -7.586 1 98.12 134 ARG B N 1
ATOM 2661 C CA . ARG B 1 134 ? -5.496 -9.617 -6.676 1 98.12 134 ARG B CA 1
ATOM 2662 C C . ARG B 1 134 ? -4.004 -9.555 -6.355 1 98.12 134 ARG B C 1
ATOM 2664 O O . ARG B 1 134 ? -3.406 -8.477 -6.371 1 98.12 134 ARG B O 1
ATOM 2671 N N . VAL B 1 135 ? -3.406 -10.68 -6.051 1 98.06 135 VAL B N 1
ATOM 2672 C CA . VAL B 1 135 ? -1.987 -10.719 -5.719 1 98.06 135 VAL B CA 1
ATOM 2673 C C . VAL B 1 135 ? -1.157 -10.328 -6.938 1 98.06 135 VAL B C 1
ATOM 2675 O O . VAL B 1 135 ? -0.149 -9.625 -6.812 1 98.06 135 VAL B O 1
ATOM 2678 N N . ALA B 1 136 ? -1.59 -10.781 -8.086 1 98.19 136 ALA B N 1
ATOM 2679 C CA . ALA B 1 136 ? -0.887 -10.43 -9.32 1 98.19 136 ALA B CA 1
ATOM 2680 C C . ALA B 1 136 ? -0.887 -8.922 -9.539 1 98.19 136 ALA B C 1
ATOM 2682 O O . ALA B 1 136 ? 0.162 -8.328 -9.789 1 98.19 136 ALA B O 1
ATOM 2683 N N . LEU B 1 137 ? -2.064 -8.336 -9.414 1 97.88 137 LEU B N 1
ATOM 2684 C CA . LEU B 1 137 ? -2.189 -6.898 -9.617 1 97.88 137 LEU B CA 1
ATOM 2685 C C . LEU B 1 137 ? -1.426 -6.129 -8.539 1 97.88 137 LEU B C 1
ATOM 2687 O O . LEU B 1 137 ? -0.721 -5.164 -8.844 1 97.88 137 LEU B O 1
ATOM 2691 N N . SER B 1 138 ? -1.52 -6.527 -7.301 1 96.88 138 SER B N 1
ATOM 2692 C CA . SER B 1 138 ? -0.8 -5.887 -6.207 1 96.88 138 SER B CA 1
ATOM 2693 C C . SER B 1 138 ? 0.708 -6.059 -6.359 1 96.88 138 SER B C 1
ATOM 2695 O O . SER B 1 138 ? 1.48 -5.176 -5.98 1 96.88 138 SER B O 1
ATOM 2697 N N . GLY B 1 139 ? 1.101 -7.234 -6.82 1 97.06 139 GLY B N 1
ATOM 2698 C CA . GLY B 1 139 ? 2.51 -7.453 -7.109 1 97.06 139 GLY B CA 1
ATOM 2699 C C . GLY B 1 139 ? 3.062 -6.5 -8.148 1 97.06 139 GLY B C 1
ATOM 2700 O O . GLY B 1 139 ? 4.172 -5.988 -8.008 1 97.06 139 GLY B O 1
ATOM 2701 N N . MET B 1 140 ? 2.252 -6.27 -9.156 1 97.19 140 MET B N 1
ATOM 2702 C CA . MET B 1 140 ? 2.662 -5.328 -10.188 1 97.19 140 MET B CA 1
ATOM 2703 C C . MET B 1 140 ? 2.789 -3.916 -9.625 1 97.19 140 MET B C 1
ATOM 2705 O O . MET B 1 140 ? 3.689 -3.168 -10 1 97.19 140 MET B O 1
ATOM 2709 N N . VAL B 1 141 ? 1.891 -3.568 -8.734 1 95.88 141 VAL B N 1
ATOM 2710 C CA . VAL B 1 141 ? 1.996 -2.289 -8.039 1 95.88 141 VAL B CA 1
ATOM 2711 C C . VAL B 1 141 ? 3.332 -2.207 -7.309 1 95.88 141 VAL B C 1
ATOM 2713 O O . VAL B 1 141 ? 4.031 -1.194 -7.383 1 95.88 141 VAL B O 1
ATOM 2716 N N . GLY B 1 142 ? 3.697 -3.266 -6.598 1 93.38 142 GLY B N 1
ATOM 2717 C CA . GLY B 1 142 ? 4.973 -3.318 -5.902 1 93.38 142 GLY B CA 1
ATOM 2718 C C . GLY B 1 142 ? 6.164 -3.133 -6.82 1 93.38 142 GLY B C 1
ATOM 2719 O O . GLY B 1 142 ? 7.074 -2.355 -6.516 1 93.38 142 GLY B O 1
ATOM 2720 N N . VAL B 1 143 ? 6.141 -3.82 -7.922 1 94.25 143 VAL B N 1
ATOM 2721 C CA . VAL B 1 143 ? 7.219 -3.725 -8.906 1 94.25 143 VAL B CA 1
ATOM 2722 C C . VAL B 1 143 ? 7.336 -2.287 -9.406 1 94.25 143 VAL B C 1
ATOM 2724 O O . VAL B 1 143 ? 8.438 -1.729 -9.453 1 94.25 143 VAL B O 1
ATOM 2727 N N . LEU B 1 144 ? 6.227 -1.697 -9.703 1 93.25 144 LEU B N 1
ATOM 2728 C CA . LEU B 1 144 ? 6.207 -0.348 -10.258 1 93.25 144 LEU B CA 1
ATOM 2729 C C . LEU B 1 144 ? 6.641 0.674 -9.211 1 93.25 144 LEU B C 1
ATOM 2731 O O . LEU B 1 144 ? 7.285 1.674 -9.539 1 93.25 144 LEU B O 1
ATOM 2735 N N . LEU B 1 145 ? 6.25 0.423 -8 1 89.94 145 LEU B N 1
ATOM 2736 C CA . LEU B 1 145 ? 6.648 1.331 -6.934 1 89.94 145 LEU B CA 1
ATOM 2737 C C . LEU B 1 145 ? 8.164 1.318 -6.742 1 89.94 145 LEU B C 1
ATOM 2739 O O . LEU B 1 145 ? 8.789 2.377 -6.664 1 89.94 145 LEU B O 1
ATOM 2743 N N . ILE B 1 146 ? 8.727 0.141 -6.664 1 88.56 146 ILE B N 1
ATOM 2744 C CA . ILE B 1 146 ? 10.172 0.019 -6.508 1 88.56 146 ILE B CA 1
ATOM 2745 C C . ILE B 1 146 ? 10.875 0.63 -7.719 1 88.56 146 ILE B C 1
ATOM 2747 O O . ILE B 1 146 ? 11.859 1.358 -7.57 1 88.56 146 ILE B O 1
ATOM 2751 N N . TYR B 1 147 ? 10.305 0.354 -8.867 1 89.75 147 TYR B N 1
ATOM 2752 C CA . TYR B 1 147 ? 10.844 0.917 -10.102 1 89.75 147 TYR B CA 1
ATOM 2753 C C . TYR B 1 147 ? 10.836 2.439 -10.055 1 89.75 147 TYR B C 1
ATOM 2755 O O . TYR B 1 147 ? 11.852 3.082 -10.352 1 89.75 147 TYR B O 1
ATOM 2763 N N . ALA B 1 148 ? 9.742 3.018 -9.664 1 84.94 148 ALA B N 1
ATOM 2764 C CA . ALA B 1 148 ? 9.594 4.469 -9.594 1 84.94 148 ALA B CA 1
ATOM 2765 C C . ALA B 1 148 ? 10.57 5.07 -8.586 1 84.94 148 ALA B C 1
ATOM 2767 O O . ALA B 1 148 ? 11.172 6.113 -8.836 1 84.94 148 ALA B O 1
ATOM 2768 N N . ILE B 1 149 ? 10.742 4.41 -7.496 1 81.31 149 ILE B N 1
ATOM 2769 C CA . ILE B 1 149 ? 11.641 4.887 -6.453 1 81.31 149 ILE B CA 1
ATOM 2770 C C . ILE B 1 149 ? 13.086 4.844 -6.953 1 81.31 149 ILE B C 1
ATOM 2772 O O . ILE B 1 149 ? 13.82 5.824 -6.824 1 81.31 149 ILE B O 1
ATOM 2776 N N . LEU B 1 150 ? 13.531 3.781 -7.551 1 81.69 150 LEU B N 1
ATOM 2777 C CA . LEU B 1 150 ? 14.898 3.621 -8.031 1 81.69 150 LEU B CA 1
ATOM 2778 C C . LEU B 1 150 ? 15.188 4.586 -9.172 1 81.69 150 LEU B C 1
ATOM 2780 O O . LEU B 1 150 ? 16.297 5.109 -9.281 1 81.69 150 LEU B O 1
ATOM 2784 N N . SER B 1 151 ? 14.141 4.824 -10.008 1 77.38 151 SER B N 1
ATOM 2785 C CA . SER B 1 151 ? 14.328 5.719 -11.148 1 77.38 151 SER B CA 1
ATOM 2786 C C . SER B 1 151 ? 14.633 7.141 -10.688 1 77.38 151 SER B C 1
ATOM 2788 O O . SER B 1 151 ? 15.32 7.891 -11.383 1 77.38 151 SER B O 1
ATOM 2790 N N . TRP B 1 152 ? 14.078 7.469 -9.508 1 73.56 152 TRP B N 1
ATOM 2791 C CA . TRP B 1 152 ? 14.227 8.82 -8.992 1 73.56 152 TRP B CA 1
ATOM 2792 C C . TRP B 1 152 ? 15.461 8.93 -8.102 1 73.56 152 TRP B C 1
ATOM 2794 O O . TRP B 1 152 ? 16.203 9.914 -8.172 1 73.56 152 TRP B O 1
ATOM 2804 N N . VAL B 1 153 ? 15.711 7.914 -7.312 1 73.19 153 VAL B N 1
ATOM 2805 C CA . VAL B 1 153 ? 16.734 8.008 -6.285 1 73.19 153 VAL B CA 1
ATOM 2806 C C . VAL B 1 153 ? 18.062 7.477 -6.828 1 73.19 153 VAL B C 1
ATOM 2808 O O . VAL B 1 153 ? 19.125 8.031 -6.539 1 73.19 153 VAL B O 1
ATOM 2811 N N . GLN B 1 154 ? 18.047 6.324 -7.504 1 76.31 154 GLN B N 1
ATOM 2812 C CA . GLN B 1 154 ? 19.297 5.695 -7.914 1 76.31 154 GLN B CA 1
ATOM 2813 C C . GLN B 1 154 ? 19.109 4.887 -9.195 1 76.31 154 GLN B C 1
ATOM 2815 O O . GLN B 1 154 ? 19.203 3.658 -9.18 1 76.31 154 GLN B O 1
ATOM 2820 N N . PRO B 1 155 ? 19.078 5.605 -10.289 1 74.75 155 PRO B N 1
ATOM 2821 C CA . PRO B 1 155 ? 18.875 4.902 -11.562 1 74.75 155 PRO B CA 1
ATOM 2822 C C . PRO B 1 155 ? 20.062 4.031 -11.953 1 74.75 155 PRO B C 1
ATOM 2824 O O . PRO B 1 155 ? 19.938 3.162 -12.82 1 74.75 155 PRO B O 1
ATOM 2827 N N . GLN B 1 156 ? 21.156 4.086 -11.25 1 78.06 156 GLN B N 1
ATOM 2828 C CA . GLN B 1 156 ? 22.359 3.338 -11.625 1 78.06 156 GLN B CA 1
ATOM 2829 C C . GLN B 1 156 ? 22.438 2.016 -10.867 1 78.06 156 GLN B C 1
ATOM 2831 O O . GLN B 1 156 ? 23.391 1.251 -11.039 1 78.06 156 GLN B O 1
ATOM 2836 N N . SER B 1 157 ? 21.438 1.699 -10.164 1 78.94 157 SER B N 1
ATOM 2837 C CA . SER B 1 157 ? 21.422 0.454 -9.406 1 78.94 157 SER B CA 1
ATOM 2838 C C . SER B 1 157 ? 21.344 -0.756 -10.328 1 78.94 157 SER B C 1
ATOM 2840 O O . SER B 1 157 ? 20.641 -0.718 -11.352 1 78.94 157 SER B O 1
ATOM 2842 N N . PRO B 1 158 ? 22.094 -1.75 -10.039 1 79.25 158 PRO B N 1
ATOM 2843 C CA . PRO B 1 158 ? 22.016 -2.971 -10.844 1 79.25 158 PRO B CA 1
ATOM 2844 C C . PRO B 1 158 ? 20.609 -3.561 -10.875 1 79.25 158 PRO B C 1
ATOM 2846 O O . PRO B 1 158 ? 20.25 -4.27 -11.82 1 79.25 158 PRO B O 1
ATOM 2849 N N . MET B 1 159 ? 19.797 -3.225 -9.922 1 86.12 159 MET B N 1
ATOM 2850 C CA . MET B 1 159 ? 18.438 -3.756 -9.852 1 86.12 159 MET B CA 1
ATOM 2851 C C . MET B 1 159 ? 17.5 -2.994 -10.781 1 86.12 159 MET B C 1
ATOM 2853 O O . MET B 1 159 ? 16.391 -3.445 -11.062 1 86.12 159 MET B O 1
ATOM 2857 N N . TYR B 1 160 ? 17.984 -1.912 -11.211 1 86.44 160 TYR B N 1
ATOM 2858 C CA . TYR B 1 160 ? 17.156 -1.07 -12.07 1 86.44 160 TYR B CA 1
ATOM 2859 C C . TYR B 1 160 ? 16.781 -1.801 -13.352 1 86.44 160 TYR B C 1
ATOM 2861 O O . TYR B 1 160 ? 15.633 -1.765 -13.781 1 86.44 160 TYR B O 1
ATOM 2869 N N . GLY B 1 161 ? 17.812 -2.541 -13.922 1 88.06 161 GLY B N 1
ATOM 2870 C CA . GLY B 1 161 ? 17.562 -3.27 -15.148 1 88.06 161 GLY B CA 1
ATOM 2871 C C . GLY B 1 161 ? 16.5 -4.348 -15 1 88.06 161 GLY B C 1
ATOM 2872 O O . GLY B 1 161 ? 15.648 -4.516 -15.875 1 88.06 161 GLY B O 1
ATOM 2873 N N . VAL B 1 162 ? 16.531 -5.031 -13.914 1 91.19 162 VAL B N 1
ATOM 2874 C CA . VAL B 1 162 ? 15.578 -6.102 -13.625 1 91.19 162 VAL B CA 1
ATOM 2875 C C . VAL B 1 162 ? 14.172 -5.52 -13.508 1 91.19 162 VAL B C 1
ATOM 2877 O O . VAL B 1 162 ? 13.234 -6.008 -14.141 1 91.19 162 VAL B O 1
ATOM 2880 N N . LEU B 1 163 ? 14.062 -4.422 -12.758 1 91.94 163 LEU B N 1
ATOM 2881 C CA . LEU B 1 163 ? 12.766 -3.816 -12.5 1 91.94 163 LEU B CA 1
ATOM 2882 C C . LEU B 1 163 ? 12.219 -3.152 -13.766 1 91.94 163 LEU B C 1
ATOM 2884 O O . LEU B 1 163 ? 11.008 -3.141 -13.984 1 91.94 163 LEU B O 1
ATOM 2888 N N . GLN B 1 164 ? 13.07 -2.633 -14.531 1 90.75 164 GLN B N 1
ATOM 2889 C CA . GLN B 1 164 ? 12.656 -2.023 -15.789 1 90.75 164 GLN B CA 1
ATOM 2890 C C . GLN B 1 164 ? 12.031 -3.057 -16.719 1 90.75 164 GLN B C 1
ATOM 2892 O O . GLN B 1 164 ? 10.984 -2.811 -17.312 1 90.75 164 GLN B O 1
ATOM 2897 N N . ARG B 1 165 ? 12.672 -4.172 -16.828 1 93.62 165 ARG B N 1
ATOM 2898 C CA . ARG B 1 165 ? 12.164 -5.242 -17.688 1 93.62 165 ARG B CA 1
ATOM 2899 C C . ARG B 1 165 ? 10.812 -5.742 -17.203 1 93.62 165 ARG B C 1
ATOM 2901 O O . ARG B 1 165 ? 9.922 -6.02 -18 1 93.62 165 ARG B O 1
ATOM 2908 N N . LEU B 1 166 ? 10.656 -5.816 -15.977 1 95.31 166 LEU B N 1
ATOM 2909 C CA . LEU B 1 166 ? 9.414 -6.305 -15.391 1 95.31 166 LEU B CA 1
ATOM 2910 C C . LEU B 1 166 ? 8.297 -5.281 -15.555 1 95.31 166 LEU B C 1
ATOM 2912 O O . LEU B 1 166 ? 7.121 -5.645 -15.648 1 95.31 166 LEU B O 1
ATOM 2916 N N . SER B 1 167 ? 8.617 -4.016 -15.57 1 94.75 167 SER B N 1
ATOM 2917 C CA . SER B 1 167 ? 7.625 -2.947 -15.625 1 94.75 167 SER B CA 1
ATOM 2918 C C . SER B 1 167 ? 7.27 -2.605 -17.078 1 94.75 167 SER B C 1
ATOM 2920 O O . SER B 1 167 ? 6.23 -1.994 -17.328 1 94.75 167 SER B O 1
ATOM 2922 N N . GLU B 1 168 ? 8.055 -3.051 -18.031 1 92.44 168 GLU B N 1
ATOM 2923 C CA . GLU B 1 168 ? 7.992 -2.619 -19.422 1 92.44 168 GLU B CA 1
ATOM 2924 C C . GLU B 1 168 ? 6.648 -2.977 -20.047 1 92.44 168 GLU B C 1
ATOM 2926 O O . GLU B 1 168 ? 6.035 -2.146 -20.719 1 92.44 168 GLU B O 1
ATOM 2931 N N . PRO B 1 169 ? 6.238 -4.148 -19.781 1 92.69 169 PRO B N 1
ATOM 2932 C CA . PRO B 1 169 ? 4.977 -4.496 -20.438 1 92.69 169 PRO B CA 1
ATOM 2933 C C . PRO B 1 169 ? 3.824 -3.58 -20.016 1 92.69 169 PRO B C 1
ATOM 2935 O O . PRO B 1 169 ? 2.926 -3.312 -20.828 1 92.69 169 PRO B O 1
ATOM 2938 N N . MET B 1 170 ? 3.84 -3.102 -18.859 1 93 170 MET B N 1
ATOM 2939 C CA . MET B 1 170 ? 2.783 -2.217 -18.391 1 93 170 MET B CA 1
ATOM 2940 C C . MET B 1 170 ? 3.064 -0.771 -18.781 1 93 170 MET B C 1
ATOM 2942 O O . MET B 1 170 ? 2.148 -0.037 -19.156 1 93 170 MET B O 1
ATOM 2946 N N . LEU B 1 171 ? 4.277 -0.344 -18.797 1 92.44 171 LEU B N 1
ATOM 2947 C CA . LEU B 1 171 ? 4.625 1.062 -18.969 1 92.44 171 LEU B CA 1
ATOM 2948 C C . LEU B 1 171 ? 4.719 1.428 -20.438 1 92.44 171 LEU B C 1
ATOM 2950 O O . LEU B 1 171 ? 4.43 2.564 -20.828 1 92.44 171 LEU B O 1
ATOM 2954 N N . ARG B 1 172 ? 5.09 0.498 -21.25 1 91.56 172 ARG B N 1
ATOM 2955 C CA . ARG B 1 172 ? 5.316 0.764 -22.672 1 91.56 172 ARG B CA 1
ATOM 2956 C C . ARG B 1 172 ? 4.059 1.333 -23.328 1 91.56 172 ARG B C 1
ATOM 2958 O O . ARG B 1 172 ? 4.109 2.391 -23.953 1 91.56 172 ARG B O 1
ATOM 2965 N N . PRO B 1 173 ? 2.988 0.735 -23.141 1 92.31 173 PRO B N 1
ATOM 2966 C CA . PRO B 1 173 ? 1.787 1.299 -23.766 1 92.31 173 PRO B CA 1
ATOM 2967 C C . PRO B 1 173 ? 1.391 2.646 -23.172 1 92.31 173 PRO B C 1
ATOM 2969 O O . PRO B 1 173 ? 0.831 3.496 -23.859 1 92.31 173 PRO B O 1
ATOM 2972 N N . ILE B 1 174 ? 1.671 2.883 -21.984 1 91.5 174 ILE B N 1
ATOM 2973 C CA . ILE B 1 174 ? 1.31 4.121 -21.297 1 91.5 174 ILE B CA 1
ATOM 2974 C C . ILE B 1 174 ? 2.225 5.25 -21.766 1 91.5 174 ILE B C 1
ATOM 2976 O O . ILE B 1 174 ? 1.772 6.383 -21.953 1 91.5 174 ILE B O 1
ATOM 2980 N N . ARG B 1 175 ? 3.436 4.945 -21.953 1 88.94 175 ARG B N 1
ATOM 2981 C CA . ARG B 1 175 ? 4.422 5.938 -22.375 1 88.94 175 ARG B CA 1
ATOM 2982 C C . ARG B 1 175 ? 4.113 6.457 -23.781 1 88.94 175 ARG B C 1
ATOM 2984 O O . ARG B 1 175 ? 4.539 7.551 -24.141 1 88.94 175 ARG B O 1
ATOM 2991 N N . ARG B 1 176 ? 3.373 5.723 -24.484 1 87.94 176 ARG B N 1
ATOM 2992 C CA . ARG B 1 176 ? 2.992 6.172 -25.812 1 87.94 176 ARG B CA 1
ATOM 2993 C 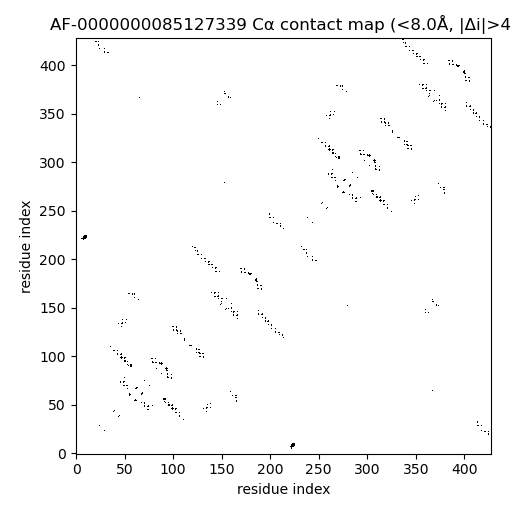C . ARG B 1 176 ? 1.974 7.305 -25.734 1 87.94 176 ARG B C 1
ATOM 2995 O O . ARG B 1 176 ? 1.887 8.133 -26.656 1 87.94 176 ARG B O 1
ATOM 3002 N N . VAL B 1 177 ? 1.317 7.414 -24.609 1 87.44 177 VAL B N 1
ATOM 3003 C CA . VAL B 1 177 ? 0.224 8.375 -24.484 1 87.44 177 VAL B CA 1
ATOM 3004 C C . VAL B 1 177 ? 0.602 9.469 -23.5 1 87.44 177 VAL B C 1
ATOM 3006 O O . VAL B 1 177 ? 0.118 10.602 -23.594 1 87.44 177 VAL B O 1
ATOM 3009 N N . VAL B 1 178 ? 1.386 9.141 -22.5 1 80.44 178 VAL B N 1
ATOM 3010 C CA . VAL B 1 178 ? 1.69 10.078 -21.422 1 80.44 178 VAL B CA 1
ATOM 3011 C C . VAL B 1 178 ? 3.012 10.789 -21.719 1 80.44 178 VAL B C 1
ATOM 3013 O O . VAL B 1 178 ? 4.047 10.141 -21.875 1 80.44 178 VAL B O 1
ATOM 3016 N N . PRO B 1 179 ? 2.934 12.07 -21.797 1 71.62 179 PRO B N 1
ATOM 3017 C CA . PRO B 1 179 ? 4.156 12.828 -22.062 1 71.62 179 PRO B CA 1
ATOM 3018 C C . PRO B 1 179 ? 5.07 12.93 -20.844 1 71.62 179 PRO B C 1
ATOM 3020 O O . PRO B 1 179 ? 4.637 12.672 -19.719 1 71.62 179 PRO B O 1
ATOM 3023 N N . LEU B 1 180 ? 6.422 13.039 -21.062 1 68.31 180 LEU B N 1
ATOM 3024 C CA . LEU B 1 180 ? 7.371 13.359 -20 1 68.31 180 LEU B CA 1
ATOM 3025 C C . LEU B 1 180 ? 7.219 14.805 -19.562 1 68.31 180 LEU B C 1
ATOM 3027 O O . LEU B 1 180 ? 7.059 15.703 -20.391 1 68.31 180 LEU B O 1
ATOM 3031 N N . ILE B 1 181 ? 6.805 15.016 -18.312 1 62.47 181 ILE B N 1
ATOM 3032 C CA . ILE B 1 181 ? 6.711 16.375 -17.812 1 62.47 181 ILE B CA 1
ATOM 3033 C C . ILE B 1 181 ? 7.977 16.734 -17.047 1 62.47 181 ILE B C 1
ATOM 3035 O O . ILE B 1 181 ? 8.242 16.172 -15.977 1 62.47 181 ILE B O 1
ATOM 3039 N N . GLY B 1 182 ? 8.672 17.734 -17.469 1 58.97 182 GLY B N 1
ATOM 3040 C CA . GLY B 1 182 ? 9.859 18.219 -16.781 1 58.97 182 GLY B CA 1
ATOM 3041 C C . GLY B 1 182 ? 10.891 17.125 -16.547 1 58.97 182 GLY B C 1
ATOM 3042 O O . GLY B 1 182 ? 11.594 17.156 -15.531 1 58.97 182 GLY B O 1
ATOM 3043 N N . GLY B 1 183 ? 10.836 16.109 -17.188 1 63.34 183 GLY B N 1
ATOM 3044 C CA . GLY B 1 183 ? 11.836 15.078 -17.031 1 63.34 183 GLY B CA 1
ATOM 3045 C C . GLY B 1 183 ? 11.391 13.945 -16.125 1 63.34 183 GLY B C 1
ATOM 3046 O O . GLY B 1 183 ? 12.109 12.953 -15.961 1 63.34 183 GLY B O 1
ATOM 3047 N N . ILE B 1 184 ? 10.25 14.156 -15.469 1 64.06 184 ILE B N 1
ATOM 3048 C CA . ILE B 1 184 ? 9.766 13.109 -14.578 1 64.06 184 ILE B CA 1
ATOM 3049 C C . ILE B 1 184 ? 8.828 12.18 -15.352 1 64.06 184 ILE B C 1
ATOM 3051 O O . ILE B 1 184 ? 7.926 12.641 -16.062 1 64.06 184 ILE B O 1
ATOM 3055 N N . ASP B 1 185 ? 9.117 10.922 -15.461 1 74.19 185 ASP B N 1
ATOM 3056 C CA . ASP B 1 185 ? 8.266 9.914 -16.094 1 74.19 185 ASP B CA 1
ATOM 3057 C C . ASP B 1 185 ? 6.984 9.695 -15.289 1 74.19 185 ASP B C 1
ATOM 3059 O O . ASP B 1 185 ? 7 9.016 -14.258 1 74.19 185 ASP B O 1
ATOM 3063 N N . LEU B 1 186 ? 5.832 10.359 -15.75 1 79.12 186 LEU B N 1
ATOM 3064 C CA . LEU B 1 186 ? 4.555 10.273 -15.055 1 79.12 186 LEU B CA 1
ATOM 3065 C C . LEU B 1 186 ? 3.877 8.93 -15.328 1 79.12 186 LEU B C 1
ATOM 3067 O O . LEU B 1 186 ? 2.855 8.609 -14.711 1 79.12 186 LEU B O 1
ATOM 3071 N N . SER B 1 187 ? 4.492 8.148 -16.234 1 86.81 187 SER B N 1
ATOM 3072 C CA . SER B 1 187 ? 3.857 6.902 -16.641 1 86.81 187 SER B CA 1
ATOM 3073 C C . SER B 1 187 ? 3.719 5.938 -15.469 1 86.81 187 SER B C 1
ATOM 3075 O O . SER B 1 187 ? 2.729 5.207 -15.375 1 86.81 187 SER B O 1
ATOM 3077 N N . ALA B 1 188 ? 4.707 6.051 -14.57 1 88.19 188 ALA B N 1
ATOM 3078 C CA . ALA B 1 188 ? 4.637 5.156 -13.414 1 88.19 188 ALA B CA 1
ATOM 3079 C C . ALA B 1 188 ? 3.453 5.512 -12.516 1 88.19 188 ALA B C 1
ATOM 3081 O O . ALA B 1 188 ? 2.762 4.625 -12.016 1 88.19 188 ALA B O 1
ATOM 3082 N N . LEU B 1 189 ? 3.225 6.727 -12.352 1 85.81 189 LEU B N 1
ATOM 3083 C CA . LEU B 1 189 ? 2.113 7.18 -11.523 1 85.81 189 LEU B CA 1
ATOM 3084 C C . LEU B 1 189 ? 0.776 6.781 -12.141 1 85.81 189 LEU B C 1
ATOM 3086 O O . LEU B 1 189 ? -0.112 6.289 -11.445 1 85.81 189 LEU B O 1
ATOM 3090 N N . VAL B 1 190 ? 0.693 7.043 -13.43 1 89.75 190 VAL B N 1
ATOM 3091 C CA . VAL B 1 190 ? -0.526 6.684 -14.141 1 89.75 190 VAL B CA 1
ATOM 3092 C C . VAL B 1 190 ? -0.758 5.18 -14.039 1 89.75 190 VAL B C 1
ATOM 3094 O O . VAL B 1 190 ? -1.882 4.73 -13.797 1 89.75 190 VAL B O 1
ATOM 3097 N N . ALA B 1 191 ? 0.301 4.414 -14.266 1 94.62 191 ALA B N 1
ATOM 3098 C CA . ALA B 1 191 ? 0.196 2.961 -14.18 1 94.62 191 ALA B CA 1
ATOM 3099 C C . ALA B 1 191 ? -0.291 2.531 -12.797 1 94.62 191 ALA B C 1
ATOM 3101 O O . ALA B 1 191 ? -1.125 1.631 -12.68 1 94.62 191 ALA B O 1
ATOM 3102 N N . LEU B 1 192 ? 0.189 3.178 -11.773 1 94.5 192 LEU B N 1
ATOM 3103 C CA . LEU B 1 192 ? -0.187 2.852 -10.406 1 94.5 192 LEU B CA 1
ATOM 3104 C C . LEU B 1 192 ? -1.666 3.135 -10.164 1 94.5 192 LEU B C 1
ATOM 3106 O O . LEU B 1 192 ? -2.359 2.342 -9.523 1 94.5 192 LEU B O 1
ATOM 3110 N N . VAL B 1 193 ? -2.141 4.223 -10.672 1 91.88 193 VAL B N 1
ATOM 3111 C CA . VAL B 1 193 ? -3.545 4.586 -10.523 1 91.88 193 VAL B CA 1
ATOM 3112 C C . VAL B 1 193 ? -4.422 3.582 -11.273 1 91.88 193 VAL B C 1
ATOM 3114 O O . VAL B 1 193 ? -5.438 3.127 -10.75 1 91.88 193 VAL B O 1
ATOM 3117 N N . LEU B 1 194 ? -3.99 3.258 -12.477 1 94.44 194 LEU B N 1
ATOM 3118 C CA . LEU B 1 194 ? -4.738 2.297 -13.273 1 94.44 194 LEU B CA 1
ATOM 3119 C C . LEU B 1 194 ? -4.812 0.944 -12.578 1 94.44 194 LEU B C 1
ATOM 3121 O O . LEU B 1 194 ? -5.855 0.286 -12.594 1 94.44 194 LEU B O 1
ATOM 3125 N N . LEU B 1 195 ? -3.723 0.527 -12.016 1 96.75 195 LEU B N 1
ATOM 3126 C CA . LEU B 1 195 ? -3.703 -0.741 -11.289 1 96.75 195 LEU B CA 1
ATOM 3127 C C . LEU B 1 195 ? -4.617 -0.687 -10.078 1 96.75 195 LEU B C 1
ATOM 3129 O O . LEU B 1 195 ? -5.293 -1.67 -9.75 1 96.75 195 LEU B O 1
ATOM 3133 N N . GLN B 1 196 ? -4.703 0.438 -9.414 1 95 196 GLN B N 1
ATOM 3134 C CA . GLN B 1 196 ? -5.605 0.601 -8.281 1 95 196 GLN B CA 1
ATOM 3135 C C . GLN B 1 196 ? -7.062 0.499 -8.719 1 95 196 GLN B C 1
ATOM 3137 O O . GLN B 1 196 ? -7.883 -0.116 -8.031 1 95 196 GLN B O 1
ATOM 3142 N N . ILE B 1 197 ? -7.367 1.139 -9.82 1 93.94 197 ILE B N 1
ATOM 3143 C CA . ILE B 1 197 ? -8.719 1.055 -10.359 1 93.94 197 ILE B CA 1
ATOM 3144 C C . ILE B 1 197 ? -9.039 -0.393 -10.727 1 93.94 197 ILE B C 1
ATOM 3146 O O . ILE B 1 197 ? -10.133 -0.881 -10.453 1 93.94 197 ILE B O 1
ATOM 3150 N N . ALA B 1 198 ? -8.07 -1.075 -11.328 1 96.56 198 ALA B N 1
ATOM 3151 C CA . ALA B 1 198 ? -8.25 -2.482 -11.672 1 96.56 198 ALA B CA 1
ATOM 3152 C C . ALA B 1 198 ? -8.547 -3.318 -10.43 1 96.56 198 ALA B C 1
ATOM 3154 O O . ALA B 1 198 ? -9.375 -4.227 -10.477 1 96.56 198 ALA B O 1
ATOM 3155 N N . LEU B 1 199 ? -7.891 -3.02 -9.359 1 95.88 199 LEU B N 1
ATOM 3156 C CA . LEU B 1 199 ? -8.125 -3.73 -8.109 1 95.88 199 LEU B CA 1
ATOM 3157 C C . LEU B 1 199 ? -9.531 -3.465 -7.586 1 95.88 199 LEU B C 1
ATOM 3159 O O . LEU B 1 199 ? -10.172 -4.363 -7.039 1 95.88 199 LEU B O 1
ATOM 3163 N N . MET B 1 200 ? -10.008 -2.271 -7.781 1 91.5 200 MET B N 1
ATOM 3164 C CA . MET B 1 200 ? -11.367 -1.934 -7.371 1 91.5 200 MET B CA 1
ATOM 3165 C C . MET B 1 200 ? -12.391 -2.68 -8.219 1 91.5 200 MET B C 1
ATOM 3167 O O . MET B 1 200 ? -13.375 -3.207 -7.695 1 91.5 200 MET B O 1
ATOM 3171 N N . VAL B 1 201 ? -12.133 -2.703 -9.492 1 93.31 201 VAL B N 1
ATOM 3172 C CA . VAL B 1 201 ? -13.016 -3.42 -10.406 1 93.31 201 VAL B CA 1
ATOM 3173 C C . VAL B 1 201 ? -13.023 -4.906 -10.062 1 93.31 201 VAL B C 1
ATOM 3175 O O . VAL B 1 201 ? -14.078 -5.543 -10.062 1 93.31 201 VAL B O 1
ATOM 3178 N N . LEU B 1 202 ? -11.883 -5.445 -9.75 1 94.88 202 LEU B N 1
ATOM 3179 C CA . LEU B 1 202 ? -11.781 -6.852 -9.367 1 94.88 202 LEU B CA 1
ATOM 3180 C C . LEU B 1 202 ? -12.594 -7.137 -8.117 1 94.88 202 LEU B C 1
ATOM 3182 O O . LEU B 1 202 ? -13.234 -8.18 -8.008 1 94.88 202 LEU B O 1
ATOM 3186 N N . ALA B 1 203 ? -12.492 -6.238 -7.172 1 91.75 203 ALA B N 1
ATOM 3187 C CA . ALA B 1 203 ? -13.273 -6.406 -5.949 1 91.75 203 ALA B CA 1
ATOM 3188 C C . ALA B 1 203 ? -14.766 -6.449 -6.254 1 91.75 203 ALA B C 1
ATOM 3190 O O . ALA B 1 203 ? -15.508 -7.23 -5.652 1 91.75 203 ALA B O 1
ATOM 3191 N N . TYR B 1 204 ? -15.156 -5.594 -7.188 1 88.75 204 TYR B N 1
ATOM 3192 C CA . TYR B 1 204 ? -16.547 -5.578 -7.602 1 88.75 204 TYR B CA 1
ATOM 3193 C C . TYR B 1 204 ? -16.938 -6.891 -8.273 1 88.75 204 TYR B C 1
ATOM 3195 O O . TYR B 1 204 ? -18 -7.453 -7.984 1 88.75 204 TYR B O 1
ATOM 3203 N N . ILE B 1 205 ? -16.109 -7.398 -9.133 1 90.56 205 ILE B N 1
ATOM 3204 C CA . ILE B 1 205 ? -16.328 -8.656 -9.836 1 90.56 205 ILE B CA 1
ATOM 3205 C C . ILE B 1 205 ? -16.406 -9.805 -8.828 1 90.56 205 ILE B C 1
ATOM 3207 O O . ILE B 1 205 ? -17.25 -10.688 -8.938 1 90.56 205 ILE B O 1
ATOM 3211 N N . GLN B 1 206 ? -15.445 -9.812 -7.887 1 90.38 206 GLN B N 1
ATOM 3212 C CA . GLN B 1 206 ? -15.422 -10.844 -6.855 1 90.38 206 GLN B CA 1
ATOM 3213 C C . GLN B 1 206 ? -16.75 -10.906 -6.105 1 90.38 206 GLN B C 1
ATOM 3215 O O . GLN B 1 206 ? -17.312 -11.984 -5.906 1 90.38 206 GLN B O 1
ATOM 3220 N N . GLY B 1 207 ? -17.328 -9.75 -5.707 1 85.81 207 GLY B N 1
ATOM 3221 C CA . GLY B 1 207 ? -18.609 -9.688 -5.02 1 85.81 207 GLY B CA 1
ATOM 3222 C C . GLY B 1 207 ? -19.766 -10.156 -5.875 1 85.81 207 GLY B C 1
ATOM 3223 O O . GLY B 1 207 ? -20.625 -10.898 -5.406 1 85.81 207 GLY B O 1
ATOM 3224 N N . SER B 1 208 ? -19.766 -9.688 -7.086 1 84.62 208 SER B N 1
ATOM 3225 C CA . SER B 1 208 ? -20.828 -10.07 -8.008 1 84.62 208 SER B CA 1
ATOM 3226 C C . SER B 1 208 ? -20.812 -11.57 -8.281 1 84.62 208 SER B C 1
ATOM 3228 O O . SER B 1 208 ? -21.875 -12.195 -8.406 1 84.62 208 SER B O 1
ATOM 3230 N N . GLY B 1 209 ? -19.609 -12.102 -8.383 1 84.69 209 GLY B N 1
ATOM 3231 C CA . GLY B 1 209 ? -19.484 -13.531 -8.594 1 84.69 209 GLY B CA 1
ATOM 3232 C C . GLY B 1 209 ? -20 -14.352 -7.426 1 84.69 209 GLY B C 1
ATOM 3233 O O . GLY B 1 209 ? -20.609 -15.406 -7.617 1 84.69 209 GLY B O 1
ATOM 3234 N N . LEU B 1 210 ? -19.812 -13.844 -6.293 1 80.88 210 LEU B N 1
ATOM 3235 C CA . LEU B 1 210 ? -20.297 -14.531 -5.102 1 80.88 210 LEU B CA 1
ATOM 3236 C C . LEU B 1 210 ? -21.828 -14.516 -5.055 1 80.88 210 LEU B C 1
ATOM 3238 O O . LEU B 1 210 ? -22.438 -15.492 -4.617 1 80.88 210 LEU B O 1
ATOM 3242 N N . MET B 1 211 ? -22.406 -13.445 -5.496 1 77.94 211 MET B N 1
ATOM 3243 C CA . MET B 1 211 ? -23.859 -13.328 -5.504 1 77.94 211 MET B CA 1
ATOM 3244 C C . MET B 1 211 ? -24.484 -14.32 -6.484 1 77.94 211 MET B C 1
ATOM 3246 O O . MET B 1 211 ? -25.562 -14.852 -6.238 1 77.94 211 MET B O 1
ATOM 3250 N N . LEU B 1 212 ? -23.734 -14.531 -7.469 1 73 212 LEU B N 1
ATOM 3251 C CA . LEU B 1 212 ? -24.219 -15.461 -8.477 1 73 212 LEU B CA 1
ATOM 3252 C C . LEU B 1 212 ? -24.141 -16.906 -7.977 1 73 212 LEU B C 1
ATOM 3254 O O . LEU B 1 212 ? -24.953 -17.75 -8.352 1 73 212 LEU B O 1
ATOM 3258 N N . LEU B 1 213 ? -23.203 -17.141 -7.129 1 71.94 213 LEU B N 1
ATOM 3259 C CA . LEU B 1 213 ? -22.969 -18.5 -6.645 1 71.94 213 LEU B CA 1
ATOM 3260 C C . LEU B 1 213 ? -23.828 -18.797 -5.414 1 71.94 213 LEU B C 1
ATOM 3262 O O . LEU B 1 213 ? -23.984 -19.953 -5.023 1 71.94 213 LEU B O 1
ATOM 3266 N N . ALA B 1 214 ? -24.359 -17.797 -4.719 1 63.06 214 ALA B N 1
ATOM 3267 C CA . ALA B 1 214 ? -25.266 -17.984 -3.594 1 63.06 214 ALA B CA 1
ATOM 3268 C C . ALA B 1 214 ? -26.688 -18.281 -4.082 1 63.06 214 ALA B C 1
ATOM 3270 O O . ALA B 1 214 ? -27.078 -17.844 -5.164 1 63.06 214 ALA B O 1
#